Protein AF-A0A9E1AF11-F1 (afdb_monomer)

Radius of gyration: 28.48 Å; Cα contacts (8 Å, |Δi|>4): 789; chains: 1; bounding box: 51×67×96 Å

Structure (mmCIF, N/CA/C/O backbone):
data_AF-A0A9E1AF11-F1
#
_entry.id   AF-A0A9E1AF11-F1
#
loop_
_atom_site.group_PDB
_atom_site.id
_atom_site.type_symbol
_atom_site.label_atom_id
_atom_site.label_alt_id
_atom_site.label_comp_id
_atom_site.label_asym_id
_atom_site.label_entity_id
_atom_site.label_seq_id
_atom_site.pdbx_PDB_ins_code
_atom_site.Cartn_x
_atom_site.Cartn_y
_atom_site.Cartn_z
_atom_site.occupancy
_atom_site.B_iso_or_equiv
_atom_site.auth_seq_id
_atom_site.auth_comp_id
_atom_site.auth_asym_id
_atom_site.auth_atom_id
_atom_site.pdbx_PDB_model_num
ATOM 1 N N . MET A 1 1 ? -11.944 8.830 -27.285 1.00 38.66 1 MET A N 1
ATOM 2 C CA . MET A 1 1 ? -10.822 9.382 -28.091 1.00 38.66 1 MET A CA 1
ATOM 3 C C . MET A 1 1 ? -10.410 10.826 -27.758 1.00 38.66 1 MET A C 1
ATOM 5 O O . MET A 1 1 ? -9.219 11.066 -27.633 1.00 38.66 1 MET A O 1
ATOM 9 N N . ARG A 1 2 ? -11.317 11.808 -27.593 1.00 25.91 2 ARG A N 1
ATOM 10 C CA . ARG A 1 2 ? -10.935 13.217 -27.298 1.00 25.91 2 ARG A CA 1
ATOM 11 C C . ARG A 1 2 ? -10.629 13.508 -25.811 1.00 25.91 2 ARG A C 1
ATOM 13 O O . ARG A 1 2 ? -9.984 14.509 -25.519 1.00 25.91 2 ARG A O 1
ATOM 20 N N . ASN A 1 3 ? -11.050 12.625 -24.900 1.00 33.53 3 ASN A N 1
ATOM 21 C CA . ASN A 1 3 ? -10.835 12.758 -23.451 1.00 33.53 3 ASN A CA 1
ATOM 22 C C . ASN A 1 3 ? -9.500 12.158 -22.971 1.00 33.53 3 ASN A C 1
ATOM 24 O O . ASN A 1 3 ? -8.859 12.761 -22.122 1.00 33.53 3 ASN A O 1
ATOM 28 N N . ILE A 1 4 ? -9.008 11.077 -23.588 1.00 37.94 4 ILE A N 1
ATOM 29 C CA . ILE A 1 4 ? -7.718 10.445 -23.234 1.00 37.94 4 ILE A CA 1
ATOM 30 C C . ILE A 1 4 ? -6.539 11.392 -23.522 1.00 37.94 4 ILE A C 1
ATOM 32 O O . ILE A 1 4 ? -5.692 11.614 -22.665 1.00 37.94 4 ILE A O 1
ATOM 36 N N . LYS A 1 5 ? -6.562 12.098 -24.664 1.00 33.56 5 LYS A N 1
ATOM 37 C CA . LYS A 1 5 ? -5.565 13.140 -24.984 1.00 33.56 5 LYS A CA 1
ATOM 38 C C . LYS A 1 5 ? -5.596 14.344 -24.034 1.00 33.56 5 LYS A C 1
ATOM 40 O O . LYS A 1 5 ? -4.612 15.063 -23.951 1.00 33.56 5 LYS A O 1
ATOM 45 N N . ARG A 1 6 ? -6.718 14.599 -23.347 1.00 31.98 6 ARG A N 1
ATOM 46 C CA . ARG A 1 6 ? -6.820 15.670 -22.340 1.00 31.98 6 ARG A CA 1
ATOM 47 C C . ARG A 1 6 ? -6.299 15.216 -20.982 1.00 31.98 6 ARG A C 1
ATOM 49 O O . ARG A 1 6 ? -5.678 16.023 -20.311 1.00 31.98 6 ARG A O 1
ATOM 56 N N . ILE A 1 7 ? -6.509 13.951 -20.621 1.00 38.84 7 ILE A N 1
ATOM 57 C CA . ILE A 1 7 ? -6.009 13.351 -19.377 1.00 38.84 7 ILE A CA 1
ATOM 58 C C . ILE A 1 7 ? -4.479 13.247 -19.411 1.00 38.84 7 ILE A C 1
ATOM 60 O O . ILE A 1 7 ? -3.830 13.741 -18.497 1.00 38.84 7 ILE A O 1
ATOM 64 N N . ALA A 1 8 ? -3.896 12.757 -20.511 1.00 36.66 8 ALA A N 1
ATOM 65 C CA . ALA A 1 8 ? -2.439 12.694 -20.676 1.00 36.66 8 ALA A CA 1
ATOM 66 C C . ALA A 1 8 ? -1.772 14.087 -20.663 1.00 36.66 8 ALA A C 1
ATOM 68 O O . ALA A 1 8 ? -0.709 14.270 -20.074 1.00 36.66 8 ALA A O 1
ATOM 69 N N . LEU A 1 9 ? -2.423 15.095 -21.260 1.00 32.53 9 LEU A N 1
ATOM 70 C CA . LEU A 1 9 ? -1.940 16.482 -21.255 1.00 32.53 9 LEU A CA 1
ATOM 71 C C . LEU A 1 9 ? -2.101 17.161 -19.881 1.00 32.53 9 LEU A C 1
ATOM 73 O O . LEU A 1 9 ? -1.303 18.022 -19.528 1.00 32.53 9 LEU A O 1
ATOM 77 N N . LEU A 1 10 ? -3.133 16.797 -19.111 1.00 32.28 10 LEU A N 1
ATOM 78 C CA . LEU A 1 10 ? -3.349 17.286 -17.744 1.00 32.28 10 LEU A CA 1
ATOM 79 C C . LEU A 1 10 ? -2.347 16.662 -16.765 1.00 32.28 10 LEU A C 1
ATOM 81 O O . LEU A 1 10 ? -1.792 17.394 -15.954 1.00 32.28 10 LEU A O 1
ATOM 85 N N . LEU A 1 11 ? -2.050 15.365 -16.889 1.00 37.16 11 LEU A N 1
ATOM 86 C CA . LEU A 1 11 ? -1.025 14.673 -16.095 1.00 37.16 11 LEU A CA 1
ATOM 87 C C . LEU A 1 11 ? 0.367 15.282 -16.306 1.00 37.16 11 LEU A C 1
ATOM 89 O O . LEU A 1 11 ? 1.049 15.607 -15.338 1.00 37.16 11 LEU A O 1
ATOM 93 N N . SER A 1 12 ? 0.745 15.553 -17.556 1.00 34.84 12 SER A N 1
ATOM 94 C CA . SER A 1 12 ? 2.031 16.195 -17.869 1.00 34.84 12 SER A CA 1
ATOM 95 C C . SER A 1 12 ? 2.104 17.663 -17.412 1.00 34.84 12 SER A C 1
ATOM 97 O O . SER A 1 12 ? 3.171 18.126 -17.013 1.00 34.84 12 SER A O 1
ATOM 99 N N . LEU A 1 13 ? 0.983 18.397 -17.376 1.00 30.83 13 LEU A N 1
ATOM 100 C CA . LEU A 1 13 ? 0.933 19.756 -16.810 1.00 30.83 13 LEU A CA 1
ATOM 101 C C . LEU A 1 13 ? 0.993 19.775 -15.274 1.00 30.83 13 LEU A C 1
ATOM 103 O O . LEU A 1 13 ? 1.592 20.689 -14.706 1.00 30.83 13 LEU A O 1
ATOM 107 N N . VAL A 1 14 ? 0.404 18.778 -14.609 1.00 36.62 14 VAL A N 1
ATOM 108 C CA . VAL A 1 14 ? 0.473 18.614 -13.147 1.00 36.62 14 VAL A CA 1
ATOM 109 C C . VAL A 1 14 ? 1.896 18.234 -12.713 1.00 36.62 14 VAL A C 1
ATOM 111 O O . VAL A 1 14 ? 2.410 18.838 -11.774 1.00 36.62 14 VAL A O 1
ATOM 114 N N . LEU A 1 15 ? 2.579 17.360 -13.464 1.00 40.69 15 LEU A N 1
ATOM 115 C CA . LEU A 1 15 ? 3.998 17.010 -13.271 1.00 40.69 15 LEU A CA 1
ATOM 116 C C . LEU A 1 15 ? 4.958 18.206 -13.465 1.00 40.69 15 LEU A C 1
ATOM 118 O O . LEU A 1 15 ? 5.979 18.313 -12.793 1.00 40.69 15 LEU A O 1
ATOM 122 N N . LEU A 1 16 ? 4.633 19.159 -14.345 1.00 34.78 16 LEU A N 1
ATOM 123 C CA . LEU A 1 16 ? 5.423 20.389 -14.537 1.00 34.78 16 LEU A CA 1
ATOM 124 C C . LEU A 1 16 ? 5.219 21.429 -13.418 1.00 34.78 16 LEU A C 1
ATOM 126 O O . LEU A 1 16 ? 6.129 22.211 -13.119 1.00 34.78 16 LEU A O 1
ATOM 130 N N . ALA A 1 17 ? 4.038 21.455 -12.795 1.00 33.59 17 ALA A N 1
ATOM 131 C CA . ALA A 1 17 ? 3.733 22.365 -11.693 1.00 33.59 17 ALA A CA 1
ATOM 132 C C . ALA A 1 17 ? 4.363 21.909 -10.366 1.00 33.59 17 ALA A C 1
ATOM 134 O O . ALA A 1 17 ? 4.822 22.756 -9.599 1.00 33.59 17 ALA A O 1
ATOM 135 N N . SER A 1 18 ? 4.461 20.597 -10.123 1.00 34.69 18 SER A N 1
ATOM 136 C CA . SER A 1 18 ? 5.158 20.048 -8.951 1.00 34.69 18 SER A CA 1
ATOM 137 C C . SER A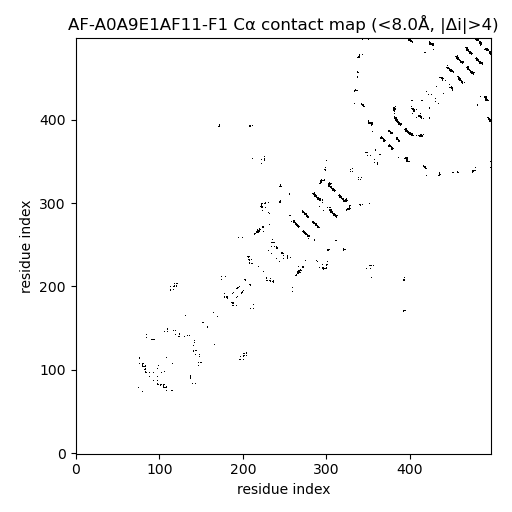 1 18 ? 6.678 20.250 -9.014 1.00 34.69 18 SER A C 1
ATOM 139 O O . SER A 1 18 ? 7.308 20.444 -7.980 1.00 34.69 18 SER A O 1
ATOM 141 N N . MET A 1 19 ? 7.273 20.323 -10.212 1.00 38.53 19 MET A N 1
ATOM 142 C CA . MET A 1 19 ? 8.728 20.489 -10.377 1.00 38.53 19 MET A CA 1
ATOM 143 C C . MET A 1 19 ? 9.237 21.943 -10.445 1.00 38.53 19 MET A C 1
ATOM 145 O O . MET A 1 19 ? 10.446 22.167 -10.467 1.00 38.53 19 MET A O 1
ATOM 149 N N . THR A 1 20 ? 8.368 22.964 -10.473 1.00 33.41 20 THR A N 1
ATOM 150 C CA . THR A 1 20 ? 8.793 24.384 -10.591 1.00 33.41 20 THR A CA 1
ATOM 151 C C . THR A 1 20 ? 8.654 25.211 -9.304 1.00 33.41 20 THR A C 1
ATOM 153 O O . THR A 1 20 ? 8.867 26.427 -9.306 1.00 33.41 20 THR A O 1
ATOM 156 N N . GLY A 1 21 ? 8.404 24.559 -8.166 1.00 29.22 21 GLY A N 1
ATOM 157 C CA . GLY A 1 21 ? 8.278 25.171 -6.838 1.00 29.22 21 GLY A CA 1
ATOM 158 C C . GLY A 1 21 ? 9.579 25.615 -6.151 1.00 29.22 21 GLY A C 1
ATOM 159 O O . GLY A 1 21 ? 9.574 25.797 -4.941 1.00 29.22 21 GLY A O 1
ATOM 160 N N . CYS A 1 22 ? 10.691 25.829 -6.861 1.00 30.61 22 CYS A N 1
ATOM 161 C CA . CYS A 1 22 ? 11.948 26.293 -6.254 1.00 30.61 22 CYS A CA 1
ATOM 162 C C . CYS A 1 22 ? 12.537 27.510 -6.980 1.00 30.61 22 CYS A C 1
ATOM 164 O O . CYS A 1 22 ? 13.597 27.422 -7.585 1.00 30.61 22 CYS A O 1
ATOM 166 N N . ALA A 1 23 ? 11.866 28.667 -6.909 1.00 31.42 23 ALA A N 1
ATOM 167 C CA . ALA A 1 23 ? 12.522 29.986 -6.922 1.00 31.42 23 ALA A CA 1
ATOM 168 C C . ALA A 1 23 ? 11.511 31.135 -6.741 1.00 31.42 23 ALA A C 1
ATOM 170 O O . ALA A 1 23 ? 11.061 31.751 -7.710 1.00 31.42 23 ALA A O 1
ATOM 171 N N . ARG A 1 24 ? 11.232 31.546 -5.496 1.00 23.95 24 ARG A N 1
ATOM 172 C CA . ARG A 1 24 ? 10.777 32.924 -5.234 1.00 23.95 24 ARG A CA 1
ATOM 173 C C . ARG A 1 24 ? 11.534 33.554 -4.072 1.00 23.95 24 ARG A C 1
ATOM 175 O O . ARG A 1 24 ? 11.492 33.102 -2.937 1.00 23.95 24 ARG A O 1
ATOM 182 N N . LYS A 1 25 ? 12.248 34.630 -4.410 1.00 24.48 25 LYS A N 1
ATOM 183 C CA . LYS A 1 25 ? 13.026 35.481 -3.508 1.00 24.48 25 LYS A CA 1
ATOM 184 C C . LYS A 1 25 ? 12.149 36.081 -2.406 1.00 24.48 25 LYS A C 1
ATOM 186 O O . LYS A 1 25 ? 11.136 36.714 -2.691 1.00 24.48 25 LYS A O 1
ATOM 191 N N . SER A 1 26 ? 12.657 35.953 -1.182 1.00 31.77 26 SER A N 1
ATOM 192 C CA . SER A 1 26 ? 12.392 36.769 0.007 1.00 31.77 26 SER A CA 1
ATOM 193 C C . SER A 1 26 ? 11.845 38.172 -0.290 1.00 31.77 26 SER A C 1
ATOM 195 O O . SER A 1 26 ? 12.545 39.012 -0.860 1.00 31.77 26 SER A O 1
ATOM 197 N N . ARG A 1 27 ? 10.621 38.430 0.189 1.00 23.06 27 ARG A N 1
ATOM 198 C CA . ARG A 1 27 ? 10.172 39.727 0.716 1.00 23.06 27 ARG A CA 1
ATOM 199 C C . ARG A 1 27 ? 9.148 39.483 1.827 1.00 23.06 27 ARG A C 1
ATOM 201 O O . ARG A 1 27 ? 7.965 39.322 1.556 1.00 23.06 27 ARG A O 1
ATOM 208 N N . ARG A 1 28 ? 9.615 39.474 3.079 1.00 25.67 28 ARG A N 1
ATOM 209 C CA . ARG A 1 28 ? 8.750 39.669 4.254 1.00 25.67 28 ARG A CA 1
ATOM 210 C C . ARG A 1 28 ? 8.115 41.067 4.179 1.00 25.67 28 ARG A C 1
ATOM 212 O O . ARG A 1 28 ? 8.861 42.030 3.984 1.00 25.67 28 ARG A O 1
ATOM 219 N N . PRO A 1 29 ? 6.804 41.230 4.406 1.00 23.28 29 PRO A N 1
ATOM 220 C CA . PRO A 1 29 ? 6.281 42.448 5.002 1.00 23.28 29 PRO A CA 1
ATOM 221 C C . PRO A 1 29 ? 6.626 42.424 6.497 1.00 23.28 29 PRO A C 1
ATOM 223 O O . PRO A 1 29 ? 6.337 41.459 7.199 1.00 23.28 29 PRO A O 1
ATOM 226 N N . ALA A 1 30 ? 7.309 43.461 6.970 1.00 27.08 30 ALA A N 1
ATOM 227 C CA . ALA A 1 30 ? 7.551 43.693 8.388 1.00 27.08 30 ALA A CA 1
ATOM 228 C C . ALA A 1 30 ? 6.288 44.249 9.060 1.00 27.08 30 ALA A C 1
ATOM 230 O O . ALA A 1 30 ? 5.645 45.089 8.434 1.00 27.08 30 ALA A O 1
ATOM 231 N N . LEU A 1 31 ? 5.999 43.828 10.306 1.00 22.97 31 LEU A N 1
ATOM 232 C CA . LEU A 1 31 ? 5.397 44.584 11.438 1.00 22.97 31 LEU A CA 1
ATOM 233 C C . LEU A 1 31 ? 4.803 43.615 12.495 1.00 22.97 31 LEU A C 1
ATOM 235 O O . LEU A 1 31 ? 4.391 42.523 12.123 1.00 22.97 31 LEU A O 1
ATOM 239 N N . PRO A 1 32 ? 4.627 44.029 13.768 1.00 25.86 32 PRO A N 1
ATOM 240 C CA . PRO A 1 32 ? 5.619 44.519 14.723 1.00 25.86 32 PRO A CA 1
ATOM 241 C C . PRO A 1 32 ? 5.769 43.576 15.940 1.00 25.86 32 PRO A C 1
ATOM 243 O O . PRO A 1 32 ? 4.893 42.784 16.267 1.00 25.86 32 PRO A O 1
ATOM 246 N N . ALA A 1 33 ? 6.888 43.714 16.648 1.00 28.16 33 ALA A N 1
ATOM 247 C CA . ALA A 1 33 ? 7.144 43.063 17.927 1.00 28.16 33 ALA A CA 1
ATOM 248 C C . ALA A 1 33 ? 6.404 43.761 19.084 1.00 28.16 33 ALA A C 1
ATOM 250 O O . ALA A 1 33 ? 6.539 44.975 19.234 1.00 28.16 33 ALA A O 1
ATOM 251 N N . ALA A 1 34 ? 5.714 42.991 19.932 1.00 25.20 34 ALA A N 1
ATOM 252 C CA . ALA A 1 34 ? 5.558 43.246 21.370 1.00 25.20 34 ALA A CA 1
ATOM 253 C C . ALA A 1 34 ? 5.003 41.988 22.081 1.00 25.20 34 ALA A C 1
ATOM 255 O O . ALA A 1 34 ? 4.059 41.389 21.568 1.00 25.20 34 ALA A O 1
ATOM 256 N N . PRO A 1 35 ? 5.547 41.591 23.248 1.00 27.42 35 PRO A N 1
ATOM 257 C CA . PRO A 1 35 ? 5.014 40.507 24.066 1.00 27.42 35 PRO A CA 1
ATOM 258 C C . PRO A 1 35 ? 3.976 41.051 25.060 1.00 27.42 35 PRO A C 1
ATOM 260 O O . PRO A 1 35 ? 4.183 42.107 25.660 1.00 27.42 35 PRO A O 1
ATOM 263 N N . LEU A 1 36 ? 2.888 40.317 25.290 1.00 23.98 36 LEU A N 1
ATOM 264 C CA . LEU A 1 36 ? 2.014 40.531 26.445 1.00 23.98 36 LEU A CA 1
ATOM 265 C C . LEU A 1 36 ? 2.068 39.290 27.335 1.00 23.98 36 LEU A C 1
ATOM 267 O O . LEU A 1 36 ? 1.341 38.323 27.142 1.00 23.98 36 LEU A O 1
ATOM 271 N N . GLN A 1 37 ? 2.971 39.344 28.313 1.00 29.08 37 GLN A N 1
ATOM 272 C CA . GLN A 1 37 ? 2.840 38.594 29.555 1.00 29.08 37 GLN A CA 1
ATOM 273 C C . GLN A 1 37 ? 1.748 39.254 30.409 1.00 29.08 37 GLN A C 1
ATOM 275 O O . GLN A 1 37 ? 1.810 40.455 30.668 1.00 29.08 37 GLN A O 1
ATOM 280 N N . ALA A 1 38 ? 0.801 38.458 30.897 1.00 23.94 38 ALA A N 1
ATOM 281 C CA . ALA A 1 38 ? -0.031 38.763 32.061 1.00 23.94 38 ALA A CA 1
ATOM 282 C C . ALA A 1 38 ? -0.222 37.435 32.815 1.00 23.94 38 ALA A C 1
ATOM 284 O O . ALA A 1 38 ? -0.929 36.547 32.361 1.00 23.94 38 ALA A O 1
ATOM 285 N N . SER A 1 39 ? 0.665 37.118 33.758 1.00 25.19 39 SER A N 1
ATOM 286 C CA . SER A 1 39 ? 0.462 37.308 35.202 1.00 25.19 39 SER A CA 1
ATOM 287 C C . SER A 1 39 ? -0.728 36.519 35.766 1.00 25.19 39 SER A C 1
ATOM 289 O O . SER A 1 39 ? -1.836 37.041 35.865 1.00 25.19 39 SER A O 1
ATOM 291 N N . LEU A 1 40 ? -0.464 35.300 36.241 1.00 25.52 40 LEU A N 1
ATOM 292 C CA . LEU A 1 40 ? -1.212 34.717 37.352 1.00 25.52 40 LEU A CA 1
ATOM 293 C C . LEU A 1 40 ? -0.249 34.536 38.525 1.00 25.52 40 LEU A C 1
ATOM 295 O O . LEU A 1 40 ? 0.709 33.769 38.483 1.00 25.52 40 LEU A O 1
ATOM 299 N N . THR A 1 41 ? -0.493 35.351 39.542 1.00 25.62 41 THR A N 1
ATOM 300 C CA . THR A 1 41 ? 0.132 35.352 40.859 1.00 25.62 41 THR A CA 1
ATOM 301 C C . THR A 1 41 ? -0.148 34.037 41.583 1.00 25.62 41 THR A C 1
ATOM 303 O O . THR A 1 41 ? -1.299 33.738 41.891 1.00 25.62 41 THR A O 1
ATOM 306 N N . ALA A 1 42 ? 0.908 33.286 41.893 1.00 26.69 42 ALA A N 1
ATOM 307 C CA . ALA A 1 42 ? 0.892 32.274 42.940 1.00 26.69 42 ALA A CA 1
ATOM 308 C C . ALA A 1 42 ? 1.167 32.976 44.277 1.00 26.69 42 ALA A C 1
ATOM 310 O O . ALA A 1 42 ? 2.253 33.522 44.477 1.00 26.69 42 ALA A O 1
ATOM 311 N N . GLU A 1 43 ? 0.175 32.999 45.167 1.00 26.12 43 GLU A N 1
ATOM 312 C CA . GLU A 1 43 ? 0.364 33.412 46.554 1.00 26.12 43 GLU A CA 1
ATOM 313 C C . GLU A 1 43 ? 0.589 32.170 47.426 1.00 26.12 43 GLU A C 1
ATOM 315 O O . GLU A 1 43 ? -0.074 31.141 47.306 1.00 26.12 43 GLU A O 1
ATOM 320 N N . SER A 1 44 ? 1.627 32.302 48.237 1.00 27.86 44 SER A N 1
ATOM 321 C CA . SER A 1 44 ? 2.363 31.335 49.038 1.00 27.86 44 SER A CA 1
ATOM 322 C C . SER A 1 44 ? 1.592 30.673 50.179 1.00 27.86 44 SER A C 1
ATOM 324 O O . SER A 1 44 ? 0.792 31.328 50.842 1.00 27.86 44 SER A O 1
ATOM 326 N N . ALA A 1 45 ? 2.049 29.482 50.571 1.00 27.61 45 ALA A N 1
ATOM 327 C CA . ALA A 1 45 ? 2.461 29.249 51.958 1.00 27.61 45 ALA A CA 1
ATOM 328 C C . ALA A 1 45 ? 3.535 28.149 52.016 1.00 27.61 45 ALA A C 1
ATOM 330 O O . ALA A 1 45 ? 3.246 26.957 51.968 1.00 27.61 45 ALA A O 1
ATOM 331 N N . ASP A 1 46 ? 4.782 28.604 52.093 1.00 26.22 46 ASP A N 1
ATOM 332 C CA . ASP A 1 46 ? 5.951 27.856 52.542 1.00 26.22 46 ASP A CA 1
ATOM 333 C C . ASP A 1 46 ? 5.918 27.754 54.073 1.00 26.22 46 ASP A C 1
ATOM 335 O O . ASP A 1 46 ? 5.694 28.763 54.740 1.00 26.22 46 ASP A O 1
ATOM 339 N N . THR A 1 47 ? 6.181 26.563 54.609 1.00 28.23 47 THR A N 1
ATOM 340 C CA . THR A 1 47 ? 7.062 26.407 55.774 1.00 28.23 47 THR A CA 1
ATOM 341 C C . THR A 1 47 ? 7.693 25.013 55.748 1.00 28.23 47 THR A C 1
ATOM 343 O O . THR A 1 47 ? 7.062 24.042 56.161 1.00 28.23 47 THR A O 1
ATOM 346 N N . GLY A 1 48 ? 8.958 24.952 55.329 1.00 25.02 48 GLY A N 1
ATOM 347 C CA . GLY A 1 48 ? 10.036 24.622 56.271 1.00 25.02 48 GLY A CA 1
ATOM 348 C C . GLY A 1 48 ? 10.544 23.172 56.364 1.00 25.02 48 GLY A C 1
ATOM 349 O O . GLY A 1 48 ? 9.943 22.332 57.019 1.00 25.02 48 GLY A O 1
ATOM 350 N N . GLU A 1 49 ? 11.769 23.007 55.845 1.00 25.84 49 GLU A N 1
ATOM 351 C CA . GLU A 1 49 ? 12.910 22.227 56.380 1.00 25.84 49 GLU A CA 1
ATOM 352 C C . GLU A 1 49 ? 13.007 20.689 56.213 1.00 25.84 49 GLU A C 1
ATOM 354 O O . GLU A 1 49 ? 12.506 19.889 56.993 1.00 25.84 49 GLU A O 1
ATOM 359 N N . THR A 1 50 ? 13.822 20.317 55.211 1.00 27.38 50 THR A N 1
ATOM 360 C CA . THR A 1 50 ? 14.998 19.412 55.250 1.00 27.38 50 THR A CA 1
ATOM 361 C C . THR A 1 50 ? 14.995 18.172 56.159 1.00 27.38 50 THR A C 1
ATOM 363 O O . THR A 1 50 ? 15.113 18.295 57.373 1.00 27.38 50 THR A O 1
ATOM 366 N N . ALA A 1 51 ? 15.135 16.983 55.557 1.00 26.27 51 ALA A N 1
ATOM 367 C CA . ALA A 1 51 ? 16.361 16.162 55.621 1.00 26.27 51 ALA A CA 1
ATOM 368 C C . ALA A 1 51 ? 16.151 14.788 54.955 1.00 26.27 51 ALA A C 1
ATOM 370 O O . ALA A 1 51 ? 15.131 14.133 55.141 1.00 26.27 51 ALA A O 1
ATOM 371 N N . SER A 1 52 ? 17.158 14.354 54.197 1.00 27.50 52 SER A N 1
ATOM 372 C CA . SER A 1 52 ? 17.312 12.985 53.694 1.00 27.50 52 SER A CA 1
ATOM 373 C C . SER A 1 52 ? 17.749 12.054 54.830 1.00 27.50 52 SER A C 1
ATOM 375 O O . SER A 1 52 ? 18.637 12.466 55.571 1.00 27.50 52 SER A O 1
ATOM 377 N N . THR A 1 53 ? 17.226 10.825 54.895 1.00 26.64 53 THR A N 1
ATOM 378 C CA . THR A 1 53 ? 17.992 9.552 54.943 1.00 26.64 53 THR A CA 1
ATOM 379 C C . THR A 1 53 ? 17.053 8.361 55.181 1.00 26.64 53 THR A C 1
ATOM 381 O O . THR A 1 53 ? 16.222 8.415 56.080 1.00 26.64 53 THR A O 1
ATOM 384 N N . ASP A 1 54 ? 17.268 7.316 54.381 1.00 24.58 54 ASP A N 1
ATOM 385 C CA . ASP A 1 54 ? 17.250 5.877 54.684 1.00 24.58 54 ASP A CA 1
ATOM 386 C C . ASP A 1 54 ? 16.079 5.172 55.401 1.00 24.58 54 ASP A C 1
ATOM 388 O O . ASP A 1 54 ? 15.693 5.463 56.527 1.00 24.58 54 ASP A O 1
ATOM 392 N N . GLU A 1 55 ? 15.696 4.082 54.726 1.00 26.84 55 GLU A N 1
ATOM 393 C CA . GLU A 1 55 ? 15.394 2.745 55.247 1.00 26.84 55 GLU A CA 1
ATOM 394 C C . GLU A 1 55 ? 14.121 2.460 56.070 1.00 26.84 55 GLU A C 1
ATOM 396 O O . GLU A 1 55 ? 13.851 2.997 57.137 1.00 26.84 55 GLU A O 1
ATOM 401 N N . MET A 1 56 ? 13.475 1.381 55.602 1.00 26.39 56 MET A N 1
ATOM 402 C CA . MET A 1 56 ? 12.737 0.362 56.357 1.00 26.39 56 MET A CA 1
ATOM 403 C C . MET A 1 56 ? 11.257 0.623 56.673 1.00 26.39 56 MET A C 1
ATOM 405 O O . MET A 1 56 ? 10.869 1.347 57.586 1.00 26.39 56 MET A O 1
ATOM 409 N N . ALA A 1 57 ? 10.419 -0.143 55.966 1.00 31.36 57 ALA A N 1
ATOM 410 C CA . ALA A 1 57 ? 9.081 -0.527 56.403 1.00 31.36 57 ALA A CA 1
ATOM 411 C C . ALA A 1 57 ? 9.111 -1.143 57.819 1.00 31.36 57 ALA A C 1
ATOM 413 O O . ALA A 1 57 ? 10.084 -1.802 58.198 1.00 31.36 57 ALA A O 1
ATOM 414 N N . PRO A 1 58 ? 7.998 -1.051 58.568 1.00 31.06 58 PRO A N 1
ATOM 415 C CA . PRO A 1 58 ? 7.205 -2.272 58.676 1.00 31.06 58 PRO A CA 1
ATOM 416 C C . PRO A 1 58 ? 5.681 -2.074 58.697 1.00 31.06 58 PRO A C 1
ATOM 418 O O . PRO A 1 58 ? 5.129 -1.037 59.054 1.00 31.06 58 PRO A O 1
ATOM 421 N N . MET A 1 59 ? 5.023 -3.175 58.338 1.00 27.14 59 MET A N 1
ATOM 422 C CA . MET A 1 59 ? 3.595 -3.470 58.422 1.00 27.14 59 MET A CA 1
ATOM 423 C C . MET A 1 59 ? 2.915 -2.970 59.709 1.00 27.14 59 MET A C 1
ATOM 425 O O . MET A 1 59 ? 3.344 -3.302 60.813 1.00 27.14 59 MET A O 1
ATOM 429 N N . MET A 1 60 ? 1.722 -2.384 59.566 1.00 28.95 60 MET A N 1
ATOM 430 C CA . MET A 1 60 ? 0.638 -2.578 60.532 1.00 28.95 60 MET A CA 1
ATOM 431 C C . MET A 1 60 ? -0.693 -2.828 59.823 1.00 28.95 60 MET A C 1
ATOM 433 O O . MET A 1 60 ? -1.162 -2.039 59.011 1.00 28.95 60 MET A O 1
ATOM 437 N N . LYS A 1 61 ? -1.295 -3.964 60.184 1.00 31.80 61 LYS A N 1
ATOM 438 C CA . LYS A 1 61 ? -2.692 -4.326 59.944 1.00 31.80 61 LYS A CA 1
ATOM 439 C C . LYS A 1 61 ? -3.618 -3.373 60.709 1.00 31.80 61 LYS A C 1
ATOM 441 O O . LYS A 1 61 ? -3.502 -3.268 61.926 1.00 31.80 61 LYS A O 1
ATOM 446 N N . SER A 1 62 ? -4.624 -2.832 60.034 1.00 28.73 62 SER A N 1
ATOM 447 C CA . SER A 1 62 ? -5.883 -2.377 60.639 1.00 28.73 62 SER A CA 1
ATOM 448 C C . SER A 1 62 ? -7.003 -2.672 59.634 1.00 28.73 62 SER A C 1
ATOM 450 O O . SER A 1 62 ? -6.983 -2.236 58.494 1.00 28.73 62 SER A O 1
ATOM 452 N N . ALA A 1 63 ? -7.778 -3.720 59.903 1.00 27.31 63 ALA A N 1
ATOM 453 C CA . ALA A 1 63 ? -9.102 -3.629 60.517 1.00 27.31 63 ALA A CA 1
ATOM 454 C C . ALA A 1 63 ? -10.155 -3.120 59.520 1.00 27.31 63 ALA A C 1
ATOM 456 O O . ALA A 1 63 ? -10.228 -1.940 59.197 1.00 27.31 63 ALA A O 1
ATOM 457 N N . ALA A 1 64 ? -10.967 -4.069 59.049 1.00 34.28 64 ALA A N 1
ATOM 458 C CA . ALA A 1 64 ? -12.116 -3.856 58.191 1.00 34.28 64 ALA A CA 1
ATOM 459 C C . ALA A 1 64 ? -13.047 -2.781 58.769 1.00 34.28 64 ALA A C 1
ATOM 461 O O . ALA A 1 64 ? -13.688 -2.983 59.800 1.00 34.28 64 ALA A O 1
ATOM 462 N N . VAL A 1 65 ? -13.147 -1.660 58.061 1.00 29.95 65 VAL A N 1
ATOM 463 C CA . VAL A 1 65 ? -14.290 -0.758 58.141 1.00 29.95 65 VAL A CA 1
ATOM 464 C C . VAL A 1 65 ? -15.060 -0.961 56.847 1.00 29.95 65 VAL A C 1
ATOM 466 O O . VAL A 1 65 ? -14.642 -0.513 55.782 1.00 29.95 65 VAL A O 1
ATOM 469 N N . SER A 1 66 ? -16.172 -1.691 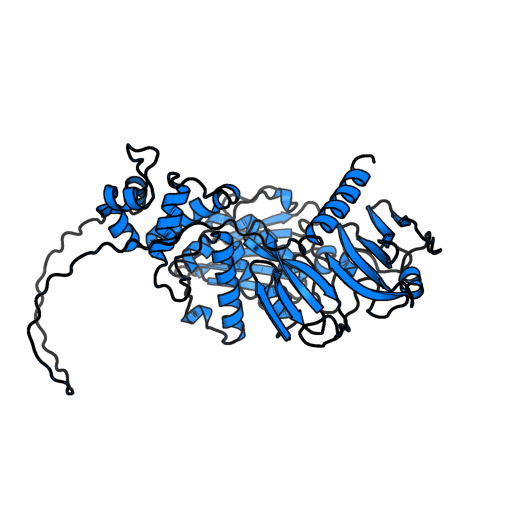56.938 1.00 33.03 66 SER A N 1
ATOM 470 C CA . SER A 1 66 ? -17.202 -1.724 55.904 1.00 33.03 66 SER A CA 1
ATOM 471 C C . SER A 1 66 ? -17.772 -0.318 55.738 1.00 33.03 66 SER A C 1
ATOM 473 O O . SER A 1 66 ? -18.735 0.060 56.399 1.00 33.03 66 SER A O 1
ATOM 475 N N . ALA A 1 67 ? -17.165 0.468 54.855 1.00 32.41 67 ALA A N 1
ATOM 476 C CA . ALA A 1 67 ? -17.853 1.566 54.208 1.00 32.41 67 ALA A CA 1
ATOM 477 C C . ALA A 1 67 ? -18.644 0.951 53.054 1.00 32.41 67 ALA A C 1
ATOM 479 O O . ALA A 1 67 ? -18.070 0.545 52.044 1.00 32.41 67 ALA A O 1
ATOM 480 N N . SER A 1 68 ? -19.961 0.846 53.219 1.00 34.62 68 SER A N 1
ATOM 481 C CA . SER A 1 68 ? -20.879 0.677 52.096 1.00 34.62 68 SER A CA 1
ATOM 482 C C . SER A 1 68 ? -20.707 1.893 51.187 1.00 34.62 68 SER A C 1
ATOM 484 O O . SER A 1 68 ? -21.353 2.922 51.379 1.00 34.62 68 SER A O 1
ATOM 486 N N . ARG A 1 69 ? -19.758 1.807 50.250 1.00 33.31 69 ARG A N 1
ATOM 487 C CA . ARG A 1 69 ? -19.561 2.787 49.189 1.00 33.31 69 ARG A CA 1
ATOM 488 C C . ARG A 1 69 ? -20.825 2.718 48.348 1.00 33.31 69 ARG A C 1
ATOM 490 O O . ARG A 1 69 ? -21.055 1.730 47.656 1.00 33.31 69 ARG A O 1
ATOM 497 N N . ALA A 1 70 ? -21.678 3.731 48.474 1.00 33.69 70 ALA A N 1
ATOM 498 C CA . ALA A 1 70 ? -22.661 4.005 47.445 1.00 33.69 70 ALA A CA 1
ATOM 499 C C . ALA A 1 70 ? -21.883 4.029 46.128 1.00 33.69 70 ALA A C 1
ATOM 501 O O . ALA A 1 70 ? -20.922 4.791 45.997 1.00 33.69 70 ALA A O 1
ATOM 502 N N . VAL A 1 71 ? -22.222 3.123 45.215 1.00 34.72 71 VAL A N 1
ATOM 503 C CA . VAL A 1 71 ? -21.726 3.175 43.847 1.00 34.72 71 VAL A CA 1
ATOM 504 C C . VAL A 1 71 ? -22.299 4.472 43.293 1.00 34.72 71 VAL A C 1
ATOM 506 O O . VAL A 1 71 ? -23.476 4.541 42.949 1.00 34.72 71 VAL A O 1
ATOM 509 N N . VAL A 1 72 ? -21.510 5.546 43.347 1.00 46.41 72 VAL A N 1
ATOM 510 C CA . VAL A 1 72 ? -21.789 6.745 42.566 1.00 46.41 72 VAL A CA 1
ATOM 511 C C . VAL A 1 72 ? -21.692 6.249 41.139 1.00 46.41 72 VAL A C 1
ATOM 513 O O . VAL A 1 72 ? -20.604 5.901 40.692 1.00 46.41 72 VAL A O 1
ATOM 516 N N . MET A 1 73 ? -22.838 6.079 40.485 1.00 53.59 73 MET A N 1
ATOM 517 C CA . MET A 1 73 ? -22.843 5.799 39.061 1.00 53.59 73 MET A CA 1
ATOM 518 C C . MET A 1 73 ? -22.219 7.016 38.397 1.00 53.59 73 MET A C 1
ATOM 520 O O . MET A 1 73 ? -22.785 8.109 38.452 1.00 53.59 73 MET A O 1
ATOM 524 N N . GLU A 1 74 ? -21.000 6.845 37.896 1.00 74.62 74 GLU A N 1
ATOM 525 C CA . GLU A 1 74 ? -20.344 7.875 37.111 1.00 74.62 74 GLU A CA 1
ATOM 526 C C . GLU A 1 74 ? -21.186 8.151 35.866 1.00 74.62 74 GLU A C 1
ATOM 528 O O . GLU A 1 74 ? -21.844 7.267 35.316 1.00 74.62 74 GLU A O 1
ATOM 533 N N . GLU A 1 75 ? -21.226 9.417 35.476 1.00 86.75 75 GLU A N 1
ATOM 534 C CA . GLU A 1 75 ? -21.977 9.871 34.312 1.00 86.75 75 GLU A CA 1
ATOM 535 C C . GLU A 1 75 ? -21.408 9.226 33.033 1.00 86.75 75 GLU A C 1
ATOM 537 O O . GLU A 1 75 ? -20.181 9.169 32.906 1.00 86.75 75 GLU A O 1
ATOM 542 N N . PRO A 1 76 ? -22.241 8.727 32.098 1.00 92.88 76 PRO A N 1
ATOM 543 C CA . PRO A 1 76 ? -21.760 8.113 30.857 1.00 92.88 76 PRO A CA 1
ATOM 544 C C . PRO A 1 76 ? -20.893 9.071 30.027 1.00 92.88 76 PRO A C 1
ATOM 546 O O . PRO A 1 76 ? -21.157 10.276 30.000 1.00 92.88 76 PRO A O 1
ATOM 549 N N . VAL A 1 77 ? -19.864 8.554 29.343 1.00 91.75 77 VAL A N 1
ATOM 550 C CA . VAL A 1 77 ? -18.943 9.383 28.538 1.00 91.75 77 VAL A CA 1
ATOM 551 C C . VAL A 1 77 ? -19.668 10.066 27.386 1.00 91.75 77 VAL A C 1
ATOM 553 O O . VAL A 1 77 ? -19.397 11.227 27.098 1.00 91.75 77 VAL A O 1
ATOM 556 N N . GLU A 1 78 ? -20.633 9.390 26.777 1.00 93.00 78 GLU A N 1
ATOM 557 C CA . GLU A 1 78 ? -21.460 9.905 25.689 1.00 93.00 78 GLU A CA 1
ATOM 558 C C . GLU A 1 78 ? -22.206 11.168 26.127 1.00 93.00 78 GLU A C 1
ATOM 560 O O . GLU A 1 78 ? -22.160 12.193 25.450 1.00 93.00 78 GLU A O 1
ATOM 565 N N . THR A 1 79 ? -22.811 11.135 27.318 1.00 93.94 79 THR A N 1
ATOM 566 C CA . THR A 1 79 ? -23.499 12.293 27.903 1.00 93.94 79 THR A CA 1
ATOM 567 C C . THR A 1 79 ? -22.527 13.435 28.197 1.00 93.94 79 THR A C 1
ATOM 569 O O . THR A 1 79 ? -22.848 14.598 27.964 1.00 93.94 79 THR A O 1
ATOM 572 N N . LEU A 1 80 ? -21.320 13.124 28.675 1.00 94.38 80 LEU A N 1
ATOM 573 C CA . LEU A 1 80 ? -20.283 14.132 28.907 1.00 94.38 80 LEU A CA 1
ATOM 574 C C . LEU A 1 80 ? -19.791 14.764 27.593 1.00 94.38 80 LEU A C 1
ATOM 576 O O . LEU A 1 80 ? -19.548 15.970 27.560 1.00 94.38 80 LEU A O 1
ATOM 580 N N . LEU A 1 81 ? -19.667 13.984 26.515 1.00 93.38 81 LEU A N 1
ATOM 581 C CA . LEU A 1 81 ? -19.305 14.477 25.181 1.00 93.38 81 LEU A CA 1
ATOM 582 C C . LEU A 1 81 ? -20.395 15.382 24.598 1.00 93.38 81 LEU A C 1
ATOM 584 O O . LEU A 1 81 ? -20.079 16.419 24.017 1.00 93.38 81 LEU A O 1
ATOM 588 N N . GLU A 1 82 ? -21.668 15.020 24.767 1.00 93.06 82 GLU A N 1
ATOM 589 C CA . GLU A 1 82 ? -22.805 15.861 24.372 1.00 93.06 82 GLU A CA 1
ATOM 590 C C . GLU A 1 82 ? -22.821 17.190 25.132 1.00 93.06 82 GLU A C 1
ATOM 592 O O . GLU A 1 82 ? -22.975 18.237 24.509 1.00 93.06 82 GLU A O 1
ATOM 597 N N . GLN A 1 83 ? -22.592 17.162 26.450 1.00 92.62 83 GLN A N 1
ATOM 598 C CA . GLN A 1 83 ? -22.478 18.377 27.265 1.00 92.62 83 GLN A CA 1
ATOM 599 C C . GLN A 1 83 ? -21.307 19.251 26.820 1.00 92.62 83 GLN A C 1
ATOM 601 O O . GLN A 1 83 ? -21.451 20.458 26.680 1.00 92.62 83 GLN A O 1
ATOM 606 N N . PHE A 1 84 ? -20.137 18.653 26.584 1.00 92.44 84 PHE A N 1
ATOM 607 C CA . PHE A 1 84 ? -18.955 19.403 26.170 1.00 92.44 84 PHE A CA 1
ATOM 608 C C . PHE A 1 84 ? -19.122 20.061 24.794 1.00 92.44 84 PHE A C 1
ATOM 610 O O . PHE A 1 84 ? -18.654 21.179 24.590 1.00 92.44 84 PHE A O 1
ATOM 617 N N . ALA A 1 85 ? -19.801 19.386 23.866 1.00 88.88 85 ALA A N 1
ATOM 618 C CA . ALA A 1 85 ? -20.068 19.890 22.523 1.00 88.88 85 ALA A CA 1
ATOM 619 C C . ALA A 1 85 ? -21.355 20.734 22.426 1.00 88.88 85 ALA A C 1
ATOM 621 O O . ALA A 1 85 ? -21.751 21.099 21.317 1.00 88.88 85 ALA A O 1
ATOM 622 N N . GLU A 1 86 ? -22.027 21.027 23.546 1.00 90.19 86 GLU A N 1
ATOM 623 C CA . GLU A 1 86 ? -23.251 21.826 23.545 1.00 90.19 86 GLU A CA 1
ATOM 624 C C . GLU A 1 86 ? -22.940 23.253 23.057 1.00 90.19 86 GLU A C 1
ATOM 626 O O . GLU A 1 86 ? -22.081 23.918 23.651 1.00 90.19 86 GLU A O 1
ATOM 631 N N . PRO A 1 87 ? -23.616 23.742 21.995 1.00 87.44 87 PRO A N 1
ATOM 632 C CA . PRO A 1 87 ? -23.326 25.045 21.411 1.00 87.44 87 PRO A CA 1
ATOM 633 C C . PRO A 1 87 ? -23.425 26.175 22.433 1.00 87.44 87 PRO A C 1
ATOM 635 O O . PRO A 1 87 ? -24.400 26.281 23.179 1.00 87.44 87 PRO A O 1
ATOM 638 N N . LEU A 1 88 ? -22.439 27.067 22.424 1.00 86.69 88 LEU A N 1
ATOM 639 C CA . LEU A 1 88 ? -22.490 28.287 23.222 1.00 86.69 88 LEU A CA 1
ATOM 640 C C . LEU A 1 88 ? -23.332 29.361 22.523 1.00 86.69 88 LEU A C 1
ATOM 642 O O . LEU A 1 88 ? -23.398 29.423 21.299 1.00 86.69 88 LEU A O 1
ATOM 646 N N . GLU A 1 89 ? -23.935 30.264 23.305 1.00 85.56 89 GLU A N 1
ATOM 647 C CA . GLU A 1 89 ? -24.720 31.393 22.768 1.00 85.56 89 GLU A CA 1
ATOM 648 C C . GLU A 1 89 ? -23.892 32.320 21.857 1.00 85.56 89 GLU A C 1
ATOM 650 O O . GLU A 1 89 ? -24.438 33.021 21.006 1.00 85.56 89 GLU A O 1
ATOM 655 N N . ASN A 1 90 ? -22.570 32.345 22.043 1.00 82.50 90 ASN A N 1
ATOM 656 C CA . ASN A 1 90 ? -21.650 33.092 21.200 1.00 82.50 90 ASN A CA 1
ATOM 657 C C . ASN A 1 90 ? -21.238 32.252 19.981 1.00 82.50 90 ASN A C 1
ATOM 659 O O . ASN A 1 90 ? -20.396 31.366 20.095 1.00 82.50 90 ASN A O 1
ATOM 663 N N . GLU A 1 91 ? -21.760 32.599 18.803 1.00 74.94 91 GLU A N 1
ATOM 664 C CA . GLU A 1 91 ? -21.428 31.951 17.521 1.00 74.94 91 GLU A CA 1
ATOM 665 C C . GLU A 1 91 ? -19.941 32.070 17.122 1.00 74.94 91 GLU A C 1
ATOM 667 O O . GLU A 1 91 ? -19.499 31.367 16.219 1.00 74.94 91 GLU A O 1
ATOM 672 N N . GLY A 1 92 ? -19.162 32.943 17.776 1.00 76.69 92 GLY A N 1
ATOM 673 C CA . GLY A 1 92 ? -17.709 33.072 17.603 1.00 76.69 92 GLY A CA 1
ATOM 674 C C . GLY A 1 92 ? -16.885 32.541 18.780 1.00 76.69 92 GLY A C 1
ATOM 675 O O . GLY A 1 92 ? -15.748 32.978 18.953 1.00 76.69 92 GLY A O 1
ATOM 676 N N . ALA A 1 93 ? -17.468 31.700 19.640 1.00 81.75 93 ALA A N 1
ATOM 677 C CA . ALA A 1 93 ? -16.765 31.101 20.770 1.00 81.75 93 ALA A CA 1
ATOM 678 C C . ALA A 1 93 ? -15.628 30.182 20.304 1.00 81.75 93 ALA A C 1
ATOM 680 O O . ALA A 1 93 ? -15.805 29.382 19.392 1.00 81.75 93 ALA A O 1
ATOM 681 N N . LEU A 1 94 ? -14.474 30.275 20.957 1.00 84.31 94 LEU A N 1
ATOM 682 C CA . LEU A 1 94 ? -13.316 29.429 20.668 1.00 84.31 94 LEU A CA 1
ATOM 683 C C . LEU A 1 94 ? -13.303 28.208 21.592 1.00 84.31 94 LEU A C 1
ATOM 685 O O . LEU A 1 94 ? -13.953 28.204 22.637 1.00 84.31 94 LEU A O 1
ATOM 689 N N . TYR A 1 95 ? -12.478 27.206 21.282 1.00 85.25 95 TYR A N 1
ATOM 690 C CA . TYR A 1 95 ? -12.299 26.005 22.113 1.00 85.25 95 TYR A CA 1
ATOM 691 C C . TYR A 1 95 ? -12.139 26.299 23.620 1.00 85.25 95 TYR A C 1
ATOM 693 O O . TYR A 1 95 ? -12.753 25.641 24.457 1.00 85.25 95 TYR A O 1
ATOM 701 N N . GLN A 1 96 ? -11.370 27.331 23.987 1.00 87.31 96 GLN A N 1
ATOM 702 C CA . GLN A 1 96 ? -11.158 27.706 25.393 1.00 87.31 96 GLN A CA 1
ATOM 703 C C . GLN A 1 96 ? -12.442 28.178 26.097 1.00 87.31 96 GLN A C 1
ATOM 705 O O . GLN A 1 96 ? -12.601 27.960 27.300 1.00 87.31 96 GLN A O 1
ATOM 710 N N . ASP A 1 97 ? -13.379 28.775 25.357 1.00 89.12 97 ASP A N 1
ATOM 711 C CA . ASP A 1 97 ? -14.679 29.175 25.892 1.00 89.12 97 ASP A CA 1
ATOM 712 C C . ASP A 1 97 ? -15.527 27.938 26.229 1.00 89.12 97 ASP A C 1
ATOM 714 O O . ASP A 1 97 ? -16.156 27.903 27.287 1.00 89.12 97 ASP A O 1
ATOM 718 N N . TYR A 1 98 ? -15.471 26.887 25.400 1.00 90.00 98 TYR A N 1
ATOM 719 C CA . TYR A 1 98 ? -16.114 25.593 25.670 1.00 90.00 98 TYR A CA 1
ATOM 720 C C . TYR A 1 98 ? -15.484 24.883 26.872 1.00 90.00 98 TYR A C 1
ATOM 722 O O . TYR A 1 98 ? -16.202 24.421 27.759 1.00 90.00 98 TYR A O 1
ATOM 730 N N . VAL A 1 99 ? -14.148 24.862 26.969 1.00 90.75 99 VAL A N 1
ATOM 731 C CA . VAL A 1 99 ? -13.429 24.311 28.135 1.00 90.75 99 VAL A CA 1
ATOM 732 C C . VAL A 1 99 ? -13.858 25.002 29.430 1.00 90.75 99 VAL A C 1
ATOM 734 O O . VAL A 1 99 ? -14.000 24.352 30.467 1.00 90.75 99 VAL A O 1
ATOM 737 N N . GLN A 1 100 ? -14.088 26.316 29.390 1.00 92.31 100 GLN A N 1
ATOM 738 C CA . GLN A 1 100 ? -14.500 27.080 30.561 1.00 92.31 100 GLN A CA 1
ATOM 739 C C . GLN A 1 100 ? -15.993 26.916 30.885 1.00 92.31 100 GLN A C 1
ATOM 741 O O . GLN A 1 100 ? -16.336 26.738 32.058 1.00 92.31 100 GLN A O 1
ATOM 746 N N . ALA A 1 101 ? -16.872 26.980 29.882 1.00 91.69 101 ALA A N 1
ATOM 747 C CA . ALA A 1 101 ? -18.320 26.856 30.050 1.00 91.69 101 ALA A CA 1
ATOM 748 C C . ALA A 1 101 ? -18.724 25.441 30.495 1.00 91.69 101 ALA A C 1
ATOM 750 O O . ALA A 1 101 ? -19.486 25.282 31.449 1.00 91.69 101 ALA A O 1
ATOM 751 N N . HIS A 1 102 ? -18.112 24.422 29.888 1.00 93.50 102 HIS A N 1
ATOM 752 C CA . HIS A 1 102 ? -18.403 23.003 30.112 1.00 93.50 102 HIS A CA 1
ATOM 753 C C . HIS A 1 102 ? -17.312 22.305 30.931 1.00 93.50 102 HIS A C 1
ATOM 755 O O . HIS A 1 102 ? -17.071 21.101 30.805 1.00 93.50 102 HIS A O 1
ATOM 761 N N . ARG A 1 103 ? -16.646 23.056 31.819 1.00 92.81 103 ARG A N 1
ATOM 762 C CA . ARG A 1 103 ? -15.459 22.612 32.572 1.00 92.81 103 ARG A CA 1
ATOM 763 C C . ARG A 1 103 ? -15.650 21.296 33.316 1.00 92.81 103 ARG A C 1
ATOM 765 O O . ARG A 1 103 ? -14.727 20.487 33.380 1.00 92.81 103 ARG A O 1
ATOM 772 N N . SER A 1 104 ? -16.826 21.081 33.907 1.00 93.94 104 SER A N 1
ATOM 773 C CA . SER A 1 104 ? -17.093 19.837 34.633 1.00 93.94 104 SER A CA 1
ATOM 774 C C . SER A 1 104 ? -17.098 18.620 33.709 1.00 93.94 104 SER A C 1
ATOM 776 O O . SER A 1 104 ? -16.635 17.564 34.136 1.00 93.94 104 SER A O 1
ATOM 778 N N . ALA A 1 105 ? -17.630 18.749 32.492 1.00 93.38 105 ALA A N 1
ATOM 779 C CA . ALA A 1 105 ? -17.627 17.673 31.511 1.00 93.38 105 ALA A CA 1
ATOM 780 C C . ALA A 1 105 ? -16.211 17.461 30.968 1.00 93.38 105 ALA A C 1
ATOM 782 O O . ALA A 1 105 ? -15.687 16.353 31.051 1.00 93.38 105 ALA A O 1
ATOM 783 N N . TYR A 1 106 ? -15.541 18.543 30.561 1.00 93.00 106 TYR A N 1
ATOM 784 C CA . TYR A 1 106 ? -14.159 18.521 30.072 1.00 93.00 106 TYR A CA 1
ATOM 785 C C . TYR A 1 106 ? -13.185 17.793 31.017 1.00 93.00 106 TYR A C 1
ATOM 787 O O . TYR A 1 106 ? -12.445 16.907 30.593 1.00 93.00 106 TYR A O 1
ATOM 795 N N . VAL A 1 107 ? -13.201 18.116 32.317 1.00 92.81 107 VAL A N 1
ATOM 796 C CA . VAL A 1 107 ? -12.299 17.479 33.295 1.00 92.81 107 VAL A CA 1
ATOM 797 C C . VAL A 1 107 ? -12.582 15.981 33.435 1.00 92.81 107 VAL A C 1
ATOM 799 O O . VAL A 1 107 ? -11.638 15.198 33.503 1.00 92.81 107 VAL A O 1
ATOM 802 N N . LYS A 1 108 ? -13.857 15.572 33.461 1.00 93.94 108 LYS A N 1
ATOM 803 C CA . LYS A 1 108 ? -14.237 14.153 33.558 1.00 93.94 108 LYS A CA 1
ATOM 804 C C . LYS A 1 108 ? -13.844 13.372 32.302 1.00 93.94 108 LYS A C 1
ATOM 806 O O . LYS A 1 108 ? -13.367 12.250 32.425 1.00 93.94 108 LYS A O 1
ATOM 811 N N . LEU A 1 109 ? -14.006 13.969 31.119 1.00 92.88 109 LEU A N 1
ATOM 812 C CA . LEU A 1 109 ? -13.587 13.373 29.846 1.00 92.88 109 LEU A CA 1
ATOM 813 C C . LEU A 1 109 ? -12.077 13.107 29.840 1.00 92.88 109 LEU A C 1
ATOM 815 O O . LEU A 1 109 ? -11.645 11.992 29.566 1.00 92.88 109 LEU A O 1
ATOM 819 N N . ARG A 1 110 ? -11.264 14.087 30.252 1.00 89.25 110 ARG A N 1
ATOM 820 C CA . ARG A 1 110 ? -9.800 13.924 30.321 1.00 89.25 110 ARG A CA 1
ATOM 821 C C . ARG A 1 110 ? -9.321 12.876 31.323 1.00 89.25 110 ARG A C 1
ATOM 823 O O . ARG A 1 110 ? -8.212 12.378 31.190 1.00 89.25 110 ARG A O 1
ATOM 830 N N . GLN A 1 111 ? -10.129 12.550 32.326 1.00 89.31 111 GLN A N 1
ATOM 831 C CA . GLN A 1 111 ? -9.810 11.502 33.299 1.00 89.31 111 GLN A CA 1
ATOM 832 C C . GLN A 1 111 ? -10.114 10.091 32.780 1.00 89.31 111 GLN A C 1
ATOM 834 O O . GLN A 1 111 ? -9.720 9.124 33.427 1.00 89.31 111 GLN A O 1
ATOM 839 N N . ARG A 1 112 ? -10.812 9.965 31.642 1.00 89.31 112 ARG A N 1
ATOM 840 C CA . ARG A 1 112 ? -11.302 8.693 31.085 1.00 89.31 112 ARG A CA 1
ATOM 841 C C . ARG A 1 112 ? -10.907 8.522 29.608 1.00 89.31 112 ARG A C 1
ATOM 843 O O . ARG A 1 112 ? -11.772 8.255 28.775 1.00 89.31 112 ARG A O 1
ATOM 850 N N . PRO A 1 113 ? -9.617 8.677 29.253 1.00 83.94 113 PRO A N 1
ATOM 851 C CA . PRO A 1 113 ? -9.175 8.656 27.857 1.00 83.94 113 PRO A CA 1
ATOM 852 C C . PRO A 1 113 ? -9.532 7.345 27.142 1.00 83.94 113 PRO A C 1
ATOM 854 O O . PRO A 1 113 ? -10.023 7.381 26.020 1.00 83.94 113 PRO A O 1
ATOM 857 N N . GLU A 1 114 ? -9.395 6.210 27.827 1.00 80.81 114 GLU A N 1
ATOM 858 C CA . GLU A 1 114 ? -9.734 4.868 27.327 1.00 80.81 114 GLU A CA 1
ATOM 859 C C . GLU A 1 114 ? -11.191 4.722 26.872 1.00 80.81 114 GLU A C 1
ATOM 861 O O . GLU A 1 114 ? -11.492 3.972 25.950 1.00 80.81 114 GLU A O 1
ATOM 866 N N . GLU A 1 115 ? -12.110 5.451 27.505 1.00 86.19 115 GLU A N 1
ATOM 867 C CA . GLU A 1 115 ? -13.535 5.420 27.170 1.00 86.19 115 GLU A CA 1
ATOM 86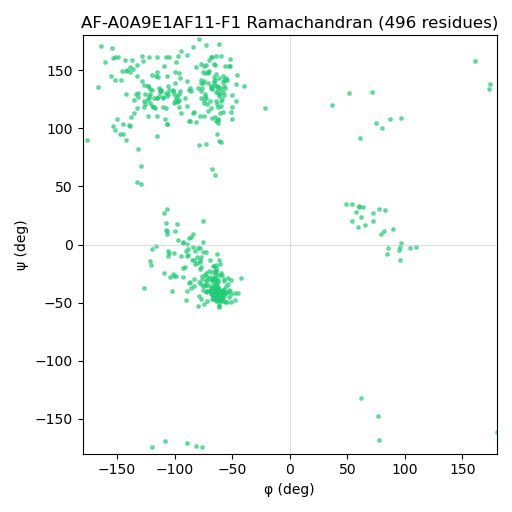8 C C . GLU A 1 115 ? -13.905 6.513 26.157 1.00 86.19 115 GLU A C 1
ATOM 870 O O . GLU A 1 115 ? -14.840 6.354 25.376 1.00 86.19 115 GLU A O 1
ATOM 875 N N . VAL A 1 116 ? -13.163 7.625 26.144 1.00 88.69 116 VAL A N 1
ATOM 876 C CA . VAL A 1 116 ? -13.394 8.755 25.233 1.00 88.69 116 VAL A CA 1
ATOM 877 C C . VAL A 1 116 ? -12.875 8.468 23.826 1.00 88.69 116 VAL A C 1
ATOM 879 O O . VAL A 1 116 ? -13.583 8.718 22.850 1.00 88.69 116 VAL A O 1
ATOM 882 N N . LEU A 1 117 ? -11.648 7.953 23.702 1.00 85.69 117 LEU A N 1
ATOM 883 C CA . LEU A 1 117 ? -10.974 7.761 22.415 1.00 85.69 117 LEU A CA 1
ATOM 884 C C . LEU A 1 117 ? -11.774 6.876 21.439 1.00 85.69 117 LEU A C 1
ATOM 886 O O . LEU A 1 117 ? -11.929 7.296 20.289 1.00 85.69 117 LEU A O 1
ATOM 890 N N . PRO A 1 118 ? -12.360 5.731 21.855 1.00 82.31 118 PRO A N 1
ATOM 891 C CA . PRO A 1 118 ? -13.171 4.893 20.968 1.00 82.31 118 PRO A CA 1
ATOM 892 C C . PRO A 1 118 ? -14.454 5.559 20.460 1.00 82.31 118 PRO A C 1
ATOM 894 O O . PRO A 1 118 ? -15.011 5.101 19.468 1.00 82.31 118 PRO A O 1
ATOM 897 N N . LEU A 1 119 ? -14.940 6.609 21.130 1.00 86.56 119 LEU A N 1
ATOM 898 C CA . LEU A 1 119 ? -16.141 7.342 20.724 1.00 86.56 119 LEU A CA 1
ATOM 899 C C . LEU A 1 119 ? -15.811 8.481 19.756 1.00 86.56 119 LEU A C 1
ATOM 901 O O . LEU A 1 119 ? -16.543 8.705 18.796 1.00 86.56 119 LEU A O 1
ATOM 905 N N . ILE A 1 120 ? -14.706 9.195 19.991 1.00 86.38 120 ILE A N 1
ATOM 906 C CA . ILE A 1 120 ? -14.363 10.385 19.200 1.00 86.38 120 ILE A CA 1
ATOM 907 C C . ILE A 1 120 ? -13.573 10.056 17.931 1.00 86.38 120 ILE A C 1
ATOM 909 O O . ILE A 1 120 ? -13.735 10.745 16.928 1.00 86.38 120 ILE A O 1
ATOM 913 N N . LEU A 1 121 ? -12.734 9.014 17.939 1.00 81.88 121 LEU A N 1
ATOM 914 C CA . LEU A 1 121 ? -11.912 8.662 16.777 1.00 81.88 121 LEU A CA 1
ATOM 915 C C . LEU A 1 121 ? -12.739 8.261 15.549 1.00 81.88 121 LEU A C 1
ATOM 917 O O . LEU A 1 121 ? -12.421 8.766 14.472 1.00 81.88 121 LEU A O 1
ATOM 921 N N . PRO A 1 122 ? -13.799 7.432 15.656 1.00 79.25 122 PRO A N 1
ATOM 922 C CA . PRO A 1 122 ? -14.653 7.132 14.509 1.00 79.25 122 PRO A CA 1
ATOM 923 C C . PRO A 1 122 ? -15.284 8.384 13.909 1.00 79.25 122 PRO A C 1
ATOM 925 O O . PRO A 1 122 ? -15.308 8.530 12.690 1.00 79.25 122 PRO A O 1
ATOM 928 N N . GLU A 1 123 ? -15.731 9.317 14.756 1.00 81.44 123 GLU A N 1
ATOM 929 C CA . GLU A 1 123 ? -16.296 10.590 14.310 1.00 81.44 123 GLU A CA 1
ATOM 930 C C . GLU A 1 123 ? -15.239 11.427 13.573 1.00 81.44 123 GLU A C 1
ATOM 932 O O . GLU A 1 123 ? -15.472 11.861 12.444 1.00 81.44 123 GLU A O 1
ATOM 937 N N . LEU A 1 124 ? -14.044 11.574 14.154 1.00 78.12 124 LEU A N 1
ATOM 938 C CA . LEU A 1 124 ? -12.937 12.320 13.552 1.00 78.12 124 LEU A CA 1
ATOM 939 C C . LEU A 1 124 ? -12.456 11.704 12.229 1.00 78.12 124 LEU A C 1
ATOM 941 O O . LEU A 1 124 ? -12.104 12.430 11.307 1.00 78.12 124 LEU A O 1
ATOM 945 N N . LEU A 1 125 ? -12.454 10.376 12.111 1.00 74.69 125 LEU A N 1
ATOM 946 C CA . LEU A 1 125 ? -11.944 9.651 10.942 1.00 74.69 125 LEU A CA 1
ATOM 947 C C . LEU A 1 125 ? -13.015 9.339 9.883 1.00 74.69 125 LEU A C 1
ATOM 949 O O . LEU A 1 125 ? -12.699 8.702 8.873 1.00 74.69 125 LEU A O 1
ATOM 953 N N . SER A 1 126 ? -14.259 9.778 10.101 1.00 70.69 126 SER A N 1
ATOM 954 C CA . SER A 1 126 ? -15.385 9.555 9.183 1.00 70.69 126 SER A CA 1
ATOM 955 C C . SER A 1 126 ? -15.355 10.453 7.939 1.00 70.69 126 SER A C 1
ATOM 957 O O . SER A 1 126 ? -15.839 10.042 6.885 1.00 70.69 126 SER A O 1
ATOM 959 N N . ASP A 1 127 ? -14.745 11.643 8.016 1.00 64.62 127 ASP A N 1
ATOM 960 C CA . ASP A 1 127 ? -14.637 12.580 6.891 1.00 64.62 127 ASP A CA 1
ATOM 961 C C . ASP A 1 127 ? -13.247 13.235 6.822 1.00 64.62 127 ASP A C 1
ATOM 963 O O . ASP A 1 127 ? -12.934 14.204 7.516 1.00 64.62 127 ASP A O 1
ATOM 967 N N . ARG A 1 128 ? -12.408 12.736 5.906 1.00 56.47 128 ARG A N 1
ATOM 968 C CA . ARG A 1 128 ? -11.068 13.286 5.652 1.00 56.47 128 ARG A CA 1
ATOM 969 C C . ARG A 1 128 ? -11.096 14.731 5.142 1.00 56.47 128 ARG A C 1
ATOM 971 O O . ARG A 1 128 ? -10.178 15.486 5.439 1.00 56.47 128 ARG A O 1
ATOM 978 N N . LYS A 1 129 ? -12.137 15.153 4.416 1.00 54.72 129 LYS A N 1
ATOM 979 C CA . LYS A 1 129 ? -12.254 16.555 3.974 1.00 54.72 129 LYS A CA 1
ATOM 980 C C . LYS A 1 129 ? -12.603 17.473 5.138 1.00 54.72 129 LYS A C 1
ATOM 982 O O . LYS A 1 129 ? -12.105 18.596 5.169 1.00 54.72 129 LYS A O 1
ATOM 987 N N . ALA A 1 130 ? -13.399 16.999 6.098 1.00 51.44 130 ALA A N 1
ATOM 988 C CA . ALA A 1 130 ? -13.633 17.717 7.349 1.00 51.44 130 ALA A CA 1
ATOM 989 C C . ALA A 1 130 ? -12.338 17.844 8.172 1.00 51.44 130 ALA A C 1
ATOM 991 O O . ALA A 1 130 ? -12.079 18.913 8.721 1.00 51.44 130 ALA A O 1
ATOM 992 N N . LEU A 1 131 ? -11.478 16.813 8.159 1.00 52.31 131 LEU A N 1
ATOM 993 C CA . LEU A 1 131 ? -10.136 16.862 8.759 1.00 52.31 131 LEU A CA 1
ATOM 994 C C . LEU A 1 131 ? -9.182 17.859 8.073 1.00 52.31 131 LEU A C 1
ATOM 996 O O . LEU A 1 131 ? -8.250 18.343 8.706 1.00 52.31 131 LEU A O 1
ATOM 1000 N N . GLU A 1 132 ? -9.378 18.171 6.791 1.00 50.09 132 GLU A N 1
ATOM 1001 C CA . GLU A 1 132 ? -8.554 19.137 6.042 1.00 50.09 132 GLU A CA 1
ATOM 1002 C C . GLU A 1 132 ? -9.083 20.586 6.146 1.00 50.09 132 GLU A C 1
ATOM 1004 O O . GLU A 1 132 ? -8.399 21.532 5.756 1.00 50.09 132 GLU A O 1
ATOM 1009 N N . CYS A 1 133 ? -10.290 20.780 6.695 1.00 47.25 133 CYS A N 1
ATOM 1010 C CA . CYS A 1 133 ? -11.017 22.056 6.730 1.00 47.25 133 CYS A CA 1
ATOM 1011 C C . CYS A 1 133 ? -11.112 22.693 8.132 1.00 47.25 133 CYS A C 1
ATOM 1013 O O . CYS A 1 133 ? -12.046 23.461 8.375 1.00 47.25 133 CYS A O 1
ATOM 1015 N N . TYR A 1 134 ? -10.158 22.431 9.037 1.00 53.09 134 TYR A N 1
ATOM 1016 C CA . TYR A 1 134 ? -10.081 23.030 10.386 1.00 53.09 134 TYR A CA 1
ATOM 1017 C C . TYR A 1 134 ? -9.780 24.542 10.356 1.00 53.09 134 TYR A C 1
ATOM 1019 O O . TYR A 1 134 ? -8.723 25.008 10.775 1.00 53.09 134 TYR A O 1
ATOM 1027 N N . SER A 1 135 ? -10.709 25.322 9.806 1.00 49.56 135 SER A N 1
ATOM 1028 C CA . SER A 1 135 ? -10.679 26.788 9.791 1.00 49.56 135 SER A CA 1
ATOM 1029 C C . SER A 1 135 ? -11.837 27.422 10.564 1.00 49.56 135 SER A C 1
ATOM 1031 O O . SER A 1 135 ? -11.888 28.649 10.649 1.00 49.56 135 SER A O 1
ATOM 1033 N N . ASP A 1 136 ? -12.750 26.618 11.128 1.00 56.81 136 ASP A N 1
ATOM 1034 C CA . ASP A 1 136 ? -13.724 27.089 12.112 1.00 56.81 136 ASP A CA 1
ATOM 1035 C C . ASP A 1 136 ? -13.401 26.524 13.507 1.00 56.81 136 ASP A C 1
ATOM 1037 O O . ASP A 1 136 ? -13.183 25.329 13.694 1.00 56.81 136 ASP A O 1
ATOM 1041 N N . ASP A 1 137 ? -13.302 27.410 14.497 1.00 58.66 137 ASP A N 1
ATOM 1042 C CA . ASP A 1 137 ? -13.009 27.054 15.895 1.00 58.66 137 ASP A CA 1
ATOM 1043 C C . ASP A 1 137 ? -14.281 26.646 16.669 1.00 58.66 137 ASP A C 1
ATOM 1045 O O . ASP A 1 137 ? -14.258 26.514 17.894 1.00 58.66 137 ASP A O 1
ATOM 1049 N N . THR A 1 138 ? -15.405 26.480 15.960 1.00 61.62 138 THR A N 1
ATOM 1050 C CA . THR A 1 138 ? -16.754 26.346 16.532 1.00 61.62 138 THR A CA 1
ATOM 1051 C C . THR A 1 138 ? -17.463 25.049 16.152 1.00 61.62 138 THR A C 1
ATOM 1053 O O . THR A 1 138 ? -18.467 24.719 16.787 1.00 61.62 138 THR A O 1
ATOM 1056 N N . SER A 1 139 ? -16.991 24.293 15.152 1.00 75.56 139 SER A N 1
ATOM 1057 C CA . SER A 1 139 ? -17.592 22.997 14.829 1.00 75.56 139 SER A CA 1
ATOM 1058 C C . SER A 1 139 ? -17.297 21.952 15.901 1.00 75.56 139 SER A C 1
ATOM 1060 O O . SER A 1 139 ? -16.235 21.919 16.529 1.00 75.56 139 SER A O 1
ATOM 1062 N N . ARG A 1 140 ? -18.250 21.030 16.074 1.00 83.88 140 ARG A N 1
ATOM 1063 C CA . ARG A 1 140 ? -18.105 19.858 16.943 1.00 83.88 140 ARG A CA 1
ATOM 1064 C C . ARG A 1 140 ? -16.819 19.086 16.635 1.00 83.88 140 ARG A C 1
ATOM 1066 O O . ARG A 1 140 ? -16.105 18.724 17.562 1.00 83.88 140 ARG A O 1
ATOM 1073 N N . THR A 1 141 ? -16.495 18.894 15.359 1.00 78.50 141 THR A N 1
ATOM 1074 C CA . THR A 1 141 ? -15.273 18.208 14.923 1.00 78.50 141 THR A CA 1
ATOM 1075 C C . THR A 1 141 ? -14.016 18.900 15.453 1.00 78.50 141 THR A C 1
ATOM 1077 O O . THR A 1 141 ? -13.152 18.228 16.014 1.00 78.50 141 THR A O 1
ATOM 1080 N N . THR A 1 142 ? -13.933 20.235 15.372 1.00 78.12 142 THR A N 1
ATOM 1081 C CA . THR A 1 142 ? -12.812 21.000 15.946 1.00 78.12 142 THR A CA 1
ATOM 1082 C C . THR A 1 142 ? -12.726 20.835 17.463 1.00 78.12 142 THR A C 1
ATOM 1084 O O . THR A 1 142 ? -11.643 20.592 17.994 1.00 78.12 142 THR A O 1
ATOM 1087 N N . LEU A 1 143 ? -13.859 20.887 18.174 1.00 83.31 143 LEU A N 1
ATOM 1088 C CA . LEU A 1 143 ? -13.888 20.689 19.629 1.00 83.31 143 LEU A CA 1
ATOM 1089 C C . LEU A 1 143 ? -13.405 19.291 20.038 1.00 83.31 143 LEU A C 1
ATOM 1091 O O . LEU A 1 143 ? -12.608 19.165 20.969 1.00 83.31 143 LEU A O 1
ATOM 1095 N N . LEU A 1 144 ? -13.859 18.247 19.337 1.00 86.56 144 LEU A N 1
ATOM 1096 C CA . LEU A 1 144 ? -13.440 16.866 19.588 1.00 86.56 144 LEU A CA 1
ATOM 1097 C C . LEU A 1 144 ? -11.959 16.655 19.267 1.00 86.56 144 LEU A C 1
ATOM 1099 O O . LEU A 1 144 ? -11.267 15.975 20.021 1.00 86.56 144 LEU A O 1
ATOM 1103 N N . TYR A 1 145 ? -11.451 17.275 18.202 1.00 80.56 145 TYR A N 1
ATOM 1104 C CA . TYR A 1 145 ? -10.035 17.219 17.848 1.00 80.56 145 TYR A CA 1
ATOM 1105 C C . TYR A 1 145 ? -9.146 17.921 18.888 1.00 80.56 145 TYR A C 1
ATOM 1107 O O . TYR A 1 145 ? -8.111 17.389 19.292 1.00 80.56 145 TYR A O 1
ATOM 1115 N N . CYS A 1 146 ? -9.552 19.089 19.388 1.00 81.56 146 CYS A N 1
ATOM 1116 C CA . CYS A 1 146 ? -8.822 19.769 20.457 1.00 81.56 146 CYS A CA 1
ATOM 1117 C C . CYS A 1 146 ? -8.869 18.986 21.782 1.00 81.56 146 CYS A C 1
ATOM 1119 O O . CYS A 1 146 ? -7.841 18.867 22.449 1.00 81.56 146 CYS A O 1
ATOM 1121 N N . LEU A 1 147 ? -10.015 18.385 22.129 1.00 85.94 147 LEU A N 1
ATOM 1122 C CA . LEU A 1 147 ? -10.127 17.485 23.283 1.00 85.94 147 LEU A CA 1
ATOM 1123 C C . LEU A 1 147 ? -9.211 16.262 23.132 1.00 85.94 147 LEU A C 1
ATOM 1125 O O . LEU A 1 147 ? -8.523 15.894 24.082 1.00 85.94 147 LEU A O 1
ATOM 1129 N N . PHE A 1 148 ? -9.172 15.662 21.941 1.00 83.69 148 PHE A N 1
ATOM 1130 C CA . PHE A 1 148 ? -8.260 14.574 21.599 1.00 83.69 148 PHE A CA 1
ATOM 1131 C C . PHE A 1 148 ? -6.797 14.981 21.822 1.00 83.69 148 PHE A C 1
ATOM 1133 O O . PHE A 1 148 ? -6.076 14.286 22.535 1.00 83.69 148 PHE A O 1
ATOM 1140 N N . LYS A 1 149 ? -6.369 16.147 21.312 1.00 79.00 149 LYS A N 1
ATOM 1141 C CA . LYS A 1 149 ? -5.013 16.671 21.561 1.00 79.00 149 LYS A CA 1
ATOM 1142 C C . LYS A 1 149 ? -4.723 16.847 23.055 1.00 79.00 149 LYS A C 1
ATOM 1144 O O . LYS A 1 149 ? -3.643 16.480 23.505 1.00 79.00 149 LYS A O 1
ATOM 1149 N N . ASP A 1 150 ? -5.668 17.387 23.824 1.00 82.62 150 ASP A N 1
ATOM 1150 C CA . ASP A 1 150 ? -5.516 17.587 25.273 1.00 82.62 150 ASP A CA 1
ATOM 1151 C C . ASP A 1 150 ? -5.462 16.275 26.072 1.00 82.62 150 ASP A C 1
ATOM 1153 O O . ASP A 1 150 ? -4.848 16.227 27.143 1.00 82.62 150 ASP A O 1
ATOM 1157 N N . ILE A 1 151 ? -6.123 15.223 25.582 1.00 81.88 151 ILE A N 1
ATOM 1158 C CA . ILE A 1 151 ? -6.056 13.872 26.150 1.00 81.88 151 ILE A CA 1
ATOM 1159 C C . ILE A 1 151 ? -4.664 13.274 25.940 1.00 81.88 151 ILE A C 1
ATOM 1161 O O . ILE A 1 151 ? -4.111 12.701 26.871 1.00 81.88 151 ILE A O 1
ATOM 1165 N N . LEU A 1 152 ? -4.081 13.461 24.755 1.00 75.44 152 LEU A N 1
ATOM 1166 C CA . LEU A 1 152 ? -2.769 12.909 24.411 1.00 75.44 152 LEU A CA 1
ATOM 1167 C C . LEU A 1 152 ? -1.583 13.708 24.974 1.00 75.44 152 LEU A C 1
ATOM 1169 O O . LEU A 1 152 ? -0.435 13.309 24.790 1.00 75.44 152 LEU A O 1
ATOM 1173 N N . GLN A 1 153 ? -1.822 14.834 25.654 1.00 71.25 153 GLN A N 1
ATOM 1174 C CA . GLN A 1 153 ? -0.763 15.601 26.318 1.00 71.25 153 GLN A CA 1
ATOM 1175 C C . GLN A 1 153 ? -0.092 14.755 27.411 1.00 71.25 153 GLN A C 1
ATOM 1177 O O . GLN A 1 153 ? -0.659 14.572 28.488 1.00 71.25 153 GLN A O 1
ATOM 1182 N N . GLY A 1 154 ? 1.139 14.301 27.156 1.00 61.03 154 GLY A N 1
ATOM 1183 C CA . GLY A 1 154 ? 1.937 1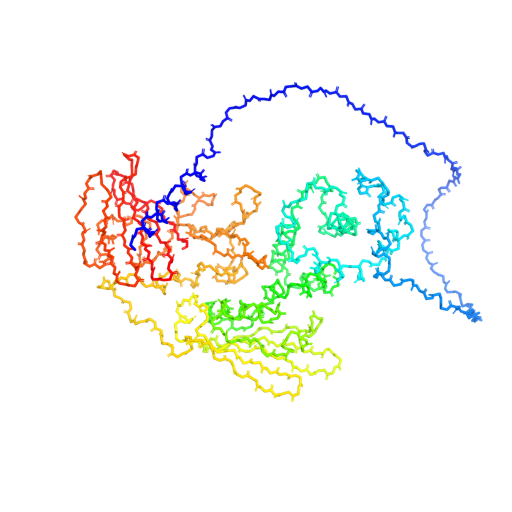3.513 28.100 1.00 61.03 154 GLY A CA 1
ATOM 1184 C C . GLY A 1 154 ? 2.140 12.046 27.717 1.00 61.03 154 GLY A C 1
ATOM 1185 O O . GLY A 1 154 ? 2.871 11.356 28.423 1.00 61.03 154 GLY A O 1
ATOM 1186 N N . GLU A 1 155 ? 1.557 11.581 26.610 1.00 66.62 155 GLU A N 1
ATOM 1187 C CA . GLU A 1 155 ? 1.888 10.269 26.044 1.00 66.62 155 GLU A CA 1
ATOM 1188 C C . GLU A 1 155 ? 3.351 10.225 25.544 1.00 66.62 155 GLU A C 1
ATOM 1190 O O . GLU A 1 155 ? 3.899 11.273 25.177 1.00 66.62 155 GLU A O 1
ATOM 1195 N N . PRO A 1 156 ? 4.008 9.048 25.484 1.00 55.94 156 PRO A N 1
ATOM 1196 C CA . PRO A 1 156 ? 5.393 8.916 25.004 1.00 55.94 156 PRO A CA 1
ATOM 1197 C C . PRO A 1 156 ? 5.595 9.457 23.582 1.00 55.94 156 PRO A C 1
ATOM 1199 O O . PRO A 1 156 ? 6.662 9.960 23.243 1.00 55.94 156 PRO A O 1
ATOM 1202 N N . PHE A 1 157 ? 4.537 9.389 22.777 1.00 58.44 157 PHE A N 1
ATOM 1203 C CA . PHE A 1 157 ? 4.433 9.906 21.413 1.00 58.44 157 PHE A CA 1
ATOM 1204 C C . PHE A 1 157 ? 3.750 11.287 21.359 1.00 58.44 157 PHE A C 1
ATOM 1206 O O . PHE A 1 157 ? 3.241 11.686 20.316 1.00 58.44 157 PHE A O 1
ATOM 1213 N N . SER A 1 158 ? 3.662 12.021 22.476 1.00 52.84 158 SER A N 1
ATOM 1214 C CA . SER A 1 158 ? 3.069 13.363 22.494 1.00 52.84 158 SER A CA 1
ATOM 1215 C C . SER A 1 158 ? 4.015 14.390 21.866 1.00 52.84 158 SER A C 1
ATOM 1217 O O . SER A 1 158 ? 5.159 14.564 22.281 1.00 52.84 158 SER A O 1
ATOM 1219 N N . TRP A 1 159 ? 3.527 15.065 20.826 1.00 58.66 159 TRP A N 1
ATOM 1220 C CA . TRP A 1 159 ? 4.292 16.023 20.026 1.00 58.66 159 TRP A CA 1
ATOM 1221 C C . TRP A 1 159 ? 4.043 17.460 20.504 1.00 58.66 159 TRP A C 1
ATOM 1223 O O . TRP A 1 159 ? 2.937 17.779 20.950 1.00 58.66 159 TRP A O 1
ATOM 1233 N N . ASP A 1 160 ? 5.055 18.334 20.400 1.00 52.44 160 ASP A N 1
ATOM 1234 C CA . ASP A 1 160 ? 4.991 19.732 20.858 1.00 52.44 160 ASP A CA 1
ATOM 1235 C C . ASP A 1 160 ? 3.695 20.431 20.393 1.00 52.44 160 ASP A C 1
ATOM 1237 O O . ASP A 1 160 ? 3.372 20.497 19.201 1.00 52.44 160 ASP A O 1
ATOM 1241 N N . GLY A 1 161 ? 2.946 20.959 21.368 1.00 49.03 161 GLY A N 1
ATOM 1242 C CA . GLY A 1 161 ? 1.539 21.364 21.238 1.00 49.03 161 GLY A CA 1
ATOM 1243 C C . GLY A 1 161 ? 1.232 22.493 20.246 1.00 49.03 161 GLY A C 1
ATOM 1244 O O . GLY A 1 161 ? 0.058 22.730 19.952 1.00 49.03 161 GLY A O 1
ATOM 1245 N N . ASP A 1 162 ? 2.256 23.141 19.687 1.00 46.75 162 ASP A N 1
ATOM 1246 C CA . ASP A 1 162 ? 2.142 24.365 18.884 1.00 46.75 162 ASP A CA 1
ATOM 1247 C C . ASP A 1 162 ? 1.904 24.131 17.381 1.00 46.75 162 ASP A C 1
ATOM 1249 O O . ASP A 1 162 ? 1.696 25.091 16.634 1.00 46.75 162 ASP A O 1
ATOM 1253 N N . SER A 1 163 ? 1.904 22.881 16.904 1.00 46.28 163 SER A N 1
ATOM 1254 C CA . SER A 1 163 ? 1.614 22.586 15.496 1.00 46.28 163 SER A CA 1
ATOM 1255 C C . SER A 1 163 ? 0.155 22.152 15.284 1.00 46.28 163 SER A C 1
ATOM 1257 O O . SER A 1 163 ? -0.351 21.203 15.891 1.00 46.28 163 SER A O 1
ATOM 1259 N N . TYR A 1 164 ? -0.556 22.878 14.417 1.00 48.69 164 TYR A N 1
ATOM 1260 C CA . TYR A 1 164 ? -1.769 22.379 13.768 1.00 48.69 164 TYR A CA 1
ATOM 1261 C C . TYR A 1 164 ? -1.320 21.345 12.728 1.00 48.69 164 TYR A C 1
ATOM 1263 O O . TYR A 1 164 ? -1.031 21.703 11.589 1.00 48.69 164 TYR A O 1
ATOM 1271 N N . ARG A 1 165 ? -1.161 20.088 13.152 1.00 58.31 165 ARG A N 1
ATOM 1272 C CA . ARG A 1 165 ? -0.881 18.950 12.265 1.00 58.31 165 ARG A CA 1
ATOM 1273 C C . ARG A 1 165 ? -2.181 18.248 11.920 1.00 58.31 165 ARG A C 1
ATOM 1275 O O . ARG A 1 165 ? -3.060 18.137 12.772 1.00 58.31 165 ARG A O 1
ATOM 1282 N N . TYR A 1 166 ? -2.317 17.759 10.695 1.00 62.06 166 TYR A N 1
ATOM 1283 C CA . TYR A 1 166 ? -3.506 16.992 10.336 1.00 62.06 166 TYR A CA 1
ATOM 1284 C C . TYR A 1 166 ? -3.531 15.684 11.147 1.00 62.06 166 TYR A C 1
ATOM 1286 O O . TYR A 1 166 ? -2.499 15.035 11.318 1.00 62.06 166 TYR A O 1
ATOM 1294 N N . LEU A 1 167 ? -4.703 15.268 11.648 1.00 64.25 167 LEU A N 1
ATOM 1295 C CA . LEU A 1 167 ? -4.858 14.004 12.393 1.00 64.25 167 LEU A CA 1
ATOM 1296 C C . LEU A 1 167 ? -4.308 12.800 11.605 1.00 64.25 167 LEU A C 1
ATOM 1298 O O . LEU A 1 167 ? -3.744 11.878 12.186 1.00 64.25 167 LEU A O 1
ATOM 1302 N N . SER A 1 168 ? -4.434 12.840 10.277 1.00 59.72 168 SER A N 1
ATOM 1303 C CA . SER A 1 168 ? -3.874 11.847 9.359 1.00 59.72 168 SER A CA 1
ATOM 1304 C C . SER A 1 168 ? -2.349 11.771 9.397 1.00 59.72 168 SER A C 1
ATOM 1306 O O . SER A 1 168 ? -1.807 10.674 9.367 1.00 59.72 168 SER A O 1
ATOM 1308 N N . GLU A 1 169 ? -1.659 12.912 9.477 1.00 62.91 169 GLU A N 1
ATOM 1309 C CA . GLU A 1 169 ? -0.195 12.952 9.588 1.00 62.91 169 GLU A CA 1
ATOM 1310 C C . GLU A 1 169 ? 0.239 12.391 10.944 1.00 62.91 169 GLU A C 1
ATOM 1312 O O . GLU A 1 169 ? 1.133 11.554 11.008 1.00 62.91 169 GLU A O 1
ATOM 1317 N N . MET A 1 170 ? -0.468 12.766 12.017 1.00 69.81 170 MET A N 1
ATOM 1318 C CA . MET A 1 170 ? -0.189 12.257 13.362 1.00 69.81 170 MET A CA 1
ATOM 1319 C C . MET A 1 170 ? -0.314 10.732 13.464 1.00 69.81 170 MET A C 1
ATOM 1321 O O . MET A 1 170 ? 0.574 10.078 14.007 1.00 69.81 170 MET A O 1
ATOM 1325 N N . LEU A 1 171 ? -1.411 10.153 12.961 1.00 67.75 171 LEU A N 1
ATOM 1326 C CA . LEU A 1 171 ? -1.642 8.704 13.042 1.00 67.75 171 LEU A CA 1
ATOM 1327 C C . LEU A 1 171 ? -0.593 7.898 12.284 1.00 67.75 171 LEU A C 1
ATOM 1329 O O . LEU A 1 171 ? -0.322 6.747 12.613 1.00 67.75 171 LEU A O 1
ATOM 1333 N N . ALA A 1 172 ? 0.009 8.496 11.275 1.00 63.00 172 ALA A N 1
ATOM 1334 C CA . ALA A 1 172 ? 0.951 7.800 10.442 1.00 63.00 172 ALA A CA 1
ATOM 1335 C C . ALA A 1 172 ? 2.419 8.042 10.787 1.00 63.00 172 ALA A C 1
ATOM 1337 O O . ALA A 1 172 ? 3.226 7.144 10.553 1.00 63.00 172 ALA A O 1
ATOM 1338 N N . GLU A 1 173 ? 2.765 9.188 11.379 1.00 67.25 173 GLU A N 1
ATOM 1339 C CA . GLU A 1 173 ? 4.011 9.314 12.146 1.00 67.25 173 GLU A CA 1
ATOM 1340 C C . GLU A 1 173 ? 4.030 8.276 13.275 1.00 67.25 173 GLU A C 1
ATOM 1342 O O . GLU A 1 173 ? 5.053 7.642 13.505 1.00 67.25 173 GLU A O 1
ATOM 1347 N N . PHE A 1 174 ? 2.884 8.031 13.922 1.00 70.50 174 PHE A N 1
ATOM 1348 C CA . PHE A 1 174 ? 2.755 6.957 14.906 1.00 70.50 174 PHE A CA 1
ATOM 1349 C C . PHE A 1 174 ? 3.047 5.571 14.301 1.00 70.50 174 PHE A C 1
ATOM 1351 O O . PHE A 1 174 ? 3.846 4.826 14.861 1.00 70.50 174 PHE A O 1
ATOM 1358 N N . ILE A 1 175 ? 2.478 5.233 13.137 1.00 65.50 175 ILE A N 1
ATOM 1359 C CA . ILE A 1 175 ? 2.771 3.953 12.460 1.00 65.50 175 ILE A CA 1
ATOM 1360 C C . ILE A 1 175 ? 4.258 3.830 12.121 1.00 65.50 175 ILE A C 1
ATOM 1362 O O . ILE A 1 175 ? 4.835 2.763 12.326 1.00 65.50 175 ILE A O 1
ATOM 1366 N N . GLN A 1 176 ? 4.877 4.902 11.619 1.00 64.56 176 GLN A N 1
ATOM 1367 C CA . GLN A 1 176 ? 6.309 4.914 11.322 1.00 64.56 176 GLN A CA 1
ATOM 1368 C C . GLN A 1 176 ? 7.126 4.671 12.592 1.00 64.56 176 GLN A C 1
ATOM 1370 O O . GLN A 1 176 ? 7.958 3.771 12.607 1.00 64.56 176 GLN A O 1
ATOM 1375 N N . PHE A 1 177 ? 6.841 5.423 13.655 1.00 69.81 177 PHE A N 1
ATOM 1376 C CA . PHE A 1 177 ? 7.523 5.308 14.938 1.00 69.81 177 PHE A CA 1
ATOM 1377 C C . PHE A 1 177 ? 7.467 3.877 15.473 1.00 69.81 177 PHE A C 1
ATOM 1379 O O . PHE A 1 177 ? 8.506 3.306 15.791 1.00 69.81 177 PHE A O 1
ATOM 1386 N N . VAL A 1 178 ? 6.278 3.269 15.503 1.00 65.62 178 VAL A N 1
ATOM 1387 C CA . VAL A 1 178 ? 6.127 1.879 15.947 1.00 65.62 178 VAL A CA 1
ATOM 1388 C C . VAL A 1 178 ? 6.901 0.918 15.047 1.00 65.62 178 VAL A C 1
ATOM 1390 O O . VAL A 1 178 ? 7.602 0.045 15.547 1.00 65.62 178 VAL A O 1
ATOM 1393 N N . SER A 1 179 ? 6.779 1.072 13.727 1.00 62.84 179 SER A N 1
ATOM 1394 C CA . SER A 1 179 ? 7.402 0.147 12.775 1.00 62.84 179 SER A CA 1
ATOM 1395 C C . SER A 1 179 ? 8.930 0.217 12.838 1.00 62.84 179 SER A C 1
ATOM 1397 O O . SER A 1 179 ? 9.582 -0.817 12.782 1.00 62.84 179 SER A O 1
ATOM 1399 N N . GLU A 1 180 ? 9.511 1.410 12.998 1.00 65.06 180 GLU A N 1
ATOM 1400 C CA . GLU A 1 180 ? 10.956 1.589 13.200 1.00 65.06 180 GLU A CA 1
ATOM 1401 C C . GLU A 1 180 ? 11.434 0.904 14.485 1.00 65.06 180 GLU A C 1
ATOM 1403 O O . GLU A 1 180 ? 12.417 0.168 14.457 1.00 65.06 180 GLU A O 1
ATOM 1408 N N . HIS A 1 181 ? 10.718 1.081 15.598 1.00 66.56 181 HIS A N 1
ATOM 1409 C CA . HIS A 1 181 ? 11.130 0.495 16.874 1.00 66.56 181 HIS A CA 1
ATOM 1410 C C . HIS A 1 181 ? 10.964 -1.027 16.905 1.00 66.56 181 HIS A C 1
ATOM 1412 O O . HIS A 1 181 ? 11.810 -1.704 17.475 1.00 66.56 181 HIS A O 1
ATOM 1418 N N . GLU A 1 182 ? 9.935 -1.578 16.259 1.00 62.22 182 GLU A N 1
ATOM 1419 C CA . GLU A 1 182 ? 9.741 -3.031 16.170 1.00 62.22 182 GLU A CA 1
ATOM 1420 C C . GLU A 1 182 ? 10.833 -3.719 15.327 1.00 62.22 182 GLU A C 1
ATOM 1422 O O . GLU A 1 182 ? 11.174 -4.877 15.567 1.00 62.22 182 GLU A O 1
ATOM 1427 N N . LEU A 1 183 ? 11.420 -3.012 14.354 1.00 59.34 183 LEU A N 1
ATOM 1428 C CA . LEU A 1 183 ? 12.585 -3.506 13.607 1.00 59.34 183 LEU A CA 1
ATOM 1429 C C . LEU A 1 183 ? 13.861 -3.508 14.446 1.00 59.34 183 LEU A C 1
ATOM 1431 O O . LEU A 1 183 ? 14.685 -4.412 14.306 1.00 59.34 183 LEU A O 1
ATOM 1435 N N . GLU A 1 184 ? 14.054 -2.469 15.259 1.00 61.75 184 GLU A N 1
ATOM 1436 C CA . GLU A 1 184 ? 15.237 -2.328 16.109 1.00 61.75 184 GLU A CA 1
ATOM 1437 C C . GLU A 1 184 ? 15.178 -3.258 17.330 1.00 61.75 184 GLU A C 1
ATOM 1439 O O . GLU A 1 184 ? 16.207 -3.804 17.741 1.00 61.75 184 GLU A O 1
ATOM 1444 N N . ASP A 1 185 ? 13.981 -3.460 17.884 1.00 66.62 185 ASP A N 1
ATOM 1445 C CA . ASP A 1 185 ? 13.713 -4.252 19.080 1.00 66.62 185 ASP A CA 1
ATOM 1446 C C . ASP A 1 185 ? 12.364 -4.980 18.954 1.00 66.62 185 ASP A C 1
ATOM 1448 O O . ASP A 1 185 ? 11.296 -4.433 19.236 1.00 66.62 185 ASP A O 1
ATOM 1452 N N . SER A 1 186 ? 12.411 -6.238 18.507 1.00 61.47 186 SER A N 1
ATOM 1453 C CA . SER A 1 186 ? 11.217 -7.076 18.368 1.00 61.47 186 SER A CA 1
ATOM 1454 C C . SER A 1 186 ? 10.526 -7.250 19.726 1.00 61.47 186 SER A C 1
ATOM 1456 O O . SER A 1 186 ? 11.127 -7.821 20.643 1.00 61.47 186 SER A O 1
ATOM 1458 N N . GLY A 1 187 ? 9.274 -6.811 19.846 1.00 63.56 187 GLY A N 1
ATOM 1459 C CA . GLY A 1 187 ? 8.529 -6.751 21.106 1.00 63.56 187 GLY A CA 1
ATOM 1460 C C . GLY A 1 187 ? 8.400 -5.343 21.690 1.00 63.56 187 GLY A C 1
ATOM 1461 O O . GLY A 1 187 ? 7.699 -5.174 22.691 1.00 63.56 187 GLY A O 1
ATOM 1462 N N . TRP A 1 188 ? 8.997 -4.318 21.065 1.00 66.12 188 TRP A N 1
ATOM 1463 C CA . TRP A 1 188 ? 8.803 -2.929 21.482 1.00 66.12 188 TRP A CA 1
ATOM 1464 C C . TRP A 1 188 ? 7.318 -2.569 21.521 1.00 66.12 188 TRP A C 1
ATOM 1466 O O . TRP A 1 188 ? 6.879 -1.915 22.472 1.00 66.12 188 TRP A O 1
ATOM 1476 N N . PHE A 1 189 ? 6.538 -3.019 20.530 1.00 65.19 189 PHE A N 1
ATOM 1477 C CA . PHE A 1 189 ? 5.099 -2.768 20.488 1.00 65.19 189 PHE A CA 1
ATOM 1478 C C . PHE A 1 189 ? 4.368 -3.390 21.683 1.00 65.19 189 PHE A C 1
ATOM 1480 O O . PHE A 1 189 ? 3.594 -2.703 22.349 1.00 65.19 189 PHE A O 1
ATOM 1487 N N . ASP A 1 190 ? 4.671 -4.646 22.012 1.00 65.06 190 ASP A N 1
ATOM 1488 C CA . ASP A 1 190 ? 4.066 -5.356 23.145 1.00 65.06 190 ASP A CA 1
ATOM 1489 C C . ASP A 1 190 ? 4.416 -4.701 24.495 1.00 65.06 190 ASP A C 1
ATOM 1491 O O . ASP A 1 190 ? 3.604 -4.704 25.425 1.00 65.06 190 ASP A O 1
ATOM 1495 N N . GLU A 1 191 ? 5.612 -4.114 24.604 1.00 64.56 191 GLU A N 1
ATOM 1496 C CA . GLU A 1 191 ? 6.110 -3.478 25.827 1.00 64.56 191 GLU A CA 1
ATOM 1497 C C . GLU A 1 191 ? 5.675 -2.011 25.994 1.00 64.56 191 GLU A C 1
ATOM 1499 O O . GLU A 1 191 ? 5.401 -1.575 27.116 1.00 64.56 191 GLU A O 1
ATOM 1504 N N . ASN A 1 192 ? 5.619 -1.237 24.904 1.00 58.00 192 ASN A N 1
ATOM 1505 C CA . ASN A 1 192 ? 5.523 0.231 24.945 1.00 58.00 192 ASN A CA 1
ATOM 1506 C C . ASN A 1 192 ? 4.281 0.800 24.253 1.00 58.00 192 ASN A C 1
ATOM 1508 O O . ASN A 1 192 ? 3.904 1.944 24.513 1.00 58.00 192 ASN A O 1
ATOM 1512 N N . ALA A 1 193 ? 3.630 0.018 23.397 1.00 59.97 193 ALA A N 1
ATOM 1513 C CA . ALA A 1 193 ? 2.380 0.377 22.744 1.00 59.97 193 ALA A CA 1
ATOM 1514 C C . ALA A 1 193 ? 1.370 -0.779 22.836 1.00 59.97 193 ALA A C 1
ATOM 1516 O O . ALA A 1 193 ? 0.829 -1.188 21.803 1.00 59.97 193 ALA A O 1
ATOM 1517 N N . PRO A 1 194 ? 1.074 -1.294 24.054 1.00 57.31 194 PRO A N 1
ATOM 1518 C CA . PRO A 1 194 ? 0.034 -2.302 24.208 1.00 57.31 194 PRO A CA 1
ATOM 1519 C C . PRO A 1 194 ? -1.260 -1.796 23.559 1.00 57.31 194 PRO A C 1
ATOM 1521 O O . PRO A 1 194 ? -1.473 -0.585 23.453 1.00 57.31 194 PRO A O 1
ATOM 1524 N N . LEU A 1 195 ? -2.134 -2.711 23.122 1.00 59.59 195 LEU A N 1
ATOM 1525 C CA . LEU A 1 195 ? -3.472 -2.407 22.592 1.00 59.59 195 LEU A CA 1
ATOM 1526 C C . LEU A 1 195 ? -4.385 -1.803 23.685 1.00 59.59 195 LEU A C 1
ATOM 1528 O O . LEU A 1 195 ? -5.453 -2.322 23.994 1.00 59.59 195 LEU A O 1
ATOM 1532 N N . THR A 1 196 ? -3.986 -0.668 24.252 1.00 60.25 196 THR A N 1
ATOM 1533 C CA . THR A 1 196 ? -4.723 0.202 25.166 1.00 60.25 196 THR A CA 1
ATOM 1534 C C . THR A 1 196 ? -4.665 1.640 24.639 1.00 60.25 196 THR A C 1
ATOM 1536 O O . THR A 1 196 ? -3.851 1.977 23.774 1.00 60.25 196 THR A O 1
ATOM 1539 N N . GLY A 1 197 ? -5.550 2.500 25.122 1.00 69.25 197 GLY A N 1
ATOM 1540 C CA . GLY A 1 197 ? -5.551 3.931 24.856 1.00 69.25 197 GLY A CA 1
ATOM 1541 C C . GLY A 1 197 ? -5.731 4.272 23.388 1.00 69.25 197 GLY A C 1
ATOM 1542 O O . GLY A 1 197 ? -6.620 3.763 22.697 1.00 69.25 197 GLY A O 1
ATOM 1543 N N . LEU A 1 198 ? -4.866 5.163 22.904 1.00 72.75 198 LEU A N 1
ATOM 1544 C CA . LEU A 1 198 ? -4.897 5.632 21.524 1.00 72.75 198 LEU A CA 1
ATOM 1545 C C . LEU A 1 198 ? -4.673 4.500 20.523 1.00 72.75 198 LEU A C 1
ATOM 1547 O O . LEU A 1 198 ? -5.364 4.461 19.505 1.00 72.75 198 LEU A O 1
ATOM 1551 N N . CYS A 1 199 ? -3.739 3.590 20.806 1.00 70.69 199 CYS A N 1
ATOM 1552 C CA . CYS A 1 199 ? -3.401 2.485 19.914 1.00 70.69 199 CYS A CA 1
ATOM 1553 C C . CYS A 1 199 ? -4.622 1.588 19.704 1.00 70.69 199 CYS A C 1
ATOM 1555 O O . CYS A 1 199 ? -5.060 1.403 18.570 1.00 70.69 199 CYS A O 1
ATOM 1557 N N . ALA A 1 200 ? -5.240 1.123 20.795 1.00 72.06 200 ALA A N 1
ATOM 1558 C CA . ALA A 1 200 ? -6.447 0.298 20.737 1.00 72.06 200 ALA A CA 1
ATOM 1559 C C . ALA A 1 200 ? -7.584 0.987 19.983 1.00 72.06 200 ALA A C 1
ATOM 1561 O O . ALA A 1 200 ? -8.200 0.405 19.090 1.00 72.06 200 ALA A O 1
ATOM 1562 N N . ALA A 1 201 ? -7.853 2.246 20.334 1.00 75.44 201 ALA A N 1
ATOM 1563 C CA . ALA A 1 201 ? -8.957 2.991 19.758 1.00 75.44 201 ALA A CA 1
ATOM 1564 C C . ALA A 1 201 ? -8.729 3.279 18.263 1.00 75.44 201 ALA A C 1
ATOM 1566 O O . ALA A 1 201 ? -9.668 3.175 17.472 1.00 75.44 201 ALA A O 1
ATOM 1567 N N . SER A 1 202 ? -7.486 3.558 17.856 1.00 74.44 202 SER A N 1
ATOM 1568 C CA . SER A 1 202 ? -7.106 3.746 16.450 1.00 74.44 202 SER A CA 1
ATOM 1569 C C . SER A 1 202 ? -7.245 2.449 15.660 1.00 74.44 202 SER A C 1
ATOM 1571 O O . SER A 1 202 ? -7.890 2.456 14.617 1.00 74.44 202 SER A O 1
ATOM 1573 N N . MET A 1 203 ? -6.737 1.326 16.181 1.00 75.88 203 MET A N 1
ATOM 1574 C CA . MET A 1 203 ? -6.835 0.018 15.520 1.00 75.88 203 MET A CA 1
ATOM 1575 C C . MET A 1 203 ? -8.273 -0.486 15.404 1.00 75.88 203 MET A C 1
ATOM 157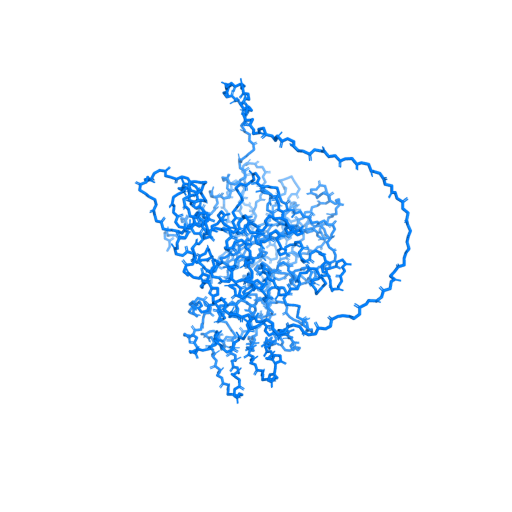7 O O . MET A 1 203 ? -8.639 -1.070 14.387 1.00 75.88 203 MET A O 1
ATOM 1581 N N . LYS A 1 204 ? -9.107 -0.222 16.416 1.00 75.88 204 LYS A N 1
ATOM 1582 C CA . LYS A 1 204 ? -10.541 -0.530 16.382 1.00 75.88 204 LYS A CA 1
ATOM 1583 C C . LYS A 1 204 ? -11.292 0.333 15.372 1.00 75.88 204 LYS A C 1
ATOM 1585 O O . LYS A 1 204 ? -12.216 -0.140 14.725 1.00 75.88 204 LYS A O 1
ATOM 1590 N N . THR A 1 205 ? -10.909 1.601 15.248 1.00 77.50 205 THR A N 1
ATOM 1591 C CA . THR A 1 205 ? -11.561 2.540 14.325 1.00 77.50 205 THR A CA 1
ATOM 1592 C C . THR A 1 205 ? -11.102 2.349 12.878 1.00 77.50 205 THR A C 1
ATOM 1594 O O . THR A 1 205 ? -11.870 2.588 11.946 1.00 77.50 205 THR A O 1
ATOM 1597 N N . LYS A 1 206 ? -9.841 1.950 12.681 1.00 80.81 206 LYS A N 1
ATOM 1598 C CA . LYS A 1 206 ? -9.211 1.727 11.376 1.00 80.81 206 LYS A CA 1
ATOM 1599 C C . LYS A 1 206 ? -8.490 0.376 11.344 1.00 80.81 206 LYS A C 1
ATOM 1601 O O . LYS A 1 206 ? -7.267 0.322 11.505 1.00 80.81 206 LYS A O 1
ATOM 1606 N N . PRO A 1 207 ? -9.238 -0.713 11.089 1.00 83.25 207 PRO A N 1
ATOM 1607 C CA . PRO A 1 207 ? -8.695 -2.052 10.874 1.00 83.25 207 PRO A CA 1
ATOM 1608 C C . PRO A 1 207 ? -7.569 -2.112 9.834 1.00 83.25 207 PRO A C 1
ATOM 1610 O O . PRO A 1 207 ? -6.663 -2.931 9.974 1.00 83.25 207 PRO A O 1
ATOM 1613 N N . SER A 1 208 ? -7.577 -1.233 8.822 1.00 85.44 208 SER A N 1
ATOM 1614 C CA . SER A 1 208 ? -6.503 -1.119 7.826 1.00 85.44 208 SER A CA 1
ATOM 1615 C C . SER A 1 208 ? -5.118 -0.892 8.449 1.00 85.44 208 SER A C 1
ATOM 1617 O O . SER A 1 208 ? -4.140 -1.522 8.041 1.00 85.44 208 SER A O 1
ATOM 1619 N N . LEU A 1 209 ? -5.034 -0.032 9.470 1.00 79.75 209 LEU A N 1
ATOM 1620 C CA . LEU A 1 209 ? -3.788 0.286 10.165 1.00 79.75 209 LEU A CA 1
ATOM 1621 C C . LEU A 1 209 ? -3.312 -0.918 10.979 1.00 79.75 209 LEU A C 1
ATOM 1623 O O . LEU A 1 209 ? -2.127 -1.253 10.956 1.00 79.75 209 LEU A O 1
ATOM 1627 N N . ARG A 1 210 ? -4.253 -1.624 11.616 1.00 81.88 210 ARG A N 1
ATOM 1628 C CA . ARG A 1 210 ? -3.966 -2.848 12.367 1.00 81.88 210 ARG A CA 1
ATOM 1629 C C . ARG A 1 210 ? -3.424 -3.945 11.460 1.00 81.88 210 ARG A C 1
ATOM 1631 O O . ARG A 1 210 ? -2.407 -4.554 11.781 1.00 81.88 210 ARG A O 1
ATOM 1638 N N . LEU A 1 211 ? -4.073 -4.178 10.317 1.00 87.12 211 LEU A N 1
ATOM 1639 C CA . LEU A 1 211 ? -3.626 -5.158 9.323 1.00 87.12 211 LEU A CA 1
ATOM 1640 C C . LEU A 1 211 ? -2.227 -4.850 8.803 1.00 87.12 211 LEU A C 1
ATOM 1642 O O . LEU A 1 211 ? -1.423 -5.762 8.635 1.00 87.12 211 LEU A O 1
ATOM 1646 N N . ASN A 1 212 ? -1.927 -3.574 8.562 1.00 82.31 212 ASN A N 1
ATOM 1647 C CA . ASN A 1 212 ? -0.607 -3.157 8.101 1.00 82.31 212 ASN A CA 1
ATOM 1648 C C . ASN A 1 212 ? 0.495 -3.450 9.138 1.00 82.31 212 ASN A C 1
ATOM 1650 O O . ASN A 1 212 ? 1.613 -3.816 8.778 1.00 82.31 212 ASN A O 1
ATOM 1654 N N . MET A 1 213 ? 0.174 -3.328 10.426 1.00 76.12 213 MET A N 1
ATOM 1655 C CA . MET A 1 213 ? 1.099 -3.623 11.525 1.00 76.12 213 MET A CA 1
ATOM 1656 C C . MET A 1 213 ? 1.135 -5.102 11.922 1.00 76.12 213 MET A C 1
ATOM 1658 O O . MET A 1 213 ? 2.035 -5.524 12.640 1.00 76.12 213 MET A O 1
ATOM 1662 N N . THR A 1 214 ? 0.181 -5.909 11.457 1.00 82.19 214 THR A N 1
ATOM 1663 C CA . THR A 1 214 ? 0.156 -7.342 11.758 1.00 82.19 214 THR A CA 1
ATOM 1664 C C . THR A 1 214 ? 1.176 -8.055 10.872 1.00 82.19 214 THR A C 1
ATOM 1666 O O . THR A 1 214 ? 0.995 -8.160 9.655 1.00 82.19 214 THR A O 1
ATOM 1669 N N . ALA A 1 215 ? 2.257 -8.548 11.480 1.00 83.31 215 ALA A N 1
ATOM 1670 C CA . ALA A 1 215 ? 3.275 -9.321 10.778 1.00 83.31 215 ALA A CA 1
ATOM 1671 C C . ALA A 1 215 ? 2.663 -10.567 10.118 1.00 83.31 215 ALA A C 1
ATOM 1673 O O . ALA A 1 215 ? 1.811 -11.243 10.696 1.00 83.31 215 ALA A O 1
ATOM 1674 N N . CYS A 1 216 ? 3.109 -10.872 8.897 1.00 90.50 216 CYS A N 1
ATOM 1675 C CA . CYS A 1 216 ? 2.656 -12.046 8.162 1.00 90.50 216 CYS A CA 1
ATOM 1676 C C . CYS A 1 216 ? 3.637 -13.208 8.343 1.00 90.50 216 CYS A C 1
ATOM 1678 O O . CYS A 1 216 ? 4.795 -13.123 7.931 1.00 90.50 216 CYS A O 1
ATOM 1680 N N . GLU A 1 217 ? 3.166 -14.311 8.920 1.00 91.75 217 GLU A N 1
ATOM 1681 C CA . GLU A 1 217 ? 3.930 -15.552 8.996 1.00 91.75 217 GLU A CA 1
ATOM 1682 C C . GLU A 1 217 ? 3.998 -16.225 7.617 1.00 91.75 217 GLU A C 1
ATOM 1684 O O . GLU A 1 217 ? 2.970 -16.493 6.991 1.00 91.75 217 GLU A O 1
ATOM 1689 N N . GLY A 1 218 ? 5.214 -16.533 7.156 1.00 87.31 218 GLY A N 1
ATOM 1690 C CA . GLY A 1 218 ? 5.425 -17.325 5.943 1.00 87.31 218 GLY A CA 1
ATOM 1691 C C . GLY A 1 218 ? 5.225 -16.572 4.626 1.00 87.31 218 GLY A C 1
ATOM 1692 O O . GLY A 1 218 ? 4.836 -17.205 3.648 1.00 87.31 218 GLY A O 1
ATOM 1693 N N . MET A 1 219 ? 5.494 -15.257 4.579 1.00 91.31 219 MET A N 1
ATOM 1694 C CA . MET A 1 219 ? 5.360 -14.454 3.354 1.00 91.31 219 MET A CA 1
ATOM 1695 C C . MET A 1 219 ? 6.079 -15.114 2.158 1.00 91.31 219 MET A C 1
ATOM 1697 O O . MET A 1 219 ? 7.307 -15.141 2.082 1.00 91.31 219 MET A O 1
ATOM 1701 N N . SER A 1 220 ? 5.288 -15.637 1.223 1.00 92.12 220 SER A N 1
ATOM 1702 C CA . SER A 1 220 ? 5.704 -16.341 0.006 1.00 92.12 220 SER A CA 1
ATOM 1703 C C . SER A 1 220 ? 5.444 -15.520 -1.261 1.00 92.12 220 SER A C 1
ATOM 1705 O O . SER A 1 220 ? 6.112 -15.725 -2.275 1.00 92.12 220 SER A O 1
ATOM 1707 N N . ASN A 1 221 ? 4.483 -14.588 -1.216 1.00 94.56 221 ASN A N 1
ATOM 1708 C CA . ASN A 1 221 ? 4.096 -13.737 -2.337 1.00 94.56 221 ASN A CA 1
ATOM 1709 C C . ASN A 1 221 ? 3.568 -12.377 -1.839 1.00 94.56 221 ASN A C 1
ATOM 1711 O O . ASN A 1 2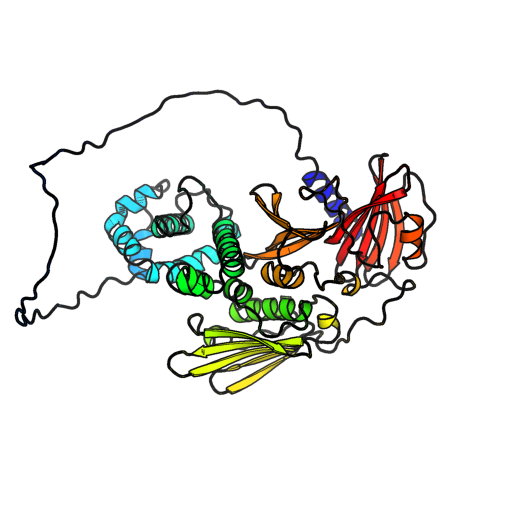21 ? 2.469 -12.283 -1.283 1.00 94.56 221 ASN A O 1
ATOM 1715 N N . ALA A 1 222 ? 4.351 -11.316 -2.037 1.00 94.94 222 ALA A N 1
ATOM 1716 C CA . ALA A 1 222 ? 4.047 -9.985 -1.511 1.00 94.94 222 ALA A CA 1
ATOM 1717 C C . ALA A 1 222 ? 2.874 -9.291 -2.230 1.00 94.94 222 ALA A C 1
ATOM 1719 O O . ALA A 1 222 ? 2.133 -8.533 -1.598 1.00 94.94 222 ALA A O 1
ATOM 1720 N N . GLN A 1 223 ? 2.667 -9.579 -3.519 1.00 94.25 223 GLN A N 1
ATOM 1721 C CA . GLN A 1 223 ? 1.534 -9.083 -4.308 1.00 94.25 223 GLN A CA 1
ATOM 1722 C C . GLN A 1 223 ? 0.210 -9.579 -3.710 1.00 94.25 223 GLN A C 1
ATOM 1724 O O . GLN A 1 223 ? -0.644 -8.783 -3.316 1.00 94.25 223 GLN A O 1
ATOM 1729 N N . ALA A 1 224 ? 0.087 -10.896 -3.528 1.00 94.50 224 ALA A N 1
ATOM 1730 C CA . ALA A 1 224 ? -1.077 -11.526 -2.920 1.00 94.50 224 ALA A CA 1
ATOM 1731 C C . ALA A 1 224 ? -1.306 -11.061 -1.475 1.00 94.50 224 ALA A C 1
ATOM 1733 O O . ALA A 1 224 ? -2.449 -10.821 -1.087 1.00 94.50 224 ALA A O 1
ATOM 1734 N N . LEU A 1 225 ? -0.235 -10.882 -0.689 1.00 95.88 225 LEU A N 1
ATOM 1735 C CA . LEU A 1 225 ? -0.327 -10.314 0.659 1.00 95.88 225 LEU A CA 1
ATOM 1736 C C . LEU A 1 225 ? -0.899 -8.894 0.643 1.00 95.88 225 LEU A C 1
ATOM 1738 O O . LEU A 1 225 ? -1.780 -8.570 1.441 1.00 95.88 225 LEU A O 1
ATOM 1742 N N . THR A 1 226 ? -0.425 -8.061 -0.280 1.00 94.94 226 THR A N 1
ATOM 1743 C CA . THR A 1 226 ? -0.882 -6.678 -0.423 1.00 94.94 226 THR A CA 1
ATOM 1744 C C . THR A 1 226 ? -2.360 -6.620 -0.809 1.00 94.94 226 THR A C 1
ATOM 1746 O O . THR A 1 226 ? -3.120 -5.893 -0.164 1.00 94.94 226 THR A O 1
ATOM 1749 N N . ASN A 1 227 ? -2.793 -7.417 -1.793 1.00 93.75 227 ASN A N 1
ATOM 1750 C CA . ASN A 1 227 ? -4.203 -7.478 -2.198 1.00 93.75 227 ASN A CA 1
ATOM 1751 C C . ASN A 1 227 ? -5.082 -8.002 -1.058 1.00 93.75 227 ASN A C 1
ATOM 1753 O O . ASN A 1 227 ? -6.113 -7.406 -0.754 1.00 93.75 227 ASN A O 1
ATOM 1757 N N . ALA A 1 228 ? -4.647 -9.063 -0.370 1.00 95.56 228 ALA A N 1
ATOM 1758 C CA . ALA A 1 228 ? -5.376 -9.624 0.762 1.00 95.56 228 ALA A CA 1
ATOM 1759 C C . ALA A 1 228 ? -5.576 -8.591 1.876 1.00 95.56 228 ALA A C 1
ATOM 1761 O O . ALA A 1 228 ? -6.697 -8.408 2.338 1.00 95.56 228 ALA A O 1
ATOM 1762 N N . LYS A 1 229 ? -4.523 -7.856 2.264 1.00 94.69 229 LYS A N 1
ATOM 1763 C CA . LYS A 1 229 ? -4.624 -6.777 3.261 1.00 94.69 229 LYS A CA 1
ATOM 1764 C C . LYS A 1 229 ? -5.625 -5.699 2.838 1.00 94.69 229 LYS A C 1
ATOM 1766 O O . LYS A 1 229 ? -6.393 -5.239 3.678 1.00 94.69 229 LYS A O 1
ATOM 1771 N N . GLN A 1 230 ? -5.637 -5.304 1.563 1.00 92.38 230 GLN A N 1
ATOM 1772 C CA . GLN A 1 230 ? -6.595 -4.317 1.049 1.00 92.38 230 GLN A CA 1
ATOM 1773 C C . GLN A 1 230 ? -8.040 -4.832 1.110 1.00 92.38 230 GLN A C 1
ATOM 1775 O O . GLN A 1 230 ? -8.919 -4.127 1.603 1.00 92.38 230 GLN A O 1
ATOM 1780 N N . VAL A 1 231 ? -8.275 -6.072 0.675 1.00 93.81 231 VAL A N 1
ATOM 1781 C CA . VAL A 1 231 ? -9.606 -6.698 0.685 1.00 93.81 231 VAL A CA 1
ATOM 1782 C C . VAL A 1 231 ? -10.098 -6.936 2.114 1.00 93.81 231 VAL A C 1
ATOM 1784 O O . VAL A 1 231 ? -11.241 -6.615 2.428 1.00 93.81 231 VAL A O 1
ATOM 1787 N N . PHE A 1 232 ? -9.238 -7.424 3.012 1.00 94.69 232 PHE A N 1
ATOM 1788 C CA . PHE A 1 232 ? -9.575 -7.590 4.428 1.00 94.69 232 PHE A CA 1
ATOM 1789 C C . PHE A 1 232 ? -9.895 -6.249 5.084 1.00 94.69 232 PHE A C 1
ATOM 1791 O O . PHE A 1 232 ? -10.900 -6.143 5.779 1.00 94.69 232 PHE A O 1
ATOM 1798 N N . ALA A 1 233 ? -9.091 -5.211 4.833 1.00 91.69 233 ALA A N 1
ATOM 1799 C CA . ALA A 1 233 ? -9.357 -3.875 5.355 1.00 91.69 233 ALA A CA 1
ATOM 1800 C C . ALA A 1 233 ? -10.711 -3.346 4.869 1.00 91.69 233 ALA A C 1
ATOM 1802 O O . ALA A 1 233 ? -11.476 -2.806 5.661 1.00 91.69 233 ALA A O 1
ATOM 1803 N N . ALA A 1 234 ? -11.024 -3.525 3.583 1.00 90.81 234 ALA A N 1
ATOM 1804 C CA . ALA A 1 234 ? -12.294 -3.095 3.010 1.00 90.81 234 ALA A CA 1
ATOM 1805 C C . ALA A 1 234 ? -13.496 -3.822 3.629 1.00 90.81 234 ALA A C 1
ATOM 1807 O O . ALA A 1 234 ? -14.476 -3.164 3.982 1.00 90.81 234 ALA A O 1
ATOM 1808 N N . ALA A 1 235 ? -13.397 -5.143 3.806 1.00 92.00 235 ALA A N 1
ATOM 1809 C CA . ALA A 1 235 ? -14.442 -5.954 4.423 1.00 92.00 235 ALA A CA 1
ATOM 1810 C C . ALA A 1 235 ? -14.666 -5.575 5.897 1.00 92.00 235 ALA A C 1
ATOM 1812 O O . ALA A 1 235 ? -15.799 -5.363 6.315 1.00 92.00 235 ALA A O 1
ATOM 1813 N N . LEU A 1 236 ? -13.589 -5.412 6.673 1.00 90.81 236 LEU A N 1
ATOM 1814 C CA . LEU A 1 236 ? -13.662 -5.065 8.098 1.00 90.81 236 LEU A CA 1
ATOM 1815 C C . LEU A 1 236 ? -14.085 -3.611 8.352 1.00 90.81 236 LEU A C 1
ATOM 1817 O O . LEU A 1 236 ? -14.610 -3.303 9.417 1.00 90.81 236 LEU A O 1
ATOM 1821 N N . GLU A 1 237 ? -13.862 -2.711 7.391 1.00 86.56 237 GLU A N 1
ATOM 1822 C CA . GLU A 1 237 ? -14.337 -1.322 7.444 1.00 86.56 237 GLU A CA 1
ATOM 1823 C C . GLU A 1 237 ? -15.736 -1.134 6.834 1.00 86.56 237 GLU A C 1
ATOM 1825 O O . GLU A 1 237 ? -16.226 -0.004 6.791 1.00 86.56 237 GLU A O 1
ATOM 1830 N N . GLY A 1 238 ? -16.373 -2.201 6.334 1.00 86.62 238 GLY A N 1
ATOM 1831 C CA . GLY A 1 238 ? -17.686 -2.126 5.688 1.00 86.62 238 GLY A CA 1
ATOM 1832 C C . GLY A 1 238 ? -17.709 -1.213 4.455 1.00 86.62 238 GLY A C 1
ATOM 1833 O O . GLY A 1 238 ? -18.708 -0.540 4.194 1.00 86.62 238 GLY A O 1
ATOM 1834 N N . ARG A 1 239 ? -16.592 -1.126 3.721 1.00 85.12 239 ARG A N 1
ATOM 1835 C CA . ARG A 1 239 ? -16.472 -0.285 2.516 1.00 85.12 239 ARG A CA 1
ATOM 1836 C C . ARG A 1 239 ? -17.239 -0.876 1.337 1.00 85.12 239 ARG A C 1
ATOM 1838 O O . ARG A 1 239 ? -17.711 -2.000 1.399 1.00 85.12 239 ARG A O 1
ATOM 1845 N N . ASP A 1 240 ? -17.350 -0.129 0.245 1.00 84.44 240 ASP A N 1
ATOM 1846 C CA . ASP A 1 240 ? -17.964 -0.652 -0.974 1.00 84.44 240 ASP A CA 1
ATOM 1847 C C . ASP A 1 240 ? -17.152 -1.833 -1.535 1.00 84.44 240 ASP A C 1
ATOM 184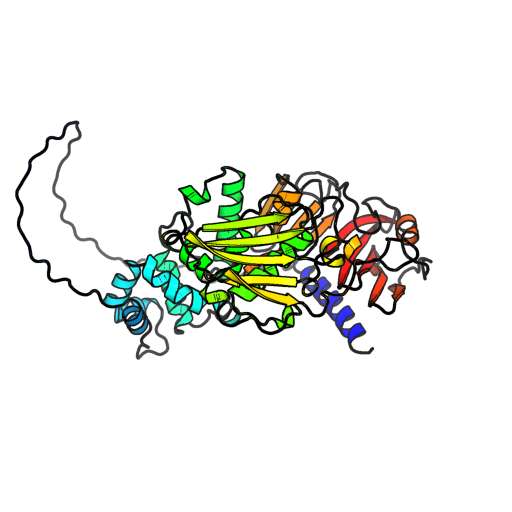9 O O . ASP A 1 240 ? -15.962 -1.706 -1.822 1.00 84.44 240 ASP A O 1
ATOM 1853 N N . ALA A 1 241 ? -17.792 -2.993 -1.656 1.00 87.00 241 ALA A N 1
ATOM 1854 C CA . ALA A 1 241 ? -17.163 -4.208 -2.161 1.00 87.00 241 ALA A CA 1
ATOM 1855 C C . ALA A 1 241 ? -16.906 -4.132 -3.676 1.00 87.00 241 ALA A C 1
ATOM 1857 O O . ALA A 1 241 ? -15.928 -4.702 -4.172 1.00 87.00 241 ALA A O 1
ATOM 1858 N N . GLU A 1 242 ? -17.726 -3.354 -4.397 1.00 87.62 242 GLU A N 1
ATOM 1859 C CA . GLU A 1 242 ? -17.657 -3.216 -5.855 1.00 87.62 242 GLU A CA 1
ATOM 1860 C C . GLU A 1 242 ? -16.321 -2.599 -6.293 1.00 87.62 242 GLU A C 1
ATOM 1862 O O . GLU A 1 242 ? -15.735 -3.036 -7.284 1.00 87.62 242 GLU A O 1
ATOM 1867 N N . SER A 1 243 ? -15.757 -1.661 -5.517 1.00 85.12 243 SER A N 1
ATOM 1868 C CA . SER A 1 243 ? -14.442 -1.076 -5.825 1.00 85.12 243 SER A CA 1
ATOM 1869 C C . SER A 1 243 ? -13.290 -2.081 -5.770 1.00 85.12 243 SER A C 1
ATOM 1871 O O . SER A 1 243 ? -12.221 -1.813 -6.315 1.00 85.12 243 SER A O 1
ATOM 1873 N N . TYR A 1 244 ? -13.508 -3.229 -5.125 1.00 86.94 244 TYR A N 1
ATOM 1874 C CA . TYR A 1 244 ? -12.570 -4.345 -5.050 1.00 86.94 244 TYR A CA 1
ATOM 1875 C C . TYR A 1 244 ? -13.022 -5.536 -5.900 1.00 86.94 244 TYR A C 1
ATOM 1877 O O . TYR A 1 244 ? -12.463 -6.616 -5.754 1.00 86.94 244 TYR A O 1
ATOM 1885 N N . GLY A 1 245 ? -14.016 -5.363 -6.776 1.00 88.06 245 GLY A N 1
ATOM 1886 C CA . GLY A 1 245 ? -14.509 -6.405 -7.676 1.00 88.06 245 GLY A CA 1
ATOM 1887 C C . GLY A 1 245 ? -15.322 -7.504 -6.992 1.00 88.06 245 GLY A C 1
ATOM 1888 O O . GLY A 1 245 ? -15.424 -8.591 -7.553 1.00 88.06 245 GLY A O 1
ATOM 1889 N N . PHE A 1 246 ? -15.870 -7.258 -5.800 1.00 90.94 246 PHE A N 1
ATOM 1890 C CA . PHE A 1 246 ? -16.724 -8.200 -5.072 1.00 90.94 246 PHE A CA 1
ATOM 1891 C C . PHE A 1 246 ? -18.184 -7.733 -5.053 1.00 90.94 246 PHE A C 1
ATOM 1893 O O . PHE A 1 246 ? -18.472 -6.537 -5.104 1.00 90.94 246 PHE A O 1
ATOM 1900 N N . ASP A 1 247 ? -19.107 -8.688 -4.922 1.00 88.06 247 ASP A N 1
ATOM 1901 C CA . ASP A 1 247 ? -20.470 -8.394 -4.473 1.00 88.06 247 ASP A CA 1
ATOM 1902 C C . ASP A 1 247 ? -20.451 -7.868 -3.025 1.00 88.06 247 ASP A C 1
ATOM 1904 O O . ASP A 1 247 ? -19.474 -8.058 -2.299 1.00 88.06 247 ASP A O 1
ATOM 1908 N N . ALA A 1 248 ? -21.543 -7.224 -2.594 1.00 89.19 248 ALA A N 1
ATOM 1909 C CA . ALA A 1 248 ? -21.675 -6.671 -1.245 1.00 89.19 248 ALA A CA 1
ATOM 1910 C C . ALA A 1 248 ? -21.228 -7.661 -0.152 1.00 89.19 248 ALA A C 1
ATOM 1912 O O . ALA A 1 248 ? -21.566 -8.848 -0.203 1.00 89.19 248 ALA A O 1
ATOM 1913 N N . TRP A 1 249 ? -20.499 -7.154 0.848 1.00 90.19 249 TRP A N 1
ATOM 1914 C CA . TRP A 1 249 ? -20.035 -7.977 1.962 1.00 90.19 249 TRP A CA 1
ATOM 1915 C C . TRP A 1 249 ? -21.219 -8.650 2.671 1.00 90.19 249 TRP A C 1
ATOM 1917 O O . TRP A 1 249 ? -22.268 -8.021 2.836 1.00 90.19 249 TRP A O 1
ATOM 1927 N N . PRO A 1 250 ? -21.076 -9.913 3.104 1.00 86.31 250 PRO A N 1
ATOM 1928 C CA . PRO A 1 250 ? -22.059 -10.554 3.960 1.00 86.31 250 PRO A CA 1
ATOM 1929 C C . PRO A 1 250 ? -22.297 -9.741 5.235 1.00 86.31 250 PRO A C 1
ATOM 1931 O O . PRO A 1 250 ? -21.352 -9.218 5.825 1.00 86.31 250 PRO A O 1
ATOM 1934 N N . ASP A 1 251 ? -23.551 -9.680 5.681 1.00 85.12 251 ASP A N 1
ATOM 1935 C CA . ASP A 1 251 ? -23.890 -9.041 6.951 1.00 85.12 251 ASP A CA 1
ATOM 1936 C C . ASP A 1 251 ? -23.108 -9.703 8.100 1.00 85.12 251 ASP A C 1
ATOM 1938 O O . ASP A 1 251 ? -23.153 -10.926 8.264 1.00 85.12 251 ASP A O 1
ATOM 1942 N N . GLY A 1 252 ? -22.433 -8.893 8.918 1.00 81.44 252 GLY A N 1
ATOM 1943 C CA . GLY A 1 252 ? -21.780 -9.346 10.147 1.00 81.44 252 GLY A CA 1
ATOM 1944 C C . GLY A 1 252 ? -20.291 -9.671 10.029 1.00 81.44 252 GLY A C 1
ATOM 1945 O O . GLY A 1 252 ? -19.678 -9.942 11.060 1.00 81.44 252 GLY A O 1
ATOM 1946 N N . VAL A 1 253 ? -19.674 -9.577 8.842 1.00 85.62 253 VAL A N 1
ATOM 1947 C CA . VAL A 1 253 ? -18.214 -9.761 8.686 1.00 85.62 253 VAL A CA 1
ATOM 1948 C C . VAL A 1 253 ? -17.440 -8.854 9.643 1.00 85.62 253 VAL A C 1
ATOM 1950 O O . VAL A 1 253 ? -16.516 -9.304 10.312 1.00 85.62 253 VAL A O 1
ATOM 1953 N N . GLU A 1 254 ? -17.833 -7.588 9.750 1.00 83.00 254 GLU A N 1
ATOM 1954 C CA . GLU A 1 254 ? -17.215 -6.607 10.639 1.00 83.00 254 GLU A CA 1
ATOM 1955 C C . GLU A 1 254 ? -17.564 -6.813 12.123 1.00 83.00 254 GLU A C 1
ATOM 1957 O O . GLU A 1 254 ? -16.794 -6.418 12.994 1.00 83.00 254 GLU A O 1
ATOM 1962 N N . GLN A 1 255 ? -18.715 -7.425 12.421 1.00 81.00 255 GLN A N 1
ATOM 1963 C CA . GLN A 1 255 ? -19.219 -7.617 13.790 1.00 81.00 255 GLN A CA 1
ATOM 1964 C C . GLN A 1 255 ? -18.613 -8.849 14.465 1.00 81.00 255 GLN A C 1
ATOM 1966 O O . GLN A 1 255 ? -18.447 -8.859 15.684 1.00 81.00 255 GLN A O 1
ATOM 1971 N N . ASP A 1 256 ? -18.266 -9.860 13.672 1.00 82.31 256 ASP A N 1
ATOM 1972 C CA . ASP A 1 256 ? -17.670 -11.106 14.149 1.00 82.31 256 ASP A CA 1
ATOM 1973 C C . ASP A 1 256 ? -16.183 -10.954 14.502 1.00 82.31 256 ASP A C 1
ATOM 1975 O O . ASP A 1 256 ? -15.629 -11.761 15.249 1.00 82.31 256 ASP A O 1
ATOM 1979 N N . PHE A 1 257 ? -15.519 -9.915 13.991 1.00 83.00 257 PHE A N 1
ATOM 1980 C CA . PHE A 1 257 ? -14.137 -9.613 14.344 1.00 83.00 257 PHE A CA 1
ATOM 1981 C C . PHE A 1 257 ? -14.070 -8.723 15.587 1.00 83.00 257 PHE A C 1
ATOM 1983 O O . PHE A 1 257 ? -14.284 -7.513 15.529 1.00 83.00 257 PHE A O 1
ATOM 1990 N N . ASP A 1 258 ? -13.673 -9.306 16.719 1.00 76.81 258 ASP A N 1
ATOM 1991 C CA . ASP A 1 258 ? -13.264 -8.515 17.875 1.00 76.81 258 ASP A CA 1
ATOM 1992 C C . ASP A 1 258 ? -11.906 -7.843 17.599 1.00 76.81 258 ASP A C 1
ATOM 1994 O O . ASP A 1 258 ? -10.859 -8.480 17.451 1.00 76.81 258 ASP A O 1
ATOM 1998 N N . PHE A 1 259 ? -11.912 -6.514 17.541 1.00 71.69 259 PHE A N 1
ATOM 1999 C CA . PHE A 1 259 ? -10.710 -5.711 17.323 1.00 71.69 259 PHE A CA 1
ATOM 2000 C C . PHE A 1 259 ? -9.804 -5.601 18.562 1.00 71.69 259 PHE A C 1
ATOM 2002 O O . PHE A 1 259 ? -8.772 -4.934 18.490 1.00 71.69 259 PHE A O 1
ATOM 2009 N N . THR A 1 260 ? -10.151 -6.265 19.666 1.00 67.19 260 THR A N 1
ATOM 2010 C CA . THR A 1 260 ? -9.297 -6.467 20.849 1.00 67.19 260 THR A CA 1
ATOM 2011 C C . THR A 1 260 ? -8.747 -7.893 20.968 1.00 67.19 260 THR A C 1
ATOM 2013 O O . THR A 1 260 ? -7.832 -8.120 21.754 1.00 67.19 260 THR A O 1
ATOM 2016 N N . ALA A 1 261 ? -9.239 -8.834 20.153 1.00 74.25 261 ALA A N 1
ATOM 2017 C CA . ALA A 1 261 ? -8.737 -10.206 20.078 1.00 74.25 261 ALA A CA 1
ATOM 2018 C C . ALA A 1 261 ? -7.321 -10.281 19.500 1.00 74.25 261 ALA A C 1
ATOM 2020 O O . ALA A 1 261 ? -6.905 -9.383 18.769 1.00 74.25 261 ALA A O 1
ATOM 2021 N N . ASP A 1 262 ? -6.615 -11.387 19.731 1.00 80.62 262 ASP A N 1
ATOM 2022 C CA . ASP A 1 262 ? -5.315 -11.642 19.104 1.00 80.62 262 ASP A CA 1
ATOM 2023 C C . ASP A 1 262 ? -5.505 -11.888 17.600 1.00 80.62 262 ASP A C 1
ATOM 2025 O O . ASP A 1 262 ? -6.267 -12.774 17.199 1.00 80.62 262 ASP A O 1
ATOM 2029 N N . TRP A 1 263 ? -4.829 -11.092 16.765 1.00 87.75 263 TRP A N 1
ATOM 2030 C CA . TRP A 1 263 ? -4.848 -11.251 15.310 1.00 87.75 263 TRP A CA 1
ATOM 2031 C C . TRP A 1 263 ? -3.583 -11.940 14.836 1.00 87.75 263 TRP A C 1
ATOM 2033 O O . TRP A 1 263 ? -2.477 -11.540 15.196 1.00 87.75 263 TRP A O 1
ATOM 2043 N N . THR A 1 264 ? -3.749 -12.932 13.973 1.00 90.75 264 THR A N 1
ATOM 2044 C CA . THR A 1 264 ? -2.643 -13.574 13.271 1.00 90.75 264 THR A CA 1
ATOM 2045 C C . THR A 1 264 ? -2.865 -13.480 11.773 1.00 90.75 264 THR A C 1
ATOM 2047 O O . THR A 1 264 ? -3.974 -13.682 11.273 1.00 90.75 264 THR A O 1
ATOM 2050 N N . LEU A 1 265 ? -1.797 -13.159 11.047 1.00 94.81 265 LEU A N 1
ATOM 2051 C CA . LEU A 1 265 ? -1.787 -13.114 9.595 1.00 94.81 265 LEU A CA 1
ATOM 2052 C C . LEU A 1 265 ? -0.777 -14.144 9.100 1.00 94.81 265 LEU A C 1
ATOM 2054 O O . LEU A 1 265 ? 0.379 -14.135 9.513 1.00 94.81 265 LEU A O 1
ATOM 2058 N N . SER A 1 266 ? -1.203 -15.038 8.218 1.00 96.31 266 SER A N 1
ATOM 2059 C CA . SER A 1 266 ? -0.351 -16.103 7.682 1.00 96.31 266 SER A CA 1
ATOM 2060 C C . SER A 1 266 ? -0.542 -16.242 6.182 1.00 96.31 266 SER A C 1
ATOM 2062 O O . SER A 1 266 ? -1.625 -15.959 5.663 1.00 96.31 266 SER A O 1
ATOM 2064 N N . GLN A 1 267 ? 0.502 -16.683 5.487 1.00 97.44 267 GLN A N 1
ATOM 2065 C CA . GLN A 1 267 ? 0.456 -16.961 4.060 1.00 97.44 267 GLN A CA 1
ATOM 2066 C C . GLN A 1 267 ? 0.944 -18.382 3.768 1.00 97.44 267 GLN A C 1
ATOM 2068 O O . GLN A 1 267 ? 1.931 -18.858 4.325 1.00 97.44 267 GLN A O 1
ATOM 2073 N N . THR A 1 268 ? 0.233 -19.075 2.885 1.00 96.31 268 THR A N 1
ATOM 2074 C CA . THR A 1 268 ? 0.617 -20.399 2.388 1.00 96.31 268 THR A CA 1
ATOM 2075 C C . THR A 1 268 ? 1.504 -20.289 1.142 1.00 96.31 268 THR A C 1
ATOM 2077 O O . THR A 1 268 ? 1.567 -19.253 0.483 1.00 96.31 268 THR A O 1
ATOM 2080 N N . GLU A 1 269 ? 2.214 -21.362 0.781 1.00 92.06 269 GLU A N 1
ATOM 2081 C CA . GLU A 1 269 ? 3.133 -21.365 -0.377 1.00 92.06 269 GLU A CA 1
ATOM 2082 C C . GLU A 1 269 ? 2.444 -21.065 -1.720 1.00 92.06 269 GLU A C 1
ATOM 2084 O O . GLU A 1 269 ? 3.076 -20.565 -2.646 1.00 92.06 269 GLU A O 1
ATOM 2089 N N . ASP A 1 270 ? 1.147 -21.357 -1.843 1.00 90.31 270 ASP A N 1
ATOM 2090 C CA . ASP A 1 270 ? 0.344 -21.042 -3.029 1.00 90.31 270 ASP A CA 1
ATOM 2091 C C . ASP A 1 270 ? -0.081 -19.563 -3.105 1.00 90.31 270 ASP A C 1
ATOM 2093 O O . ASP A 1 270 ? -0.668 -19.157 -4.110 1.00 90.31 270 ASP A O 1
ATOM 2097 N N . GLY A 1 271 ? 0.257 -18.767 -2.086 1.00 92.94 271 GLY A N 1
ATOM 2098 C CA . GLY A 1 271 ? -0.005 -17.335 -1.985 1.00 92.94 271 GLY A CA 1
ATOM 2099 C C . GLY A 1 271 ? -1.284 -16.982 -1.227 1.00 92.94 271 GLY A C 1
ATOM 2100 O O . GLY A 1 271 ? -1.524 -15.796 -1.011 1.00 92.94 271 GLY A O 1
ATOM 2101 N N . ALA A 1 272 ? -2.095 -17.961 -0.803 1.00 96.75 272 ALA A N 1
ATOM 2102 C CA . ALA A 1 272 ? -3.315 -17.672 -0.054 1.00 96.75 272 ALA A CA 1
ATOM 2103 C C . ALA A 1 272 ? -2.992 -17.106 1.334 1.00 96.75 272 ALA A C 1
ATOM 2105 O O . ALA A 1 272 ? -2.129 -17.610 2.049 1.00 96.75 272 ALA A O 1
ATOM 2106 N N . VAL A 1 273 ? -3.708 -16.056 1.719 1.00 98.00 273 VAL A N 1
ATOM 2107 C CA . VAL A 1 273 ? -3.458 -15.295 2.947 1.00 98.00 273 VAL A CA 1
ATOM 2108 C C . VAL A 1 273 ? -4.634 -15.496 3.878 1.00 98.00 273 VAL A C 1
ATOM 2110 O O . VAL A 1 273 ? -5.775 -15.418 3.435 1.00 98.00 273 VAL A O 1
ATOM 2113 N N . THR A 1 274 ? -4.383 -15.752 5.156 1.00 97.88 274 THR A N 1
ATOM 2114 C CA . THR A 1 274 ? -5.432 -15.922 6.166 1.00 97.88 274 THR A CA 1
ATOM 2115 C C . THR A 1 274 ? -5.188 -14.981 7.331 1.00 97.88 274 THR A C 1
ATOM 2117 O O . THR A 1 274 ? -4.150 -15.064 7.989 1.00 97.88 274 THR A O 1
ATOM 2120 N N . LEU A 1 275 ? -6.161 -14.112 7.587 1.00 97.19 275 LEU A N 1
ATOM 2121 C CA . LEU A 1 275 ? -6.309 -13.370 8.827 1.00 97.19 275 LEU A CA 1
ATOM 2122 C C . LEU A 1 275 ? -7.193 -14.182 9.773 1.00 97.19 275 LEU A C 1
ATOM 2124 O O . LEU A 1 275 ? -8.311 -14.540 9.406 1.00 97.19 275 LEU A O 1
ATOM 2128 N N . THR A 1 276 ? -6.719 -14.437 10.987 1.00 94.81 276 THR A N 1
ATOM 2129 C CA . THR A 1 276 ? -7.504 -15.078 12.049 1.00 94.81 276 THR A CA 1
ATOM 2130 C C . THR A 1 276 ? -7.572 -14.158 13.256 1.00 94.81 276 THR A C 1
ATOM 2132 O O . THR A 1 276 ? -6.546 -13.636 13.685 1.00 94.81 276 THR A O 1
ATOM 2135 N N . ALA A 1 277 ? -8.766 -13.990 13.815 1.00 91.44 277 ALA A N 1
ATOM 2136 C CA . ALA A 1 277 ? -8.983 -13.364 15.111 1.00 91.44 277 ALA A CA 1
ATOM 2137 C C . ALA A 1 277 ? -9.482 -14.425 16.097 1.00 91.44 277 ALA A C 1
ATOM 2139 O O . ALA A 1 277 ? -10.388 -15.195 15.766 1.00 91.44 277 ALA A O 1
ATOM 2140 N N . ALA A 1 278 ? -8.883 -14.485 17.286 1.00 88.50 278 ALA A N 1
ATOM 2141 C CA . ALA A 1 278 ? -9.257 -15.442 18.325 1.00 88.50 278 ALA A CA 1
ATOM 2142 C C . ALA A 1 278 ? -9.734 -14.723 19.588 1.00 88.50 278 ALA A C 1
ATOM 2144 O O . ALA A 1 278 ? -8.958 -14.011 20.226 1.00 88.50 278 ALA A O 1
ATOM 2145 N N . ASP A 1 279 ? -10.989 -14.955 19.975 1.00 82.56 279 ASP A N 1
ATOM 2146 C CA . ASP A 1 279 ? -11.542 -14.420 21.217 1.00 82.56 279 ASP A CA 1
ATOM 2147 C C . ASP A 1 279 ? -10.701 -14.922 22.413 1.00 82.56 279 ASP A C 1
ATOM 2149 O O . ASP A 1 279 ? -10.483 -16.136 22.558 1.00 82.56 279 ASP A O 1
ATOM 2153 N N . PRO A 1 280 ? -10.188 -14.017 23.264 1.00 74.06 280 PRO A N 1
ATOM 2154 C CA . PRO A 1 280 ? -9.261 -14.385 24.330 1.00 74.06 280 PRO A CA 1
ATOM 2155 C C . PRO A 1 280 ? -9.911 -15.255 25.419 1.00 74.06 280 PRO A C 1
ATOM 2157 O O . PRO A 1 280 ? -9.229 -16.103 26.015 1.00 74.06 280 PRO A O 1
ATOM 2160 N N . ASP A 1 281 ? -11.216 -15.091 25.647 1.00 79.62 281 ASP A N 1
ATOM 2161 C CA . ASP A 1 281 ? -11.976 -15.743 26.712 1.00 79.62 281 ASP A CA 1
ATOM 2162 C C . ASP A 1 281 ? -12.571 -17.080 26.254 1.00 79.62 281 ASP A C 1
ATOM 2164 O O . ASP A 1 281 ? -12.456 -18.101 26.943 1.00 79.62 281 ASP A O 1
ATOM 2168 N N . THR A 1 282 ? -13.206 -17.095 25.083 1.00 82.31 282 THR A N 1
ATOM 2169 C CA . THR A 1 282 ? -13.931 -18.259 24.555 1.00 82.31 282 THR A CA 1
ATOM 2170 C C . THR A 1 282 ? -13.071 -19.137 23.653 1.00 82.31 282 THR A C 1
ATOM 2172 O O . THR A 1 282 ? -13.394 -20.314 23.468 1.00 82.31 282 THR A O 1
ATOM 2175 N N . ARG A 1 283 ? -11.966 -18.593 23.116 1.00 83.12 283 ARG A N 1
ATOM 2176 C CA . ARG A 1 283 ? -11.108 -19.222 22.095 1.00 83.12 283 ARG A CA 1
ATOM 2177 C C . ARG A 1 283 ? -11.836 -19.558 20.793 1.00 83.12 283 ARG A C 1
ATOM 2179 O O . ARG A 1 283 ? -11.304 -20.326 19.991 1.00 83.12 283 ARG A O 1
ATOM 2186 N N . GLN A 1 284 ? -13.030 -19.007 20.576 1.00 85.81 284 GLN A N 1
ATOM 2187 C CA . GLN A 1 284 ? -13.673 -19.052 19.269 1.00 85.81 284 GLN A CA 1
ATOM 2188 C C . GLN A 1 284 ? -12.852 -18.232 18.275 1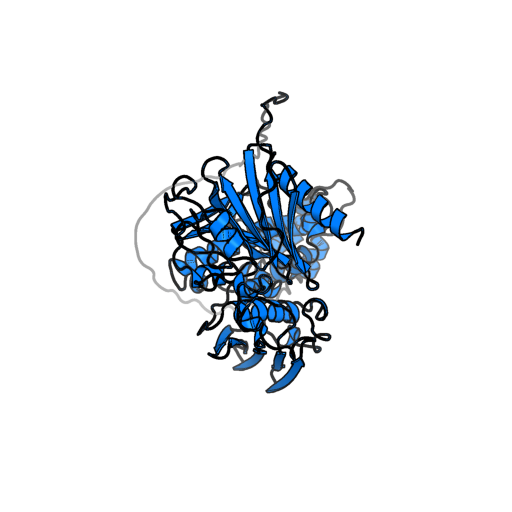.00 85.81 284 GLN A C 1
ATOM 2190 O O . GLN A 1 284 ? -12.245 -17.223 18.634 1.00 85.81 284 GLN A O 1
ATOM 2195 N N . THR A 1 285 ? -12.803 -18.700 17.033 1.00 91.00 285 THR A N 1
ATOM 2196 C CA . THR A 1 285 ? -11.983 -18.094 15.986 1.00 91.00 285 THR A CA 1
ATOM 2197 C C . THR A 1 285 ? -12.845 -17.697 14.809 1.00 91.00 285 THR A C 1
ATOM 2199 O O . THR A 1 285 ? -13.647 -18.504 14.342 1.00 91.00 285 THR A O 1
ATOM 2202 N N . VAL A 1 286 ? -12.599 -16.504 14.290 1.00 93.69 286 VAL A N 1
ATOM 2203 C CA . VAL A 1 286 ? -13.167 -15.997 13.040 1.00 93.69 286 VAL A CA 1
ATOM 2204 C C . VAL A 1 286 ? -12.010 -15.780 12.075 1.00 93.69 286 VAL A C 1
ATOM 2206 O O . VAL A 1 286 ? -10.899 -15.447 12.498 1.00 93.69 286 VAL A O 1
ATOM 2209 N N . SER A 1 287 ? -12.224 -16.012 10.780 1.00 95.69 287 SER A N 1
ATOM 2210 C CA . SER A 1 287 ? -11.162 -15.810 9.792 1.00 95.69 287 SER A CA 1
ATOM 2211 C C . SER A 1 287 ? -11.644 -15.236 8.469 1.00 95.69 287 SER A C 1
ATOM 2213 O O . SER A 1 287 ? -12.762 -15.491 8.022 1.00 95.69 287 SER A O 1
ATOM 2215 N N . LEU A 1 288 ? -10.753 -14.474 7.837 1.00 97.00 288 LEU A N 1
ATOM 2216 C CA . LEU A 1 288 ? -10.836 -14.068 6.442 1.00 97.00 288 LEU A CA 1
ATOM 2217 C C . LEU A 1 288 ? -9.660 -14.699 5.711 1.00 97.00 288 LEU A C 1
ATOM 2219 O O . LEU A 1 288 ? -8.507 -14.535 6.107 1.00 97.00 288 LEU A O 1
ATOM 2223 N N . ARG A 1 289 ? -9.945 -15.417 4.633 1.00 97.38 289 ARG A N 1
ATOM 2224 C CA . ARG A 1 289 ? -8.941 -16.042 3.785 1.00 97.38 289 ARG A CA 1
ATOM 2225 C C . ARG A 1 289 ? -9.076 -15.533 2.363 1.00 97.38 289 ARG A C 1
ATOM 2227 O O . ARG A 1 289 ? -10.119 -15.696 1.746 1.00 97.38 289 ARG A O 1
ATOM 2234 N N . TYR A 1 290 ? -8.010 -14.948 1.841 1.00 97.00 290 TYR A N 1
ATOM 2235 C CA . TYR A 1 290 ? -7.916 -14.504 0.461 1.00 97.00 290 TYR A CA 1
ATOM 2236 C C . TYR A 1 290 ? -7.142 -15.531 -0.356 1.00 97.00 290 TYR A C 1
ATOM 2238 O O . TYR A 1 290 ? -6.004 -15.866 -0.026 1.00 97.00 290 TYR A O 1
ATOM 2246 N N . VAL A 1 291 ? -7.758 -16.040 -1.415 1.00 95.69 291 VAL A N 1
ATOM 2247 C CA . VAL A 1 291 ? -7.139 -16.968 -2.361 1.00 95.69 291 VAL A CA 1
ATOM 2248 C C . VAL A 1 291 ? -6.862 -16.197 -3.652 1.00 95.69 291 VAL A C 1
ATOM 2250 O O . VAL A 1 291 ? -7.813 -15.929 -4.392 1.00 95.69 291 VAL A O 1
ATOM 2253 N N . PRO A 1 292 ? -5.601 -15.814 -3.923 1.00 93.38 292 PRO A N 1
ATOM 2254 C CA . PRO A 1 292 ? -5.263 -15.077 -5.132 1.00 93.38 292 PRO A CA 1
ATOM 2255 C C . PRO A 1 292 ? -5.382 -15.978 -6.363 1.00 93.38 292 PRO A C 1
ATOM 2257 O O . PRO A 1 292 ? -5.120 -17.186 -6.292 1.00 93.38 292 PRO A O 1
ATOM 2260 N N . ASN A 1 293 ? -5.724 -15.402 -7.514 1.00 90.88 293 ASN A N 1
ATOM 2261 C CA . ASN A 1 293 ? -5.618 -16.130 -8.779 1.00 90.88 293 ASN A CA 1
ATOM 2262 C C . ASN A 1 293 ? -4.176 -16.111 -9.333 1.00 90.88 293 ASN A C 1
ATOM 2264 O O . ASN A 1 293 ? -3.224 -15.675 -8.687 1.00 90.88 293 ASN A O 1
ATOM 2268 N N . GLY A 1 294 ? -3.990 -16.620 -10.555 1.00 87.19 294 GLY A N 1
ATOM 2269 C CA . GLY A 1 294 ? -2.678 -16.622 -11.205 1.00 87.19 294 GLY A CA 1
ATOM 2270 C C . GLY A 1 294 ? -2.098 -15.222 -11.434 1.00 87.19 294 GLY A C 1
ATOM 2271 O O . GLY A 1 294 ? -0.904 -15.049 -11.231 1.00 87.19 294 GLY A O 1
ATOM 2272 N N . ALA A 1 295 ? -2.933 -14.253 -11.813 1.00 85.56 295 ALA A N 1
ATOM 2273 C CA . ALA A 1 295 ? -2.509 -12.894 -12.146 1.00 85.56 295 ALA A CA 1
ATOM 2274 C C . ALA A 1 295 ? -2.086 -12.102 -10.904 1.00 85.56 295 ALA A C 1
ATOM 2276 O O . ALA A 1 295 ? -1.057 -11.439 -10.920 1.00 85.56 295 ALA A O 1
ATOM 2277 N N . GLU A 1 296 ? -2.809 -12.248 -9.794 1.00 88.44 296 GLU A N 1
ATOM 2278 C CA . GLU A 1 296 ? -2.470 -11.572 -8.532 1.00 88.44 296 GLU A CA 1
ATOM 2279 C C . GLU A 1 296 ? -1.174 -12.049 -7.888 1.00 88.44 296 GLU A C 1
ATOM 2281 O O . GLU A 1 296 ? -0.624 -11.382 -7.018 1.00 88.44 296 GLU A O 1
ATOM 2286 N N . ARG A 1 297 ? -0.690 -13.228 -8.282 1.00 89.19 297 ARG A N 1
ATOM 2287 C CA . ARG A 1 297 ? 0.622 -13.712 -7.844 1.00 89.19 297 ARG A CA 1
ATOM 2288 C C . ARG A 1 297 ? 1.760 -13.101 -8.653 1.00 89.19 297 ARG A C 1
ATOM 2290 O O . ARG A 1 297 ? 2.906 -13.210 -8.226 1.00 89.19 297 ARG A O 1
ATOM 2297 N N . GLU A 1 298 ? 1.453 -12.506 -9.800 1.00 88.44 298 GLU A N 1
ATOM 2298 C CA . GLU A 1 298 ? 2.417 -11.887 -10.709 1.00 88.44 298 GLU A CA 1
ATOM 2299 C C . GLU A 1 298 ? 2.436 -10.358 -10.581 1.00 88.44 298 GLU A C 1
ATOM 2301 O O . GLU A 1 298 ? 3.458 -9.764 -10.895 1.00 88.44 298 GLU A O 1
ATOM 2306 N N . SER A 1 299 ? 1.345 -9.726 -10.130 1.00 89.62 299 SER A N 1
ATOM 2307 C CA . SER A 1 299 ? 1.227 -8.272 -9.929 1.00 89.62 299 SER A CA 1
ATOM 2308 C C . SER A 1 299 ? 0.067 -7.933 -8.982 1.00 89.62 299 SER A C 1
ATOM 2310 O O . SER A 1 299 ? -0.876 -8.712 -8.820 1.00 89.62 299 SER A O 1
ATOM 2312 N N . ILE A 1 300 ? 0.122 -6.765 -8.344 1.00 89.94 300 ILE A N 1
ATOM 2313 C CA . ILE A 1 300 ? -0.969 -6.209 -7.531 1.00 89.94 300 ILE A CA 1
ATOM 2314 C C . ILE A 1 300 ? -2.182 -5.896 -8.420 1.00 89.94 300 ILE A C 1
ATOM 2316 O O . ILE A 1 300 ? -2.191 -4.939 -9.189 1.00 89.94 300 ILE A O 1
ATOM 2320 N N . LEU A 1 301 ? -3.251 -6.682 -8.275 1.00 83.56 301 LEU A N 1
ATOM 2321 C CA . LEU A 1 301 ? -4.490 -6.566 -9.041 1.00 83.56 301 LEU A CA 1
ATOM 2322 C C . LEU A 1 301 ? -5.696 -6.802 -8.120 1.00 83.56 301 LEU A C 1
ATOM 2324 O O . LEU A 1 301 ? -6.027 -7.935 -7.795 1.00 83.56 301 LEU A O 1
ATOM 2328 N N . CYS A 1 302 ? -6.393 -5.744 -7.702 1.00 75.06 302 CYS A N 1
ATOM 2329 C CA . CYS A 1 302 ? -7.590 -5.897 -6.866 1.00 75.06 302 CYS A CA 1
ATOM 2330 C C . CYS A 1 302 ? -8.772 -6.487 -7.653 1.00 75.06 302 CYS A C 1
ATOM 2332 O O . CYS A 1 302 ? -9.027 -6.090 -8.790 1.00 75.06 302 CYS A O 1
ATOM 2334 N N . GLY A 1 303 ? -9.521 -7.400 -7.025 1.00 81.12 303 GLY A N 1
ATOM 2335 C CA . GLY A 1 303 ? -10.742 -7.985 -7.598 1.00 81.12 303 GLY A CA 1
ATOM 2336 C C . GLY A 1 303 ? -10.519 -9.144 -8.553 1.00 81.12 303 GLY A C 1
ATOM 2337 O O . GLY A 1 303 ? -11.310 -9.342 -9.474 1.00 81.12 303 GLY A O 1
ATOM 2338 N N . TYR A 1 304 ? -9.439 -9.888 -8.324 1.00 87.44 304 TYR A N 1
ATOM 2339 C CA . TYR A 1 304 ? -9.042 -11.059 -9.100 1.00 87.44 304 TYR A CA 1
ATOM 2340 C C . TYR A 1 304 ? -8.969 -12.339 -8.252 1.00 87.44 304 TYR A C 1
ATOM 2342 O O . TYR A 1 304 ? -8.742 -13.411 -8.802 1.00 87.44 304 TYR A O 1
ATOM 2350 N N . GLY A 1 305 ? -9.188 -12.268 -6.939 1.00 91.88 305 GLY A N 1
ATOM 2351 C CA . GLY A 1 305 ? -9.112 -13.418 -6.039 1.00 91.88 305 GLY A CA 1
ATOM 2352 C C . GLY A 1 305 ? -10.469 -13.890 -5.531 1.00 91.88 305 GLY A C 1
ATOM 2353 O O . GLY A 1 305 ? -11.532 -13.482 -6.001 1.00 91.88 305 GLY A O 1
ATOM 2354 N N . THR A 1 306 ? -10.435 -14.780 -4.547 1.00 94.88 306 THR A N 1
ATOM 2355 C CA . THR A 1 306 ? -11.621 -15.265 -3.830 1.00 94.88 306 THR A CA 1
ATOM 2356 C C . THR A 1 306 ? -11.462 -14.982 -2.346 1.00 94.88 306 THR A C 1
ATOM 2358 O O . THR A 1 306 ? -10.450 -15.355 -1.752 1.00 94.88 306 THR A O 1
ATOM 2361 N N . LEU A 1 307 ? -12.458 -14.339 -1.742 1.00 95.75 307 LEU A N 1
ATOM 2362 C CA . LEU A 1 307 ? -12.518 -14.110 -0.304 1.00 95.75 307 LEU A CA 1
ATOM 2363 C C . LEU A 1 307 ? -13.371 -15.202 0.344 1.00 95.75 307 LEU A C 1
ATOM 2365 O O . LEU A 1 307 ? -14.495 -15.458 -0.073 1.00 95.75 307 LEU A O 1
ATOM 2369 N N . VAL A 1 308 ? -12.846 -15.838 1.382 1.00 96.25 308 VAL A N 1
ATOM 2370 C CA . VAL A 1 308 ? -13.557 -16.818 2.201 1.00 96.25 308 VAL A CA 1
ATOM 2371 C C . VAL A 1 308 ? -13.638 -16.277 3.616 1.00 96.25 308 VAL A C 1
ATOM 2373 O O . VAL A 1 308 ? -12.614 -16.075 4.264 1.00 96.25 308 VAL A O 1
ATOM 2376 N N . TRP A 1 309 ? -14.849 -16.059 4.104 1.00 95.88 309 TRP A N 1
ATOM 2377 C CA . TRP A 1 309 ? -15.108 -15.691 5.489 1.00 95.88 309 TRP A CA 1
ATOM 2378 C C . TRP A 1 309 ? -15.579 -16.916 6.266 1.00 95.88 309 TRP A C 1
ATOM 2380 O O . TRP A 1 309 ? -16.456 -17.637 5.798 1.00 95.88 309 TRP A O 1
ATOM 2390 N N . THR A 1 310 ? -14.994 -17.157 7.438 1.00 95.06 310 THR A N 1
ATOM 2391 C CA . THR A 1 310 ? -15.448 -18.177 8.392 1.00 95.06 310 THR A CA 1
ATOM 2392 C C . THR A 1 310 ? -15.885 -17.487 9.675 1.00 95.06 310 THR A C 1
ATOM 2394 O O . THR A 1 310 ? -15.049 -16.849 10.319 1.00 95.06 310 THR A O 1
ATOM 2397 N N . ASN A 1 311 ? -17.161 -17.618 10.035 1.00 91.56 311 ASN A N 1
ATOM 2398 C CA . ASN A 1 311 ? -17.734 -17.010 11.238 1.00 91.56 311 ASN A CA 1
ATOM 2399 C C . ASN A 1 311 ? -17.395 -17.802 12.518 1.00 91.56 311 ASN A C 1
ATOM 2401 O O . ASN A 1 311 ? -16.775 -18.868 12.467 1.00 91.56 311 ASN A O 1
ATOM 2405 N N . ALA A 1 312 ? -17.827 -17.292 13.675 1.00 86.62 312 ALA A N 1
ATOM 2406 C CA . ALA A 1 312 ? -17.533 -17.893 14.982 1.00 86.62 312 ALA A CA 1
ATOM 2407 C C . ALA A 1 312 ? -18.166 -19.286 15.191 1.00 86.62 312 ALA A C 1
ATOM 2409 O O . ALA A 1 312 ? -17.666 -20.083 15.992 1.00 86.62 312 ALA A O 1
ATOM 2410 N N . ASP A 1 313 ? -19.236 -19.597 14.454 1.00 88.38 313 ASP A N 1
ATOM 2411 C CA . ASP A 1 313 ? -19.892 -20.909 14.447 1.00 88.38 313 ASP A CA 1
ATOM 2412 C C . ASP A 1 313 ? -19.189 -21.919 13.516 1.00 88.38 313 ASP A C 1
ATOM 2414 O O . ASP A 1 313 ? -19.526 -23.108 13.499 1.00 88.38 313 ASP A O 1
ATOM 2418 N N . GLY A 1 314 ? -18.176 -21.470 12.765 1.00 89.00 314 GLY A N 1
ATOM 2419 C CA . GLY A 1 314 ? -17.433 -22.270 11.794 1.00 89.00 314 GLY A CA 1
ATOM 2420 C C . GLY A 1 314 ? -18.126 -22.404 10.435 1.00 89.00 314 GLY A C 1
ATOM 2421 O O . GLY A 1 314 ? -17.717 -23.238 9.624 1.00 89.00 314 GLY A O 1
ATOM 2422 N N . GLU A 1 315 ? -19.173 -21.620 10.174 1.00 92.31 315 GLU A N 1
ATOM 2423 C CA . GLU A 1 315 ? -19.809 -21.545 8.862 1.00 92.31 315 GLU A CA 1
ATOM 2424 C C . GLU A 1 315 ? -18.962 -20.696 7.916 1.00 92.31 315 GLU A C 1
ATOM 2426 O O . GLU A 1 315 ? -18.422 -19.656 8.294 1.00 92.31 315 GLU A O 1
ATOM 2431 N N . THR A 1 316 ? -18.851 -21.145 6.667 1.00 94.81 316 THR A N 1
ATOM 2432 C CA . THR A 1 316 ? -18.012 -20.505 5.653 1.00 94.81 316 THR A CA 1
ATOM 2433 C C . THR A 1 316 ? -18.849 -19.888 4.544 1.00 94.81 316 THR A C 1
ATOM 2435 O O . THR A 1 316 ? -19.696 -20.572 3.960 1.00 94.81 316 THR A O 1
ATOM 2438 N N . VAL A 1 317 ? -18.541 -18.646 4.185 1.00 94.69 317 VAL A N 1
ATOM 2439 C CA . VAL A 1 317 ? -19.086 -17.950 3.018 1.00 94.69 317 VAL A CA 1
ATOM 2440 C C . VAL A 1 317 ? -17.949 -17.669 2.042 1.00 94.69 317 VAL A C 1
ATOM 2442 O O . VAL A 1 317 ? -16.932 -17.090 2.413 1.00 94.69 317 VAL A O 1
ATOM 2445 N N . GLU A 1 318 ? -18.120 -18.091 0.793 1.00 94.94 318 GLU A N 1
ATOM 2446 C CA . GLU A 1 318 ? -17.165 -17.866 -0.292 1.00 94.94 318 GLU A CA 1
ATOM 2447 C C . GLU A 1 318 ? -17.695 -16.781 -1.232 1.00 94.94 318 GLU A C 1
ATOM 2449 O O . GLU A 1 318 ? -18.838 -16.843 -1.691 1.00 94.94 318 GLU A O 1
ATOM 2454 N N . LEU A 1 319 ? -16.853 -15.790 -1.508 1.00 93.38 319 LEU A N 1
ATOM 2455 C CA . LEU A 1 319 ? -17.137 -14.631 -2.341 1.00 93.38 319 LEU A CA 1
ATOM 2456 C C . LEU A 1 319 ? -16.099 -14.596 -3.454 1.00 93.38 319 LEU A C 1
ATOM 2458 O O . LEU A 1 319 ? -14.914 -14.347 -3.220 1.00 93.38 319 LEU A O 1
ATOM 2462 N N . LEU A 1 320 ? -16.543 -14.868 -4.675 1.00 92.69 320 LEU A N 1
ATOM 2463 C CA . LEU A 1 320 ? -15.688 -14.770 -5.846 1.00 92.69 320 LEU A CA 1
ATOM 2464 C C . LEU A 1 320 ? -15.704 -13.331 -6.342 1.00 92.69 320 LEU A C 1
ATOM 2466 O O . LEU A 1 320 ? -16.775 -12.750 -6.514 1.00 92.69 320 LEU A O 1
ATOM 2470 N N . SER A 1 321 ? -14.523 -12.781 -6.610 1.00 92.00 321 SER A N 1
ATOM 2471 C CA . SER A 1 321 ? -14.449 -11.526 -7.349 1.00 92.00 321 SER A CA 1
ATOM 2472 C C . SER A 1 321 ? -14.838 -11.721 -8.817 1.00 92.00 321 SER A C 1
ATOM 2474 O O . SER A 1 321 ? -14.744 -12.826 -9.366 1.00 92.00 321 SER A O 1
ATOM 2476 N N . GLU A 1 322 ? -15.224 -10.634 -9.483 1.00 89.31 322 GLU A N 1
ATOM 2477 C CA . GLU A 1 322 ? -15.589 -10.615 -10.903 1.00 89.31 322 GLU A CA 1
ATOM 2478 C C . GLU A 1 322 ? -14.504 -11.263 -11.782 1.00 89.31 322 GLU A C 1
ATOM 2480 O O . GLU A 1 322 ? -14.808 -12.051 -12.685 1.00 89.31 322 GLU A O 1
ATOM 2485 N N . ASN A 1 323 ? -13.228 -11.012 -11.467 1.00 87.69 323 ASN A N 1
ATOM 2486 C CA . ASN A 1 323 ? -12.092 -11.506 -12.242 1.00 87.69 323 ASN A CA 1
ATOM 2487 C C . ASN A 1 323 ? -11.421 -12.755 -11.647 1.00 87.69 323 ASN A C 1
ATOM 2489 O O . ASN A 1 323 ? -10.375 -13.177 -12.146 1.00 87.69 323 ASN A O 1
ATOM 2493 N N . ALA A 1 324 ? -12.036 -13.410 -10.653 1.00 86.88 324 ALA A N 1
ATOM 2494 C CA . ALA A 1 324 ? -11.521 -14.641 -10.034 1.00 86.88 324 ALA A CA 1
ATOM 2495 C C . ALA A 1 324 ? -11.214 -15.759 -11.044 1.00 86.88 324 ALA A C 1
ATOM 2497 O O . ALA A 1 324 ? -10.340 -16.599 -10.835 1.00 86.88 324 ALA A O 1
ATOM 2498 N N . HIS A 1 325 ? -11.940 -15.762 -12.161 1.00 84.19 325 HIS A N 1
ATOM 2499 C CA . HIS A 1 325 ? -11.815 -16.743 -13.232 1.00 84.19 325 HIS A CA 1
ATOM 2500 C C . HIS A 1 325 ? -10.679 -16.446 -14.226 1.00 84.19 325 HIS A C 1
ATOM 2502 O O . HIS A 1 325 ? -10.356 -17.309 -15.048 1.00 84.19 325 HIS A O 1
ATOM 2508 N N . LEU A 1 326 ? -10.106 -15.238 -14.199 1.00 79.19 326 LEU A N 1
ATOM 2509 C CA . LEU A 1 326 ? -9.005 -14.867 -15.080 1.00 79.19 326 LEU A CA 1
ATOM 2510 C C . LEU A 1 326 ? -7.710 -15.555 -14.633 1.00 79.19 326 LEU A C 1
ATOM 2512 O O . LEU A 1 326 ? -7.483 -15.841 -13.459 1.00 79.19 326 LEU A O 1
ATOM 2516 N N . THR A 1 327 ? -6.858 -15.870 -15.601 1.00 71.06 327 THR A N 1
ATOM 2517 C CA . THR A 1 327 ? -5.551 -16.494 -15.363 1.00 71.06 327 THR A CA 1
ATOM 2518 C C . THR A 1 327 ? -4.431 -15.475 -15.543 1.00 71.06 327 THR A C 1
ATOM 2520 O O . THR A 1 327 ? -4.646 -14.452 -16.189 1.00 71.06 327 THR A O 1
ATOM 2523 N N . GLY A 1 328 ? -3.247 -15.783 -14.998 1.00 63.88 328 GLY A N 1
ATOM 2524 C CA . GLY A 1 328 ? -2.047 -14.939 -15.075 1.00 63.88 328 GLY A CA 1
ATOM 2525 C C . GLY A 1 328 ? -1.673 -14.488 -16.484 1.00 63.88 328 GLY A C 1
ATOM 2526 O O . GLY A 1 328 ? -2.114 -15.077 -17.483 1.00 63.88 328 GLY A O 1
ATOM 2527 N N . GLN A 1 329 ? -0.883 -13.416 -16.549 1.00 62.72 329 GLN A N 1
ATOM 2528 C CA . GLN A 1 329 ? -0.432 -12.850 -17.813 1.00 62.72 329 GLN A CA 1
ATOM 2529 C C . GLN A 1 329 ? 0.539 -13.853 -18.466 1.00 62.72 329 GLN A C 1
ATOM 2531 O O . GLN A 1 329 ? 1.338 -14.522 -17.817 1.00 62.72 329 GLN A O 1
ATOM 2536 N N . GLY A 1 330 ? 0.387 -14.069 -19.776 1.00 57.41 330 GLY A N 1
ATOM 2537 C CA . GLY A 1 330 ? 1.192 -15.050 -20.510 1.00 57.41 330 GLY A CA 1
ATOM 2538 C C . GLY A 1 330 ? 2.693 -14.732 -20.473 1.00 57.41 330 GLY A C 1
ATOM 2539 O O . GLY A 1 330 ? 3.109 -13.666 -20.036 1.00 57.41 330 GLY A O 1
ATOM 2540 N N . ALA A 1 331 ? 3.520 -15.653 -20.976 1.00 60.19 331 ALA A N 1
ATOM 2541 C CA . ALA A 1 331 ? 4.975 -15.499 -20.961 1.00 60.19 331 ALA A CA 1
ATOM 2542 C C . ALA A 1 331 ? 5.442 -14.137 -21.518 1.00 60.19 331 ALA A C 1
ATOM 2544 O O . ALA A 1 331 ? 5.087 -13.757 -22.637 1.00 60.19 331 ALA A O 1
ATOM 2545 N N . VAL A 1 332 ? 6.284 -13.448 -20.742 1.00 69.12 332 VAL A N 1
ATOM 2546 C CA . VAL A 1 332 ? 6.891 -12.165 -21.107 1.00 69.12 332 VAL A CA 1
ATOM 2547 C C . VAL A 1 332 ? 7.765 -12.332 -22.356 1.00 69.12 332 VAL A C 1
ATOM 2549 O O . VAL A 1 332 ? 8.631 -13.205 -22.419 1.00 69.12 332 VAL A O 1
ATOM 2552 N N . SER A 1 333 ? 7.538 -11.485 -23.362 1.00 81.88 333 SER A N 1
ATOM 2553 C CA . SER A 1 333 ? 8.348 -11.393 -24.585 1.00 81.88 333 SER A CA 1
ATOM 2554 C C . SER A 1 333 ? 8.497 -9.934 -25.010 1.00 81.88 333 SER A C 1
ATOM 2556 O O . SER A 1 333 ? 7.586 -9.132 -24.797 1.00 81.88 333 SER A O 1
ATOM 2558 N N . PHE A 1 334 ? 9.613 -9.593 -25.659 1.00 87.19 334 PHE A N 1
ATOM 2559 C CA . PHE A 1 334 ? 9.829 -8.268 -26.253 1.00 87.19 334 PHE A CA 1
ATOM 2560 C C . PHE A 1 334 ? 8.940 -8.003 -27.474 1.00 87.19 334 PHE A C 1
ATOM 2562 O O . PHE A 1 334 ? 8.799 -6.854 -27.874 1.00 87.19 334 PHE A O 1
ATOM 2569 N N . ASP A 1 335 ? 8.301 -9.034 -28.035 1.00 87.56 335 ASP A N 1
ATOM 2570 C CA . ASP A 1 335 ? 7.391 -8.889 -29.180 1.00 87.56 335 ASP A CA 1
ATOM 2571 C C . ASP A 1 335 ? 6.005 -8.349 -28.793 1.00 87.56 335 ASP A C 1
ATOM 2573 O O . ASP A 1 335 ? 5.236 -7.935 -29.662 1.00 87.56 335 ASP A O 1
ATOM 2577 N N . VAL A 1 336 ? 5.663 -8.366 -27.501 1.00 89.62 336 VAL A N 1
ATOM 2578 C CA . VAL A 1 336 ? 4.382 -7.862 -26.985 1.00 89.62 336 VAL A CA 1
ATOM 2579 C C . VAL A 1 336 ? 4.579 -6.542 -26.231 1.00 89.62 336 VAL A C 1
ATOM 2581 O O . VAL A 1 336 ? 5.701 -6.209 -25.859 1.00 89.62 336 VAL A O 1
ATOM 2584 N N . PRO A 1 337 ? 3.528 -5.740 -26.012 1.00 91.00 337 PRO A N 1
ATOM 2585 C CA . PRO A 1 337 ? 3.579 -4.589 -25.108 1.00 91.00 337 PRO A CA 1
ATOM 2586 C C . PRO A 1 337 ? 4.007 -4.971 -23.688 1.00 91.00 337 PRO A C 1
ATOM 2588 O O . PRO A 1 337 ? 3.805 -6.113 -23.278 1.00 91.00 337 PRO A O 1
ATOM 2591 N N . VAL A 1 338 ? 4.593 -4.023 -22.949 1.00 91.31 338 VAL A N 1
ATOM 2592 C CA . VAL A 1 338 ? 4.976 -4.250 -21.544 1.00 91.31 338 VAL A CA 1
ATOM 2593 C C . VAL A 1 338 ? 3.734 -4.552 -20.705 1.00 91.31 338 VAL A C 1
ATOM 2595 O O . VAL A 1 338 ? 2.739 -3.834 -20.806 1.00 91.31 338 VAL A O 1
ATOM 2598 N N . GLN A 1 339 ? 3.801 -5.624 -19.922 1.00 88.75 339 GLN A N 1
ATOM 2599 C CA . GLN A 1 339 ? 2.721 -6.133 -19.074 1.00 88.75 339 GLN A CA 1
ATOM 2600 C C . GLN A 1 339 ? 2.866 -5.660 -17.616 1.00 88.75 339 GLN A C 1
ATOM 2602 O O . GLN A 1 339 ? 3.947 -5.234 -17.214 1.00 88.75 339 GLN A O 1
ATOM 2607 N N . ASP A 1 340 ? 1.795 -5.732 -16.820 1.00 88.69 340 ASP A N 1
ATOM 2608 C CA . ASP A 1 340 ? 1.776 -5.227 -15.431 1.00 88.69 340 ASP A CA 1
ATOM 2609 C C . ASP A 1 340 ? 2.770 -5.978 -14.539 1.00 88.69 340 ASP A C 1
ATOM 2611 O O . ASP A 1 340 ? 3.569 -5.359 -13.841 1.00 88.69 340 ASP A O 1
ATOM 2615 N N . GLY A 1 341 ? 2.834 -7.307 -14.675 1.00 89.38 341 GLY A N 1
ATOM 2616 C CA . GLY A 1 341 ? 3.799 -8.139 -13.946 1.00 89.38 341 GLY A CA 1
ATOM 2617 C C . GLY A 1 341 ? 5.271 -7.816 -14.225 1.00 89.38 341 GLY A C 1
ATOM 2618 O O . GLY A 1 341 ? 6.134 -8.189 -13.438 1.00 89.38 341 GLY A O 1
ATOM 2619 N N . GLU A 1 342 ? 5.592 -7.088 -15.302 1.00 92.00 342 GLU A N 1
ATOM 2620 C CA . GLU A 1 342 ? 6.968 -6.640 -15.570 1.00 92.00 342 GLU A CA 1
ATOM 2621 C C . GLU A 1 342 ? 7.393 -5.444 -14.702 1.00 92.00 342 GLU A C 1
ATOM 2623 O O . GLU A 1 342 ? 8.571 -5.087 -14.695 1.00 92.00 342 GLU A O 1
ATOM 2628 N N . PHE A 1 343 ? 6.455 -4.811 -13.990 1.00 93.00 343 PHE A N 1
ATOM 2629 C CA . PHE A 1 343 ? 6.723 -3.711 -13.060 1.00 93.00 343 PHE A CA 1
ATOM 2630 C C . PHE A 1 343 ? 7.037 -4.190 -11.640 1.00 93.00 343 PHE A C 1
ATOM 2632 O O . PHE A 1 343 ? 7.496 -3.390 -10.820 1.00 93.00 343 PHE A O 1
ATOM 2639 N N . VAL A 1 344 ? 6.861 -5.486 -11.365 1.00 94.12 344 VAL A N 1
ATOM 2640 C CA . VAL A 1 344 ? 7.387 -6.121 -10.158 1.00 94.12 344 VAL A CA 1
ATOM 2641 C C . VAL A 1 344 ? 8.901 -6.236 -10.285 1.00 94.12 344 VAL A C 1
ATOM 2643 O O . VAL A 1 344 ? 9.424 -6.857 -11.211 1.00 94.12 344 VAL A O 1
ATOM 2646 N N . LEU A 1 345 ? 9.618 -5.623 -9.348 1.00 94.88 345 LEU A N 1
ATOM 2647 C CA . LEU A 1 345 ? 11.074 -5.673 -9.321 1.00 94.88 345 LEU A CA 1
ATOM 2648 C C . LEU A 1 345 ? 11.579 -7.078 -8.981 1.00 94.88 345 LEU A C 1
ATOM 2650 O O . LEU A 1 345 ? 10.878 -7.884 -8.378 1.00 94.88 345 LEU A O 1
ATOM 2654 N N . GLU A 1 346 ? 12.843 -7.360 -9.298 1.00 92.25 346 GLU A N 1
ATOM 2655 C CA . GLU A 1 346 ? 13.465 -8.665 -9.014 1.00 92.25 346 GLU A CA 1
ATOM 2656 C C . GLU A 1 346 ? 13.452 -9.041 -7.521 1.00 92.25 346 GLU A C 1
ATOM 2658 O O . GLU A 1 346 ? 13.460 -10.221 -7.176 1.00 92.25 346 GLU A O 1
ATOM 2663 N N . ASN A 1 347 ? 13.417 -8.048 -6.629 1.00 92.50 347 ASN A N 1
ATOM 2664 C CA . ASN A 1 347 ? 13.276 -8.240 -5.183 1.00 92.50 347 ASN A CA 1
ATOM 2665 C C . ASN A 1 347 ? 11.810 -8.367 -4.722 1.00 92.50 347 ASN A C 1
ATOM 2667 O O . ASN A 1 347 ? 11.552 -8.401 -3.524 1.00 92.50 347 ASN A O 1
ATOM 2671 N N . GLY A 1 348 ? 10.855 -8.417 -5.652 1.00 94.19 348 GLY A N 1
ATOM 2672 C CA . GLY A 1 348 ? 9.425 -8.558 -5.397 1.00 94.19 348 GLY A CA 1
ATOM 2673 C C . GLY A 1 348 ? 8.683 -7.251 -5.123 1.00 94.19 348 GLY A C 1
ATOM 2674 O O . GLY A 1 348 ? 7.469 -7.299 -4.954 1.00 94.19 348 GLY A O 1
ATOM 2675 N N . VAL A 1 349 ? 9.363 -6.098 -5.071 1.00 96.75 349 VAL A N 1
ATOM 2676 C CA . VAL A 1 349 ? 8.726 -4.808 -4.754 1.00 96.75 349 VAL A CA 1
ATOM 2677 C C . VAL A 1 349 ? 7.916 -4.285 -5.943 1.00 96.75 349 VAL A C 1
ATOM 2679 O O . VAL A 1 349 ? 8.373 -4.329 -7.082 1.00 96.75 349 VAL A O 1
ATOM 2682 N N . GLU A 1 350 ? 6.737 -3.728 -5.671 1.00 95.56 350 GLU A N 1
ATOM 2683 C CA . GLU A 1 350 ? 5.853 -3.110 -6.665 1.00 95.56 350 GLU A CA 1
ATOM 2684 C C . GLU A 1 350 ? 5.112 -1.909 -6.053 1.00 95.56 350 GLU A C 1
ATOM 2686 O O . GLU A 1 350 ? 4.813 -1.885 -4.855 1.00 95.56 350 GLU A O 1
ATOM 2691 N N . THR A 1 351 ? 4.794 -0.896 -6.862 1.00 94.44 351 THR A N 1
ATOM 2692 C CA . THR A 1 351 ? 3.927 0.218 -6.439 1.00 94.44 351 THR A CA 1
ATOM 2693 C C . THR A 1 351 ? 2.588 -0.286 -5.902 1.00 94.44 351 THR A C 1
ATOM 2695 O O . THR A 1 351 ? 2.003 -1.212 -6.448 1.00 94.44 351 THR A O 1
ATOM 2698 N N . GLY A 1 352 ? 2.076 0.351 -4.849 1.00 92.94 352 GLY A N 1
ATOM 2699 C CA . GLY A 1 352 ? 0.857 -0.055 -4.144 1.00 92.94 352 GLY A CA 1
ATOM 2700 C C . GLY A 1 352 ? 1.104 -0.919 -2.903 1.00 92.94 352 GLY A C 1
ATOM 2701 O O . GLY A 1 352 ? 0.203 -1.045 -2.072 1.00 92.94 352 GLY A O 1
ATOM 2702 N N . MET A 1 353 ? 2.313 -1.457 -2.709 1.00 95.25 353 MET A N 1
ATOM 2703 C CA . MET A 1 353 ? 2.674 -2.161 -1.471 1.00 95.25 353 MET A CA 1
ATOM 2704 C C . MET A 1 353 ? 2.662 -1.236 -0.255 1.00 95.25 353 MET A C 1
ATOM 2706 O O . MET A 1 353 ? 2.985 -0.051 -0.359 1.00 95.25 353 MET A O 1
ATOM 2710 N N . ASP A 1 354 ? 2.289 -1.773 0.908 1.00 91.62 354 ASP A N 1
ATOM 2711 C CA . ASP A 1 354 ? 2.455 -1.045 2.165 1.00 91.62 354 ASP A CA 1
ATOM 2712 C C . ASP A 1 354 ? 3.926 -0.979 2.604 1.00 91.62 354 ASP A C 1
ATOM 2714 O O . ASP A 1 354 ? 4.736 -1.838 2.251 1.00 91.62 354 ASP A O 1
ATOM 2718 N N . TYR A 1 355 ? 4.256 0.053 3.384 1.00 88.44 355 TYR A N 1
ATOM 2719 C CA . TYR A 1 355 ? 5.603 0.306 3.909 1.00 88.44 355 TYR A CA 1
ATOM 2720 C C . TYR A 1 355 ? 6.253 -0.936 4.539 1.00 88.44 355 TYR A C 1
ATOM 2722 O O . TYR A 1 355 ? 7.385 -1.270 4.200 1.00 88.44 355 TYR A O 1
ATOM 2730 N N . ASN A 1 356 ? 5.528 -1.653 5.404 1.00 85.69 356 ASN A N 1
ATOM 2731 C CA . ASN A 1 356 ? 6.063 -2.809 6.128 1.00 85.69 356 ASN A CA 1
ATOM 2732 C C . ASN A 1 356 ? 6.353 -3.991 5.196 1.00 85.69 356 ASN A C 1
ATOM 2734 O O . ASN A 1 356 ? 7.345 -4.694 5.369 1.00 85.69 356 ASN A O 1
ATOM 2738 N N . THR A 1 357 ? 5.522 -4.195 4.174 1.00 92.25 357 THR A N 1
ATOM 2739 C CA . THR A 1 357 ? 5.743 -5.238 3.165 1.00 92.25 357 THR A CA 1
ATOM 2740 C C . THR A 1 357 ? 6.988 -4.941 2.332 1.00 92.25 357 THR A C 1
ATOM 2742 O O . THR A 1 357 ? 7.804 -5.836 2.129 1.00 92.25 357 THR A O 1
ATOM 2745 N N . VAL A 1 358 ? 7.192 -3.689 1.905 1.00 93.94 358 VAL A N 1
ATOM 2746 C CA . VAL A 1 358 ? 8.414 -3.303 1.173 1.00 93.94 358 VAL A CA 1
ATOM 2747 C C . VAL A 1 358 ? 9.651 -3.460 2.051 1.00 93.94 358 VAL A C 1
ATOM 2749 O O . VAL A 1 358 ? 10.653 -4.014 1.607 1.00 93.94 358 VAL A O 1
ATOM 2752 N N . LEU A 1 359 ? 9.571 -3.024 3.305 1.00 89.00 359 LEU A N 1
ATOM 2753 C CA . LEU A 1 359 ? 10.651 -3.126 4.280 1.00 89.00 359 LEU A CA 1
ATOM 2754 C C . LEU A 1 359 ? 11.096 -4.578 4.509 1.00 89.00 359 LEU A C 1
ATOM 2756 O O . LEU A 1 359 ? 12.290 -4.861 4.540 1.00 89.00 359 LEU A O 1
ATOM 2760 N N . LEU A 1 360 ? 10.150 -5.519 4.566 1.00 88.56 360 LEU A N 1
ATOM 2761 C CA . LEU A 1 360 ? 10.448 -6.953 4.646 1.00 88.56 360 LEU A CA 1
ATOM 2762 C C . LEU A 1 360 ? 11.157 -7.491 3.391 1.00 88.56 360 LEU A C 1
ATOM 2764 O O . LEU A 1 360 ? 12.007 -8.372 3.508 1.00 88.56 360 LEU A O 1
ATOM 2768 N N . LEU A 1 361 ? 10.834 -6.967 2.204 1.00 93.50 361 LEU A N 1
ATOM 2769 C CA . LEU A 1 361 ? 11.455 -7.382 0.940 1.00 93.50 361 LEU A CA 1
ATOM 2770 C C . LEU A 1 361 ? 12.873 -6.830 0.764 1.00 93.50 361 LEU A C 1
ATOM 2772 O O . LEU A 1 361 ? 13.745 -7.524 0.239 1.00 93.50 361 LEU A O 1
ATOM 2776 N N . ILE A 1 362 ? 13.108 -5.582 1.173 1.00 92.00 362 ILE A N 1
ATOM 2777 C CA . ILE A 1 362 ? 14.406 -4.921 0.977 1.00 92.00 362 ILE A CA 1
ATOM 2778 C C . ILE A 1 362 ? 15.366 -5.118 2.158 1.00 92.00 362 ILE A C 1
ATOM 2780 O O . ILE A 1 362 ? 16.574 -4.961 1.981 1.00 92.00 362 ILE A O 1
ATOM 2784 N N . GLY A 1 363 ? 14.851 -5.479 3.337 1.00 87.56 363 GLY A N 1
ATOM 2785 C CA . GLY A 1 363 ? 15.619 -5.570 4.576 1.00 87.56 363 GLY A CA 1
ATOM 2786 C C . GLY A 1 363 ? 15.909 -4.199 5.191 1.00 87.56 363 GLY A C 1
ATOM 2787 O O . GLY A 1 363 ? 15.111 -3.272 5.084 1.00 87.56 363 GLY A O 1
ATOM 2788 N N . GLU A 1 364 ? 17.057 -4.070 5.859 1.00 85.31 364 GLU A N 1
ATOM 2789 C CA . GLU A 1 364 ? 17.471 -2.815 6.494 1.00 85.31 364 GLU A CA 1
ATOM 2790 C C . GLU A 1 364 ? 17.798 -1.749 5.427 1.00 85.31 364 GLU A C 1
ATOM 2792 O O . GLU A 1 364 ? 18.718 -1.950 4.625 1.00 85.31 364 GLU A O 1
ATOM 2797 N N . PRO A 1 365 ? 17.069 -0.618 5.386 1.00 88.62 365 PRO A N 1
ATOM 2798 C CA . PRO A 1 365 ? 17.341 0.442 4.427 1.00 88.62 365 PRO A CA 1
ATOM 2799 C C . PRO A 1 365 ? 18.646 1.173 4.764 1.00 88.62 365 PRO A C 1
ATOM 2801 O O . PRO A 1 365 ? 18.993 1.388 5.923 1.00 88.62 365 PRO A O 1
ATOM 2804 N N . ASN A 1 366 ? 19.346 1.645 3.733 1.00 88.12 366 ASN A N 1
ATOM 2805 C CA . ASN A 1 366 ? 20.525 2.499 3.878 1.00 88.12 366 ASN A CA 1
ATOM 2806 C C . ASN A 1 366 ? 20.177 3.861 4.507 1.00 88.12 366 ASN A C 1
ATOM 2808 O O . ASN A 1 366 ? 21.020 4.478 5.163 1.00 88.12 366 ASN A O 1
ATOM 2812 N N . GLN A 1 367 ? 18.961 4.354 4.259 1.00 84.75 367 GLN A N 1
ATOM 2813 C CA . GLN A 1 367 ? 18.441 5.596 4.820 1.00 84.75 367 GLN A CA 1
ATOM 2814 C C . GLN A 1 367 ? 16.908 5.585 4.852 1.00 84.75 367 GLN A C 1
ATOM 2816 O O . GLN A 1 367 ? 16.275 5.110 3.914 1.00 84.75 367 GLN A O 1
ATOM 2821 N N . VAL A 1 368 ? 16.321 6.203 5.879 1.00 83.56 368 VAL A N 1
ATOM 2822 C CA . VAL A 1 368 ? 14.892 6.551 5.957 1.00 83.56 368 VAL A CA 1
ATOM 2823 C C . VAL A 1 368 ? 14.761 8.069 6.090 1.00 83.56 368 VAL A C 1
ATOM 2825 O O . VAL A 1 368 ? 15.623 8.727 6.682 1.00 83.56 368 VAL A O 1
ATOM 2828 N N . TRP A 1 369 ? 13.711 8.650 5.514 1.00 79.38 369 TRP A N 1
ATOM 2829 C CA . TRP A 1 369 ? 13.360 10.051 5.726 1.00 79.38 369 TRP A CA 1
ATOM 2830 C C . TRP A 1 369 ? 11.856 10.237 5.887 1.00 79.38 369 TRP A C 1
ATOM 2832 O O . TRP A 1 369 ? 11.038 9.551 5.276 1.00 79.38 369 TRP A O 1
ATOM 2842 N N . SER A 1 370 ? 11.518 11.242 6.686 1.00 70.06 370 SER A N 1
ATOM 2843 C CA . SER A 1 370 ? 10.179 11.787 6.828 1.00 70.06 370 SER A CA 1
ATOM 2844 C C . SER A 1 370 ? 10.320 13.304 6.872 1.00 70.06 370 SER A C 1
ATOM 2846 O O . SER A 1 370 ? 10.918 13.856 7.797 1.00 70.06 370 SER A O 1
ATOM 2848 N N . ASP A 1 371 ? 9.872 13.983 5.817 1.00 60.91 371 ASP A N 1
ATOM 2849 C CA . ASP A 1 371 ? 9.831 15.444 5.770 1.00 60.91 371 ASP A CA 1
ATOM 2850 C C . ASP A 1 371 ? 8.453 15.892 5.287 1.00 60.91 371 ASP A C 1
ATOM 2852 O O . ASP A 1 371 ? 7.984 15.479 4.228 1.00 60.91 371 ASP A O 1
ATOM 2856 N N . THR A 1 372 ? 7.849 16.818 6.030 1.00 49.75 372 THR A N 1
ATOM 2857 C CA . THR A 1 372 ? 6.648 17.579 5.652 1.00 49.75 372 THR A CA 1
ATOM 2858 C C . THR A 1 372 ? 6.620 18.076 4.199 1.00 49.75 372 THR A C 1
ATOM 2860 O O . THR A 1 372 ? 5.540 18.224 3.635 1.00 49.75 372 THR A O 1
ATOM 2863 N N . MET A 1 373 ? 7.777 18.341 3.578 1.00 45.00 373 MET A N 1
ATOM 2864 C CA . MET A 1 373 ? 7.872 18.792 2.183 1.00 45.00 373 MET A CA 1
ATOM 2865 C C . MET A 1 373 ? 8.253 17.695 1.178 1.00 45.00 373 MET A C 1
ATOM 2867 O O . MET A 1 373 ? 7.916 17.833 0.001 1.00 45.00 373 MET A O 1
ATOM 2871 N N . ALA A 1 374 ? 8.969 16.649 1.603 1.00 53.16 374 ALA A N 1
ATOM 2872 C CA . ALA A 1 374 ? 9.496 15.598 0.720 1.00 53.16 374 ALA A CA 1
ATOM 2873 C C . ALA A 1 374 ? 8.734 14.261 0.816 1.00 53.16 374 ALA A C 1
ATOM 2875 O O . ALA A 1 374 ? 9.006 13.352 0.034 1.00 53.16 374 ALA A O 1
ATOM 2876 N N . GLY A 1 375 ? 7.774 14.153 1.739 1.00 68.81 375 GLY A N 1
ATOM 2877 C CA . GLY A 1 375 ? 7.041 12.923 2.030 1.00 68.81 375 GLY A CA 1
ATOM 2878 C C . GLY A 1 375 ? 7.852 11.939 2.875 1.00 68.81 375 GLY A C 1
ATOM 2879 O O . GLY A 1 375 ? 8.900 12.283 3.431 1.00 68.81 375 GLY A O 1
ATOM 2880 N N . VAL A 1 376 ? 7.349 10.707 2.966 1.00 78.62 376 VAL A N 1
ATOM 2881 C CA . VAL A 1 376 ? 8.051 9.583 3.598 1.00 78.62 376 VAL A CA 1
ATOM 2882 C C . VAL A 1 376 ? 8.690 8.714 2.531 1.00 78.62 376 VAL A C 1
ATOM 2884 O O . VAL A 1 376 ? 8.094 8.438 1.484 1.00 78.62 376 VAL A O 1
ATOM 2887 N N . GLY A 1 377 ? 9.911 8.271 2.800 1.00 87.38 377 GLY A N 1
ATOM 2888 C CA . GLY A 1 377 ? 10.610 7.354 1.924 1.00 87.38 377 GLY A CA 1
ATOM 2889 C C . GLY A 1 377 ? 11.797 6.674 2.576 1.00 87.38 377 GLY A C 1
ATOM 2890 O O . GLY A 1 377 ? 12.213 7.001 3.687 1.00 87.38 377 GLY A O 1
ATOM 2891 N N . MET A 1 378 ? 12.320 5.693 1.858 1.00 90.19 378 MET A N 1
ATOM 2892 C CA . MET A 1 378 ? 13.495 4.922 2.243 1.00 90.19 378 MET A CA 1
ATOM 2893 C C . MET A 1 378 ? 14.374 4.689 1.015 1.00 90.19 378 MET A C 1
ATOM 2895 O O . MET A 1 378 ? 13.882 4.654 -0.115 1.00 90.19 378 MET A O 1
ATOM 2899 N N . GLU A 1 379 ? 15.673 4.528 1.222 1.00 91.12 379 GLU A N 1
ATOM 2900 C CA . GLU A 1 379 ? 16.629 4.176 0.179 1.00 91.12 379 GLU A CA 1
ATOM 2901 C C . GLU A 1 379 ? 17.299 2.855 0.534 1.00 91.12 379 GLU A C 1
ATOM 2903 O O . GLU A 1 379 ? 17.741 2.666 1.667 1.00 91.12 379 GLU A O 1
ATOM 2908 N N . ALA A 1 380 ? 17.373 1.954 -0.443 1.00 92.12 380 ALA A N 1
ATOM 2909 C CA . ALA A 1 380 ? 18.170 0.741 -0.350 1.00 92.12 380 ALA A CA 1
ATOM 2910 C C . ALA A 1 380 ? 18.813 0.417 -1.702 1.00 92.12 380 ALA A C 1
ATOM 2912 O O . ALA A 1 380 ? 18.139 0.361 -2.736 1.00 92.12 380 ALA A O 1
ATOM 2913 N N . GLY A 1 381 ? 20.125 0.171 -1.696 1.00 91.06 381 GLY A N 1
ATOM 2914 C CA . GLY A 1 381 ? 20.860 -0.271 -2.885 1.00 91.06 381 GLY A CA 1
ATOM 2915 C C . GLY A 1 381 ? 20.814 0.697 -4.076 1.00 91.06 381 GLY A C 1
ATOM 2916 O O . GLY A 1 381 ? 20.806 0.246 -5.218 1.00 91.06 381 GLY A O 1
ATOM 2917 N N . GLY A 1 382 ? 20.762 2.007 -3.835 1.00 90.88 382 GLY A N 1
ATOM 2918 C CA . GLY A 1 382 ? 20.645 3.067 -4.840 1.00 90.88 382 GLY A CA 1
ATOM 2919 C C . GLY A 1 382 ? 19.226 3.278 -5.385 1.00 90.88 382 GLY A C 1
ATOM 2920 O O . GLY A 1 382 ? 19.051 4.010 -6.365 1.00 90.88 382 GLY A O 1
ATOM 2921 N N . VAL A 1 383 ? 18.220 2.630 -4.788 1.00 94.62 383 VAL A N 1
ATOM 2922 C CA . VAL A 1 383 ? 16.799 2.764 -5.141 1.00 94.62 383 VAL A CA 1
ATOM 2923 C C . VAL A 1 383 ? 16.060 3.493 -4.030 1.00 94.62 383 VAL A C 1
ATOM 2925 O O . VAL A 1 383 ? 16.108 3.074 -2.877 1.00 94.62 383 VAL A O 1
ATOM 2928 N N . MET A 1 384 ? 15.354 4.567 -4.381 1.00 93.50 384 MET A N 1
ATOM 2929 C CA . MET A 1 384 ? 14.503 5.310 -3.451 1.00 93.50 384 MET A CA 1
ATOM 2930 C C . MET A 1 384 ? 13.048 4.865 -3.609 1.00 93.50 384 MET A C 1
ATOM 2932 O O . MET A 1 384 ? 12.505 4.884 -4.714 1.00 93.50 384 MET A O 1
ATOM 2936 N N . TYR A 1 385 ? 12.422 4.507 -2.496 1.00 94.38 385 TYR A N 1
ATOM 2937 C CA . TYR A 1 385 ? 11.028 4.098 -2.382 1.00 94.38 385 TYR A CA 1
ATOM 2938 C C . TYR A 1 385 ? 10.252 5.228 -1.704 1.00 94.38 385 TYR A C 1
ATOM 2940 O O . TYR A 1 385 ? 10.562 5.603 -0.573 1.00 94.38 385 TYR A O 1
ATOM 2948 N N . VAL A 1 386 ? 9.277 5.802 -2.408 1.00 91.81 386 VAL A N 1
ATOM 2949 C CA . VAL A 1 386 ? 8.537 7.000 -1.986 1.00 91.81 386 VAL A CA 1
ATOM 2950 C C . VAL A 1 386 ? 7.085 6.635 -1.705 1.00 91.81 386 VAL A C 1
ATOM 2952 O O . VAL A 1 386 ? 6.415 6.065 -2.568 1.00 91.81 386 VAL A O 1
ATOM 2955 N N . TYR A 1 387 ? 6.582 6.998 -0.528 1.00 89.12 387 TYR A N 1
ATOM 2956 C CA . TYR A 1 387 ? 5.259 6.605 -0.044 1.00 89.12 387 TYR A CA 1
ATOM 2957 C C . TYR A 1 387 ? 4.333 7.799 0.092 1.00 89.12 387 TYR A C 1
ATOM 2959 O O . TYR A 1 387 ? 4.753 8.865 0.533 1.00 89.12 387 TYR A O 1
ATOM 2967 N N . HIS A 1 388 ? 3.051 7.582 -0.201 1.00 83.88 388 HIS A N 1
ATOM 2968 C CA . HIS A 1 388 ? 1.958 8.498 0.130 1.00 83.88 388 HIS A CA 1
ATOM 2969 C C . HIS A 1 388 ? 0.850 7.747 0.876 1.00 83.88 388 HIS A C 1
ATOM 2971 O O . HIS A 1 388 ? 0.712 6.534 0.728 1.00 83.88 388 HIS A O 1
ATOM 2977 N N . TYR A 1 389 ? 0.028 8.468 1.636 1.00 78.44 389 TYR A N 1
ATOM 2978 C CA . TYR A 1 389 ? -1.186 7.888 2.204 1.00 78.44 389 TYR A CA 1
ATOM 2979 C C . TYR A 1 389 ? -2.215 7.577 1.131 1.00 78.44 389 TYR A C 1
ATOM 2981 O O . TYR A 1 389 ? -2.545 8.447 0.317 1.00 78.44 389 TYR A O 1
ATOM 2989 N N . ASP A 1 390 ? -2.800 6.389 1.216 1.00 79.69 390 ASP A N 1
ATOM 2990 C CA . ASP A 1 390 ? -4.100 6.132 0.612 1.00 79.69 390 ASP A CA 1
ATOM 2991 C C . ASP A 1 390 ? -5.238 6.751 1.449 1.00 79.69 390 ASP A C 1
ATOM 2993 O O . ASP A 1 390 ? -5.039 7.519 2.400 1.00 79.69 390 ASP A O 1
ATOM 2997 N N . ASP A 1 391 ? -6.472 6.475 1.050 1.00 75.31 391 ASP A N 1
ATOM 2998 C CA . ASP A 1 391 ? -7.691 6.900 1.734 1.00 75.31 391 ASP A CA 1
ATOM 2999 C C . ASP A 1 391 ? -7.989 6.101 3.021 1.00 75.31 391 ASP A C 1
ATOM 3001 O O . ASP A 1 391 ? -8.897 6.459 3.776 1.00 75.31 391 ASP A O 1
ATOM 3005 N N . GLN A 1 392 ? -7.216 5.050 3.293 1.00 75.94 392 GLN A N 1
ATOM 3006 C CA . GLN A 1 392 ? -7.216 4.258 4.522 1.00 75.94 392 GLN A CA 1
ATOM 3007 C C . GLN A 1 392 ? -6.124 4.699 5.508 1.00 75.94 392 GLN A C 1
ATOM 3009 O O . GLN A 1 392 ? -6.012 4.097 6.574 1.00 75.94 392 GLN A O 1
ATOM 3014 N N . LEU A 1 393 ? -5.375 5.768 5.191 1.00 75.62 393 LEU A N 1
ATOM 3015 C CA . LEU A 1 393 ? -4.226 6.274 5.959 1.00 75.62 393 LEU A CA 1
ATOM 3016 C C . LEU A 1 393 ? -3.036 5.305 6.002 1.00 75.62 393 LEU A C 1
ATOM 3018 O O . LEU A 1 393 ? -2.127 5.470 6.816 1.00 75.62 393 LEU A O 1
ATOM 3022 N N . VAL A 1 394 ? -3.009 4.319 5.106 1.00 81.06 394 VAL A N 1
ATOM 3023 C CA . VAL A 1 394 ? -1.886 3.396 4.965 1.00 81.06 394 VAL A CA 1
ATOM 3024 C C . VAL A 1 394 ? -0.855 4.018 4.026 1.00 81.06 394 VAL A C 1
ATOM 3026 O O . VAL A 1 394 ? -1.191 4.555 2.969 1.00 81.06 394 VAL A O 1
ATOM 3029 N N . TRP A 1 395 ? 0.421 3.950 4.407 1.00 84.31 395 TRP A N 1
ATOM 3030 C CA . TRP A 1 395 ? 1.530 4.328 3.536 1.00 84.31 395 TRP A CA 1
ATOM 3031 C C . TRP A 1 395 ? 1.647 3.341 2.381 1.00 84.31 395 TRP A C 1
ATOM 3033 O O . TRP A 1 395 ? 2.078 2.206 2.580 1.00 84.31 395 TRP A O 1
ATOM 3043 N N . ARG A 1 396 ? 1.291 3.786 1.178 1.00 90.69 396 ARG A N 1
ATOM 3044 C CA . ARG A 1 396 ? 1.395 3.009 -0.056 1.00 90.69 396 ARG A CA 1
ATOM 3045 C C . ARG A 1 396 ? 2.567 3.494 -0.886 1.00 90.69 396 ARG A C 1
ATOM 3047 O O . ARG A 1 396 ? 2.733 4.700 -1.093 1.00 90.69 396 ARG A O 1
ATOM 3054 N N . LEU A 1 397 ? 3.366 2.547 -1.367 1.00 94.56 397 LEU A N 1
ATOM 3055 C CA . LEU A 1 397 ? 4.481 2.816 -2.258 1.00 94.56 397 LEU A CA 1
ATOM 3056 C C . LEU A 1 397 ? 3.942 3.460 -3.533 1.00 94.56 397 LEU A C 1
ATOM 3058 O O . LEU A 1 397 ? 3.199 2.839 -4.290 1.00 94.56 397 LEU A O 1
ATOM 3062 N N . ARG A 1 398 ? 4.291 4.724 -3.752 1.00 92.81 398 ARG A N 1
ATOM 3063 C CA . ARG A 1 398 ? 3.800 5.521 -4.876 1.00 92.81 398 ARG A CA 1
ATOM 3064 C C . ARG A 1 398 ? 4.834 5.689 -5.975 1.00 92.81 398 ARG A C 1
ATOM 3066 O O . ARG A 1 398 ? 4.454 5.924 -7.115 1.00 92.81 398 ARG A O 1
ATOM 3073 N N . GLY A 1 399 ? 6.112 5.645 -5.625 1.00 94.25 399 GLY A N 1
ATOM 3074 C CA . GLY A 1 399 ? 7.189 5.842 -6.577 1.00 94.25 399 GLY A CA 1
ATOM 3075 C C . GLY A 1 399 ? 8.406 5.005 -6.235 1.00 94.25 399 GLY A C 1
ATOM 3076 O O . GLY A 1 399 ? 8.766 4.887 -5.064 1.00 94.25 399 GLY A O 1
ATOM 3077 N N . ILE A 1 400 ? 9.055 4.468 -7.262 1.00 96.62 400 ILE A N 1
ATOM 3078 C CA . ILE A 1 400 ? 10.355 3.807 -7.157 1.00 96.62 400 ILE A CA 1
ATOM 3079 C C . ILE A 1 400 ? 11.328 4.520 -8.082 1.00 96.62 400 ILE A C 1
ATOM 3081 O O . ILE A 1 400 ? 11.044 4.748 -9.256 1.00 96.62 400 ILE A O 1
ATOM 3085 N N . ASN A 1 401 ? 12.459 4.959 -7.553 1.00 95.44 401 ASN A N 1
ATOM 3086 C CA . ASN A 1 401 ? 13.360 5.871 -8.243 1.00 95.44 401 ASN A CA 1
ATOM 3087 C C . ASN A 1 401 ? 14.767 5.275 -8.272 1.00 95.44 401 ASN A C 1
ATOM 3089 O O . ASN A 1 401 ? 15.398 5.078 -7.235 1.00 95.44 401 ASN A O 1
ATOM 3093 N N . PHE A 1 402 ? 15.276 5.036 -9.476 1.00 96.94 402 PHE A N 1
ATOM 3094 C CA . PHE A 1 402 ? 16.591 4.452 -9.723 1.00 96.94 402 PHE A CA 1
ATOM 3095 C C . PHE A 1 402 ? 17.576 5.583 -10.002 1.00 96.94 402 PHE A C 1
ATOM 3097 O O . PHE A 1 402 ? 17.334 6.399 -10.904 1.00 96.94 402 PHE A O 1
ATOM 3104 N N . ARG A 1 403 ? 18.665 5.663 -9.230 1.00 93.12 403 ARG A N 1
ATOM 3105 C CA . ARG A 1 403 ? 19.634 6.769 -9.306 1.00 93.12 403 ARG A CA 1
ATOM 3106 C C . ARG A 1 403 ? 21.081 6.284 -9.351 1.00 93.12 403 ARG A C 1
ATOM 3108 O O . ARG A 1 403 ? 21.410 5.199 -8.873 1.00 93.12 403 ARG A O 1
ATOM 3115 N N . PHE A 1 404 ? 21.952 7.107 -9.935 1.00 94.62 404 PHE A N 1
ATOM 3116 C CA . PHE A 1 404 ? 23.400 6.956 -9.798 1.00 94.62 404 PHE A CA 1
ATOM 3117 C C . PHE A 1 404 ? 23.865 7.459 -8.431 1.00 94.62 404 PHE A C 1
ATOM 3119 O O . PHE A 1 404 ? 23.249 8.348 -7.852 1.00 94.62 404 PHE A O 1
ATOM 3126 N N . ALA A 1 405 ? 25.005 6.949 -7.962 1.00 92.69 405 ALA A N 1
ATOM 3127 C CA . ALA A 1 405 ? 25.619 7.327 -6.692 1.00 92.69 405 ALA A CA 1
ATOM 3128 C C . ALA A 1 405 ? 25.708 8.845 -6.475 1.00 92.69 405 ALA A C 1
ATOM 3130 O O . ALA A 1 405 ? 25.428 9.323 -5.382 1.00 92.69 405 ALA A O 1
ATOM 3131 N N . GLU A 1 406 ? 26.065 9.602 -7.515 1.00 91.50 406 GLU A N 1
ATOM 3132 C CA . GLU A 1 406 ? 26.197 11.065 -7.464 1.00 91.50 406 GLU A CA 1
ATOM 3133 C C . GLU A 1 406 ? 24.879 11.817 -7.215 1.00 91.50 406 GLU A C 1
ATOM 3135 O O . GLU A 1 406 ? 24.918 12.956 -6.751 1.00 91.50 406 GLU A O 1
ATOM 3140 N N . ASP A 1 407 ? 23.741 11.160 -7.448 1.00 85.19 407 ASP A N 1
ATOM 3141 C CA . ASP A 1 407 ? 22.388 11.691 -7.257 1.00 85.19 407 ASP A CA 1
ATOM 3142 C C . ASP A 1 407 ? 21.689 11.099 -6.015 1.00 85.19 407 ASP A C 1
ATOM 3144 O O . ASP A 1 407 ? 20.496 11.323 -5.808 1.00 85.19 407 ASP A O 1
ATOM 3148 N N . THR A 1 408 ? 22.414 10.345 -5.180 1.00 82.38 408 THR A N 1
ATOM 3149 C CA . THR A 1 408 ? 21.906 9.774 -3.919 1.00 82.38 408 THR A CA 1
ATOM 3150 C C . THR A 1 408 ? 22.635 10.369 -2.718 1.00 82.38 408 THR A C 1
ATOM 3152 O O . THR A 1 408 ? 23.824 10.684 -2.779 1.00 82.38 408 THR A O 1
ATOM 3155 N N . SER A 1 409 ? 21.943 10.489 -1.588 1.00 78.25 409 SER A N 1
ATOM 3156 C CA . SER A 1 409 ? 22.536 10.893 -0.304 1.00 78.25 409 SER A CA 1
ATOM 3157 C C . SER A 1 409 ? 23.499 9.849 0.269 1.00 78.25 409 SER A C 1
ATOM 3159 O O . SER A 1 409 ? 24.394 10.200 1.038 1.00 78.25 409 SER A O 1
ATOM 3161 N N . THR A 1 410 ? 23.347 8.584 -0.118 1.00 85.38 410 THR A N 1
ATOM 3162 C CA . THR A 1 410 ? 24.148 7.454 0.372 1.00 85.38 410 THR A CA 1
ATOM 3163 C C . THR A 1 410 ? 25.341 7.123 -0.522 1.00 85.38 410 THR A C 1
ATOM 3165 O O . THR A 1 410 ? 26.225 6.368 -0.116 1.00 85.38 410 THR A O 1
ATOM 3168 N N . GLY A 1 411 ? 25.426 7.727 -1.712 1.00 91.56 411 GLY A N 1
ATOM 3169 C CA . GLY A 1 411 ? 26.532 7.518 -2.644 1.00 91.56 411 GLY A CA 1
ATOM 3170 C C . GLY A 1 411 ? 26.509 6.145 -3.321 1.00 91.56 411 GLY A C 1
ATOM 3171 O O . GLY A 1 411 ? 27.571 5.638 -3.689 1.00 91.56 411 GLY A O 1
ATOM 3172 N N . VAL A 1 412 ? 25.329 5.535 -3.478 1.00 92.75 412 VAL A N 1
ATOM 3173 C CA . VAL A 1 412 ? 25.147 4.191 -4.047 1.00 92.75 412 VAL A CA 1
ATOM 3174 C C . VAL A 1 412 ? 24.416 4.275 -5.389 1.00 92.75 412 VAL A C 1
ATOM 3176 O O . VAL A 1 412 ? 23.395 4.938 -5.516 1.00 92.75 412 VAL A O 1
ATOM 3179 N N . THR A 1 413 ? 24.944 3.605 -6.415 1.00 94.62 413 THR A N 1
ATOM 3180 C CA . THR A 1 413 ? 24.278 3.480 -7.723 1.00 94.62 413 THR A CA 1
ATOM 3181 C C . THR A 1 413 ? 23.346 2.279 -7.711 1.00 94.62 413 THR A C 1
ATOM 3183 O O . THR A 1 413 ? 23.787 1.187 -7.353 1.00 94.62 413 THR A O 1
ATOM 3186 N N . SER A 1 414 ? 22.111 2.459 -8.184 1.00 94.31 414 SER A N 1
ATOM 3187 C CA . SER A 1 414 ? 21.185 1.344 -8.369 1.00 94.31 414 SER A CA 1
ATOM 3188 C C . SER A 1 414 ? 21.722 0.313 -9.355 1.00 94.31 414 SER A C 1
ATOM 3190 O O . SER A 1 414 ? 22.112 0.649 -10.476 1.00 94.31 414 SER A O 1
ATOM 3192 N N . THR A 1 415 ? 21.709 -0.953 -8.943 1.00 93.06 415 THR A N 1
ATOM 3193 C CA . THR A 1 415 ? 21.984 -2.099 -9.820 1.00 93.06 415 THR A CA 1
ATOM 3194 C C . THR A 1 415 ? 20.723 -2.867 -10.200 1.00 93.06 415 THR A C 1
ATOM 3196 O O . THR A 1 415 ? 20.816 -3.783 -11.012 1.00 93.06 415 THR A O 1
ATOM 3199 N N . LEU A 1 416 ? 19.574 -2.529 -9.605 1.00 94.12 416 LEU A N 1
ATOM 3200 C CA . LEU A 1 416 ? 18.306 -3.181 -9.909 1.00 94.12 416 LEU A CA 1
ATOM 3201 C C . LEU A 1 416 ? 17.809 -2.716 -11.283 1.00 94.12 416 LEU A C 1
ATOM 3203 O O . LEU A 1 416 ? 17.739 -1.504 -11.522 1.00 94.12 416 LEU A O 1
ATOM 3207 N N . PRO A 1 417 ? 17.468 -3.641 -12.192 1.00 94.12 417 PRO A N 1
ATOM 3208 C CA . PRO A 1 417 ? 16.785 -3.268 -13.413 1.00 94.12 417 PRO A CA 1
ATOM 3209 C C . PRO A 1 417 ? 15.313 -2.932 -13.130 1.00 94.12 417 PRO A C 1
ATOM 3211 O O . PRO A 1 417 ? 14.704 -3.439 -12.189 1.00 94.12 417 PRO A O 1
ATOM 3214 N N . ALA A 1 418 ? 14.739 -2.085 -13.978 1.00 94.38 418 ALA A N 1
ATOM 3215 C CA . ALA A 1 418 ? 13.299 -1.890 -14.083 1.00 94.38 418 ALA A CA 1
ATOM 3216 C C . ALA A 1 418 ? 12.695 -2.883 -15.098 1.00 94.38 418 ALA A C 1
ATOM 3218 O O . ALA A 1 418 ? 13.389 -3.772 -15.608 1.00 94.38 418 ALA A O 1
ATOM 3219 N N . ALA A 1 419 ? 11.413 -2.698 -15.434 1.00 92.12 419 ALA A N 1
ATOM 3220 C CA . ALA A 1 419 ? 10.730 -3.460 -16.477 1.00 92.12 419 ALA A CA 1
ATOM 3221 C C . ALA A 1 419 ? 11.584 -3.579 -17.750 1.00 92.12 419 ALA A C 1
ATOM 3223 O O . ALA A 1 419 ? 12.333 -2.661 -18.106 1.00 92.12 419 ALA A O 1
ATOM 3224 N N . ARG A 1 420 ? 11.466 -4.718 -18.446 1.00 91.94 420 ARG A N 1
ATOM 3225 C CA . ARG A 1 420 ? 12.285 -5.060 -19.626 1.00 91.94 420 ARG A CA 1
ATOM 3226 C C . ARG A 1 420 ? 13.790 -5.170 -19.358 1.00 91.94 420 ARG A C 1
ATOM 3228 O O . ARG A 1 420 ? 14.591 -5.002 -20.277 1.00 91.94 420 ARG A O 1
ATOM 3235 N N . GLU A 1 421 ? 14.186 -5.440 -18.117 1.00 93.19 421 GLU A N 1
ATOM 3236 C CA . GLU A 1 421 ? 15.595 -5.491 -17.706 1.00 93.19 421 GLU A CA 1
ATOM 3237 C C . GLU A 1 421 ? 16.338 -4.170 -18.002 1.00 93.19 421 GLU A C 1
ATOM 3239 O O . GLU A 1 421 ? 17.529 -4.163 -18.323 1.00 93.19 421 GLU A O 1
ATOM 3244 N N . ILE A 1 422 ? 15.634 -3.032 -18.028 1.00 96.38 422 ILE A N 1
ATOM 3245 C CA . ILE A 1 422 ? 16.243 -1.733 -18.342 1.00 96.38 422 ILE A CA 1
ATOM 3246 C C . ILE A 1 422 ? 17.009 -1.247 -17.117 1.00 96.38 422 ILE A C 1
ATOM 3248 O O . ILE A 1 422 ? 16.450 -1.152 -16.029 1.00 96.38 422 ILE A O 1
ATOM 3252 N N . ALA A 1 423 ? 18.286 -0.917 -17.300 1.00 96.38 423 ALA A N 1
ATOM 3253 C CA . ALA A 1 423 ? 19.163 -0.501 -16.212 1.00 96.38 423 ALA A CA 1
ATOM 3254 C C . ALA A 1 423 ? 19.767 0.888 -16.449 1.00 96.38 423 ALA A C 1
ATOM 3256 O O . ALA A 1 423 ? 19.844 1.396 -17.574 1.00 96.38 423 ALA A O 1
ATOM 3257 N N . LEU A 1 424 ? 20.252 1.503 -15.369 1.00 97.25 424 LEU A N 1
ATOM 3258 C CA . LEU A 1 424 ? 21.031 2.734 -15.456 1.00 97.25 424 LEU A CA 1
ATOM 3259 C C . LEU A 1 424 ? 22.262 2.535 -16.353 1.00 97.25 424 LEU A C 1
ATOM 3261 O O . LEU A 1 424 ? 22.969 1.534 -16.263 1.00 97.25 424 LEU A O 1
ATOM 3265 N N . GLY A 1 425 ? 22.534 3.513 -17.219 1.00 96.50 425 GLY A N 1
ATOM 3266 C CA . GLY A 1 425 ? 23.638 3.457 -18.177 1.00 96.50 425 GLY A CA 1
ATOM 3267 C C . GLY A 1 425 ? 23.336 2.724 -19.488 1.00 96.50 425 GLY A C 1
ATOM 3268 O O . GLY A 1 425 ? 24.144 2.843 -20.414 1.00 96.50 425 GLY A O 1
ATOM 3269 N N . ASP A 1 426 ? 22.187 2.048 -19.624 1.00 98.00 426 ASP A N 1
ATOM 3270 C CA . ASP A 1 426 ? 21.757 1.492 -20.912 1.00 98.00 426 ASP A CA 1
ATOM 3271 C C . ASP A 1 426 ? 21.719 2.585 -21.987 1.00 98.00 426 ASP A C 1
ATOM 3273 O O . ASP A 1 426 ? 21.356 3.737 -21.738 1.00 98.00 426 ASP A O 1
ATOM 3277 N N . THR A 1 427 ? 22.095 2.238 -23.217 1.00 97.06 427 THR A N 1
ATOM 3278 C CA . THR A 1 427 ? 21.944 3.170 -24.342 1.00 97.06 427 THR A CA 1
ATOM 3279 C C . THR A 1 427 ? 20.480 3.252 -24.766 1.00 97.06 427 THR A C 1
ATOM 3281 O O . THR A 1 427 ? 19.759 2.258 -24.720 1.00 97.06 427 THR A O 1
ATOM 3284 N N . MET A 1 428 ? 20.047 4.408 -25.266 1.00 95.38 428 MET A N 1
ATOM 3285 C CA . MET A 1 428 ? 18.688 4.597 -25.781 1.00 95.38 428 MET A CA 1
ATOM 3286 C C . MET A 1 428 ? 18.333 3.579 -26.869 1.00 95.38 428 MET A C 1
ATOM 3288 O O . MET A 1 428 ? 17.204 3.109 -26.911 1.00 95.38 428 MET A O 1
ATOM 3292 N N . GLN A 1 429 ? 19.294 3.189 -27.712 1.00 93.94 429 GLN A N 1
ATOM 3293 C CA . GLN A 1 429 ? 19.060 2.140 -28.705 1.00 93.94 429 GLN A CA 1
ATOM 3294 C C . GLN A 1 429 ? 18.801 0.779 -28.045 1.00 93.94 429 GLN A C 1
ATOM 3296 O O . GLN A 1 429 ? 17.827 0.131 -28.403 1.00 93.94 429 GLN A O 1
ATOM 3301 N N . SER A 1 430 ? 19.606 0.391 -27.048 1.00 95.88 430 SER A N 1
ATOM 3302 C CA . SER A 1 430 ? 19.393 -0.846 -26.276 1.00 95.88 430 SER A CA 1
ATOM 3303 C C . SER A 1 430 ? 18.003 -0.882 -25.635 1.00 95.88 430 SER A C 1
ATOM 3305 O O . SER A 1 430 ? 17.319 -1.898 -25.691 1.00 95.88 430 SER A O 1
ATOM 3307 N N . VAL A 1 431 ? 17.543 0.250 -25.087 1.00 96.50 431 VAL A N 1
ATOM 3308 C CA . VAL A 1 431 ? 16.190 0.365 -24.523 1.00 96.50 431 VAL A CA 1
ATOM 3309 C C . VAL A 1 431 ? 15.114 0.192 -25.595 1.00 96.50 431 VAL A C 1
ATOM 3311 O O . VAL A 1 431 ? 14.181 -0.579 -25.402 1.00 96.50 431 VAL A O 1
ATOM 3314 N N . LEU A 1 432 ? 15.239 0.864 -26.742 1.00 94.75 432 LEU A N 1
ATOM 3315 C CA . LEU A 1 432 ? 14.272 0.738 -27.840 1.00 94.75 432 LEU A CA 1
ATOM 3316 C C . LEU A 1 432 ? 14.233 -0.680 -28.435 1.00 94.75 432 LEU A C 1
ATOM 3318 O O . LEU A 1 432 ? 13.181 -1.112 -28.907 1.00 94.75 432 LEU A O 1
ATOM 3322 N N . ASP A 1 433 ? 15.348 -1.409 -28.399 1.00 93.88 433 ASP A N 1
ATOM 3323 C CA . ASP A 1 433 ? 15.433 -2.798 -28.863 1.00 93.88 433 ASP A CA 1
ATOM 3324 C C . ASP A 1 433 ? 14.674 -3.773 -27.939 1.00 93.88 433 ASP A C 1
ATOM 3326 O O . ASP A 1 433 ? 14.241 -4.826 -28.401 1.00 93.88 433 ASP A O 1
ATOM 3330 N N . LYS A 1 434 ? 14.449 -3.398 -26.670 1.00 94.75 434 LYS A N 1
ATOM 3331 C CA . LYS A 1 434 ? 13.663 -4.153 -25.675 1.00 94.75 434 LYS A CA 1
ATOM 3332 C C . LYS A 1 434 ? 12.145 -3.898 -25.757 1.00 94.75 434 LYS A C 1
ATOM 3334 O O . LYS A 1 434 ? 11.375 -4.474 -24.991 1.00 94.75 434 LYS A O 1
ATOM 3339 N N . LEU A 1 435 ? 11.702 -3.015 -26.653 1.00 94.38 435 LEU A N 1
ATOM 3340 C CA . LEU A 1 435 ? 10.286 -2.701 -26.878 1.00 94.38 435 LEU A CA 1
ATOM 3341 C C . LEU A 1 435 ? 9.737 -3.458 -28.095 1.00 94.38 435 LEU A C 1
ATOM 3343 O O . LEU A 1 435 ? 10.514 -3.776 -29.001 1.00 94.38 435 LEU A O 1
ATOM 3347 N N . PRO A 1 436 ? 8.413 -3.678 -28.188 1.00 92.69 436 PRO A N 1
ATOM 3348 C CA . PRO A 1 436 ? 7.803 -4.269 -29.376 1.00 92.69 436 PRO A CA 1
ATOM 3349 C C . PRO A 1 436 ? 8.047 -3.427 -30.630 1.00 92.69 436 PRO A C 1
ATOM 3351 O O . PRO A 1 436 ? 8.419 -2.249 -30.571 1.00 92.69 436 PRO A O 1
ATOM 3354 N N . ASP A 1 437 ? 7.860 -4.049 -31.791 1.00 86.50 437 ASP A N 1
ATOM 3355 C CA . ASP A 1 437 ? 8.043 -3.384 -33.077 1.00 86.50 437 ASP A CA 1
ATOM 3356 C C . ASP A 1 437 ? 7.114 -2.175 -33.240 1.00 86.50 437 ASP A C 1
ATOM 3358 O O . ASP A 1 437 ? 5.915 -2.222 -32.971 1.00 86.50 437 ASP A O 1
ATOM 3362 N N . GLY A 1 438 ? 7.696 -1.070 -33.704 1.00 88.31 438 GLY A N 1
ATOM 3363 C CA . GLY A 1 438 ? 7.039 0.226 -33.759 1.00 88.31 438 GLY A CA 1
ATOM 3364 C C . GLY A 1 438 ? 7.954 1.308 -34.328 1.00 88.31 438 GLY A C 1
ATOM 3365 O O . GLY A 1 438 ? 8.959 1.019 -34.990 1.00 88.31 438 GLY A O 1
ATOM 3366 N N . ASP A 1 439 ? 7.630 2.574 -34.079 1.00 90.69 439 ASP A N 1
ATOM 3367 C CA . ASP A 1 439 ? 8.467 3.692 -34.511 1.00 90.69 439 ASP A CA 1
ATOM 3368 C C . ASP A 1 439 ? 9.658 3.871 -33.563 1.00 90.69 439 ASP A C 1
ATOM 3370 O O . ASP A 1 439 ? 9.623 4.668 -32.629 1.00 90.69 439 ASP A O 1
ATOM 3374 N N . LYS A 1 440 ? 10.735 3.123 -33.818 1.00 87.69 440 LYS A N 1
ATOM 3375 C CA . LYS A 1 440 ? 12.000 3.186 -33.060 1.00 87.69 440 LYS A CA 1
ATOM 3376 C C . LYS A 1 440 ? 13.028 4.149 -33.675 1.00 87.69 440 LYS A C 1
ATOM 3378 O O . LYS A 1 440 ? 14.147 4.273 -33.184 1.00 87.69 440 LYS A O 1
ATOM 3383 N N . THR A 1 441 ? 12.692 4.839 -34.771 1.00 87.69 441 THR A N 1
ATOM 3384 C CA . THR A 1 441 ? 13.634 5.762 -35.429 1.00 87.69 441 THR A CA 1
ATOM 3385 C C . THR A 1 441 ? 13.611 7.112 -34.726 1.00 87.69 441 THR A C 1
ATOM 3387 O O . THR A 1 441 ? 12.608 7.815 -34.789 1.00 87.69 441 THR A O 1
ATOM 3390 N N . LEU A 1 442 ? 14.714 7.506 -34.086 1.00 84.25 442 LEU A N 1
ATOM 3391 C CA . LEU A 1 442 ? 14.778 8.738 -33.296 1.00 84.25 442 LEU A CA 1
ATOM 3392 C C . LEU A 1 442 ? 14.444 9.994 -34.121 1.00 84.25 442 LEU A C 1
ATOM 3394 O O . LEU A 1 442 ? 15.219 10.424 -34.986 1.00 84.25 442 LEU A O 1
ATOM 3398 N N . LYS A 1 443 ? 13.330 10.649 -33.786 1.00 82.94 443 LYS A N 1
ATOM 3399 C CA . LYS A 1 443 ? 12.938 11.942 -34.357 1.00 82.94 443 LYS A CA 1
ATOM 3400 C C . LYS A 1 443 ? 13.424 13.073 -33.456 1.00 82.94 443 LYS A C 1
ATOM 3402 O O . LYS A 1 443 ? 12.962 13.249 -32.333 1.00 82.94 443 LYS A O 1
ATOM 3407 N N . LYS A 1 444 ? 14.366 13.879 -33.952 1.00 74.25 444 LYS A N 1
ATOM 3408 C CA . LYS A 1 444 ? 14.827 15.071 -33.223 1.00 74.25 444 LYS A CA 1
ATOM 3409 C C . LYS A 1 444 ? 13.666 16.048 -33.025 1.00 74.25 444 LYS A C 1
ATOM 3411 O O . LYS A 1 444 ? 12.959 16.352 -33.982 1.00 74.25 444 LYS A O 1
ATOM 3416 N N . TRP A 1 445 ? 13.557 16.593 -31.812 1.00 71.62 445 TRP A N 1
ATOM 3417 C CA . TRP A 1 445 ? 12.673 17.722 -31.484 1.00 71.62 445 TRP A CA 1
ATOM 3418 C C . TRP A 1 445 ? 11.174 17.431 -31.649 1.00 71.62 445 TRP A C 1
ATOM 3420 O O . TRP A 1 445 ? 10.403 18.327 -31.991 1.00 71.62 445 TRP A O 1
ATOM 3430 N N . ALA A 1 446 ? 10.754 16.184 -31.419 1.00 75.25 446 ALA A N 1
ATOM 3431 C CA . ALA A 1 446 ? 9.363 15.773 -31.557 1.00 75.25 446 ALA A CA 1
ATOM 3432 C C . ALA A 1 446 ? 8.904 14.875 -30.402 1.00 75.25 446 ALA A C 1
ATOM 3434 O O . ALA A 1 446 ? 9.710 14.257 -29.708 1.00 75.25 446 ALA A O 1
ATOM 3435 N N . TRP A 1 447 ? 7.586 14.826 -30.230 1.00 88.69 447 TRP A N 1
ATOM 3436 C CA . TRP A 1 447 ? 6.898 13.742 -29.541 1.00 88.69 447 TRP A CA 1
ATOM 3437 C C . TRP A 1 447 ? 6.756 12.563 -30.513 1.00 88.69 447 TRP A C 1
ATOM 3439 O O . TRP A 1 447 ? 6.405 12.767 -31.682 1.00 88.69 447 TRP A O 1
ATOM 3449 N N . GLN A 1 448 ? 7.058 11.360 -30.041 1.00 92.12 448 GLN A N 1
ATOM 3450 C CA . GLN A 1 448 ? 7.128 10.134 -30.826 1.00 92.12 448 GLN A CA 1
ATOM 3451 C C . GLN A 1 448 ? 6.429 9.000 -30.072 1.00 92.12 448 GLN A C 1
ATOM 3453 O O . GLN A 1 448 ? 6.904 8.551 -29.037 1.00 92.12 448 GLN A O 1
ATOM 3458 N N . GLU A 1 449 ? 5.312 8.527 -30.614 1.00 94.00 449 GLU A N 1
ATOM 3459 C CA . GLU A 1 449 ? 4.660 7.289 -30.177 1.00 94.00 449 GLU A CA 1
ATOM 3460 C C . GLU A 1 449 ? 5.485 6.111 -30.707 1.00 94.00 449 GLU A C 1
ATOM 3462 O O . GLU A 1 449 ? 5.555 5.912 -31.921 1.00 94.00 449 GLU A O 1
ATOM 3467 N N . VAL A 1 450 ? 6.165 5.381 -29.822 1.00 94.69 450 VAL A N 1
ATOM 3468 C CA . VAL A 1 450 ? 6.977 4.213 -30.193 1.00 94.69 450 VAL A CA 1
ATOM 3469 C C . VAL A 1 450 ? 6.052 3.044 -30.508 1.00 94.69 450 VAL A C 1
ATOM 3471 O O . VAL A 1 450 ? 6.142 2.470 -31.590 1.00 94.69 450 VAL A O 1
ATOM 3474 N N . TYR A 1 451 ? 5.123 2.744 -29.599 1.00 94.81 451 TYR A N 1
ATOM 3475 C CA . TYR A 1 451 ? 4.024 1.811 -29.825 1.00 94.81 451 TYR A CA 1
ATOM 3476 C C . TYR A 1 451 ? 2.796 2.213 -29.000 1.00 94.81 451 TYR A C 1
ATOM 3478 O O . TYR A 1 451 ? 2.891 2.951 -28.016 1.00 94.81 451 TYR A O 1
ATOM 3486 N N . THR A 1 452 ? 1.634 1.707 -29.393 1.00 93.56 452 THR A N 1
ATOM 3487 C CA . THR A 1 452 ? 0.391 1.711 -28.613 1.00 93.56 452 THR A CA 1
ATOM 3488 C C . THR A 1 452 ? -0.430 0.510 -29.057 1.00 93.56 452 THR A C 1
ATOM 3490 O O . THR A 1 452 ? -0.448 0.199 -30.251 1.00 93.56 452 THR A O 1
ATOM 3493 N N . ASP A 1 453 ? -1.097 -0.157 -28.124 1.00 88.12 453 ASP A N 1
ATOM 3494 C CA . ASP A 1 453 ? -1.967 -1.292 -28.419 1.00 88.12 453 ASP A CA 1
ATOM 3495 C C . ASP A 1 453 ? -3.427 -1.055 -27.987 1.00 88.12 453 ASP A C 1
ATOM 3497 O O . ASP A 1 453 ? -3.822 0.047 -27.595 1.00 88.12 453 ASP A O 1
ATOM 3501 N N . GLU A 1 454 ? -4.259 -2.090 -28.118 1.00 87.25 454 GLU A N 1
ATOM 3502 C CA . GLU A 1 454 ? -5.684 -2.024 -27.783 1.00 87.25 454 GLU A CA 1
ATOM 3503 C C . GLU A 1 454 ? -5.966 -2.101 -26.275 1.00 87.25 454 GLU A C 1
ATOM 3505 O O . GLU A 1 454 ? -7.029 -1.638 -25.853 1.00 87.25 454 GLU A O 1
ATOM 3510 N N . SER A 1 455 ? -5.044 -2.633 -25.460 1.00 83.19 455 SER A N 1
ATOM 3511 C CA . SER A 1 455 ? -5.202 -2.680 -24.000 1.00 83.19 455 SER A CA 1
ATOM 3512 C C . SER A 1 455 ? -4.901 -1.335 -23.337 1.00 83.19 455 SER A C 1
ATOM 3514 O O . SER A 1 455 ? -5.238 -1.135 -22.175 1.00 83.19 455 SER A O 1
ATOM 3516 N N . GLY A 1 456 ? -4.288 -0.407 -24.076 1.00 85.75 456 GLY A N 1
ATOM 3517 C CA . GLY A 1 456 ? -3.846 0.888 -23.566 1.00 85.75 456 GLY A CA 1
ATOM 3518 C C . GLY A 1 456 ? -2.371 0.914 -23.172 1.00 85.75 456 GLY A C 1
ATOM 3519 O O . GLY A 1 456 ? -1.885 1.977 -22.778 1.00 85.75 456 GLY A O 1
ATOM 3520 N N . ALA A 1 457 ? -1.648 -0.198 -23.341 1.00 91.81 457 ALA A N 1
ATOM 3521 C CA . ALA A 1 457 ? -0.209 -0.212 -23.166 1.00 91.81 457 ALA A CA 1
ATOM 3522 C C . ALA A 1 457 ? 0.445 0.621 -24.276 1.00 91.81 457 ALA A C 1
ATOM 3524 O O . ALA A 1 457 ? 0.117 0.507 -25.463 1.00 91.81 457 ALA A O 1
ATOM 3525 N N . CYS A 1 458 ? 1.388 1.484 -23.908 1.00 95.44 458 CYS A N 1
ATOM 3526 C CA . CYS A 1 458 ? 2.050 2.361 -24.869 1.00 95.44 458 CYS A CA 1
ATOM 3527 C C . CYS A 1 458 ? 3.461 2.734 -24.433 1.00 95.44 458 CYS A C 1
ATOM 3529 O O . CYS A 1 458 ? 3.810 2.634 -23.261 1.00 95.44 458 CYS A O 1
ATOM 3531 N N . ALA A 1 459 ? 4.267 3.196 -25.386 1.00 97.31 459 ALA A N 1
ATOM 3532 C CA . ALA A 1 459 ? 5.527 3.856 -25.089 1.00 97.31 459 ALA A CA 1
ATOM 3533 C C . ALA A 1 459 ? 5.665 5.140 -25.904 1.00 97.31 459 ALA A C 1
ATOM 3535 O O . ALA A 1 459 ? 5.491 5.133 -27.125 1.00 97.31 459 ALA A O 1
ATOM 3536 N N . ASN A 1 460 ? 5.990 6.242 -25.233 1.00 95.81 460 ASN A N 1
ATOM 3537 C CA . ASN A 1 460 ? 6.080 7.568 -25.832 1.00 95.81 460 ASN A CA 1
ATOM 3538 C C . ASN A 1 460 ? 7.434 8.202 -25.524 1.00 95.81 460 ASN A C 1
ATOM 3540 O O . ASN A 1 460 ? 7.797 8.381 -24.368 1.00 95.81 460 ASN A O 1
ATOM 3544 N N . LEU A 1 461 ? 8.163 8.577 -26.570 1.00 95.12 461 LEU A N 1
ATOM 3545 C CA . LEU A 1 461 ? 9.439 9.270 -26.492 1.00 95.12 461 LEU A CA 1
ATOM 3546 C C . LEU A 1 461 ? 9.237 10.767 -26.750 1.00 95.12 461 LEU A C 1
ATOM 3548 O O . LEU A 1 461 ? 8.648 11.173 -27.754 1.00 95.12 461 LEU A O 1
ATOM 3552 N N . GLN A 1 462 ? 9.768 11.610 -25.872 1.00 92.38 462 GLN A N 1
ATOM 3553 C CA . GLN A 1 462 ? 9.710 13.061 -25.995 1.00 92.38 462 GLN A CA 1
ATOM 3554 C C . GLN A 1 462 ? 11.096 13.684 -25.851 1.00 92.38 462 GLN A C 1
ATOM 3556 O O . GLN A 1 462 ? 11.886 13.310 -24.989 1.00 92.38 462 GLN A O 1
ATOM 3561 N N . PHE A 1 463 ? 11.371 14.706 -26.663 1.00 90.56 463 PHE A N 1
ATOM 3562 C CA . PHE A 1 463 ? 12.483 15.621 -26.416 1.00 90.56 463 PHE A CA 1
ATOM 3563 C C . PHE A 1 463 ? 12.030 16.800 -25.546 1.00 90.56 463 PHE A C 1
ATOM 3565 O O . PHE A 1 463 ? 11.146 17.567 -25.941 1.00 90.56 463 PHE A O 1
ATOM 3572 N N . VAL A 1 464 ? 12.632 16.949 -24.366 1.00 88.06 464 VAL A N 1
ATOM 3573 C CA . VAL A 1 464 ? 12.190 17.891 -23.330 1.00 88.06 464 VAL A CA 1
ATOM 3574 C C . VAL A 1 464 ? 13.153 19.070 -23.224 1.00 88.06 464 VAL A C 1
ATOM 3576 O O . VAL A 1 464 ? 14.368 18.895 -23.115 1.00 88.06 464 VAL A O 1
ATOM 3579 N N . ALA A 1 465 ? 12.589 20.285 -23.247 1.00 83.69 465 ALA A N 1
ATOM 3580 C CA . ALA A 1 465 ? 13.277 21.557 -22.987 1.00 83.69 465 ALA A CA 1
ATOM 3581 C C . ALA A 1 465 ? 14.603 21.745 -23.754 1.00 83.69 465 ALA A C 1
ATOM 3583 O O . ALA A 1 465 ? 15.571 22.288 -23.225 1.00 83.69 465 ALA A O 1
ATOM 3584 N N . ASP A 1 466 ? 14.673 21.242 -24.986 1.00 81.06 466 ASP A N 1
ATOM 3585 C CA . ASP A 1 466 ? 15.884 21.211 -25.808 1.00 81.06 466 ASP A CA 1
ATOM 3586 C C . ASP A 1 466 ? 17.120 20.546 -25.159 1.00 81.06 466 ASP A C 1
ATOM 3588 O O . ASP A 1 466 ? 18.263 20.760 -25.586 1.00 81.06 466 ASP A O 1
ATOM 3592 N N . SER A 1 467 ? 16.913 19.719 -24.130 1.00 83.56 467 SER A N 1
ATOM 3593 C CA . SER A 1 467 ? 17.961 19.353 -23.173 1.00 83.56 467 SER A CA 1
ATOM 3594 C C . SER A 1 467 ? 18.152 17.853 -22.983 1.00 83.56 467 SER A C 1
ATOM 3596 O O . SER A 1 467 ? 19.300 17.434 -22.870 1.00 83.56 467 SER A O 1
ATOM 3598 N N . TYR A 1 468 ? 17.094 17.042 -22.982 1.00 90.38 468 TYR A N 1
ATOM 3599 C CA . TYR A 1 468 ? 17.171 15.590 -22.757 1.00 90.38 468 TYR A CA 1
ATOM 3600 C C . TYR A 1 468 ? 15.989 14.861 -23.409 1.00 90.38 468 TYR A C 1
ATOM 3602 O O . TYR A 1 468 ? 15.057 15.505 -23.898 1.00 90.38 468 TYR A O 1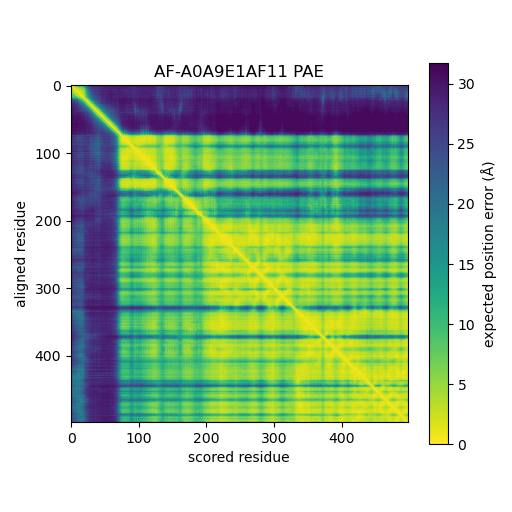
ATOM 3610 N N . TYR A 1 469 ? 16.055 13.530 -23.463 1.00 92.94 469 TYR A N 1
ATOM 3611 C CA . TYR A 1 469 ? 14.939 12.693 -23.912 1.00 92.94 469 TYR A CA 1
ATOM 3612 C C . TYR A 1 469 ? 14.297 11.990 -22.719 1.00 92.94 469 TYR A C 1
ATOM 3614 O O . TYR A 1 469 ? 15.008 11.592 -21.799 1.00 92.94 469 TYR A O 1
ATOM 3622 N N . VAL A 1 470 ? 12.979 11.822 -22.768 1.00 95.38 470 VAL A N 1
ATOM 3623 C CA . VAL A 1 470 ? 12.202 11.025 -21.812 1.00 95.38 470 VAL A CA 1
ATOM 3624 C C . VAL A 1 470 ? 11.395 9.999 -22.586 1.00 95.38 470 VAL A C 1
ATOM 3626 O O . VAL A 1 470 ? 10.732 10.366 -23.556 1.00 95.38 470 VAL A O 1
ATOM 3629 N N . LEU A 1 471 ? 11.480 8.736 -22.183 1.00 96.94 471 LEU A N 1
ATOM 3630 C CA . LEU A 1 471 ? 10.621 7.658 -22.658 1.00 96.94 471 LEU A CA 1
ATOM 3631 C C . LEU A 1 471 ? 9.699 7.242 -21.516 1.00 96.94 471 LEU A C 1
ATOM 3633 O O . LEU A 1 471 ? 10.189 6.751 -20.505 1.00 96.94 471 LEU A O 1
ATOM 3637 N N . ASP A 1 472 ? 8.396 7.395 -21.707 1.00 97.38 472 ASP A N 1
ATOM 3638 C CA . ASP A 1 472 ? 7.388 6.876 -20.787 1.00 97.38 472 ASP A CA 1
ATOM 3639 C C . ASP A 1 472 ? 6.821 5.580 -21.359 1.00 97.38 472 ASP A C 1
ATOM 3641 O O . ASP A 1 472 ? 6.296 5.584 -22.476 1.00 97.38 472 ASP A O 1
ATOM 3645 N N . ILE A 1 473 ? 6.924 4.490 -20.604 1.00 97.44 473 ILE A N 1
ATOM 3646 C CA . ILE A 1 473 ? 6.308 3.195 -20.894 1.00 97.44 473 ILE A CA 1
ATOM 3647 C C . ILE A 1 473 ? 5.137 3.016 -19.932 1.00 97.44 473 ILE A C 1
ATOM 3649 O O . ILE A 1 473 ? 5.308 3.164 -18.726 1.00 97.44 473 ILE A O 1
ATOM 3653 N N . VAL A 1 474 ? 3.963 2.701 -20.466 1.00 95.94 474 VAL A N 1
ATOM 3654 C CA . VAL A 1 474 ? 2.720 2.527 -19.711 1.00 95.94 474 VAL A CA 1
ATOM 3655 C C . VAL A 1 474 ? 2.187 1.119 -19.939 1.00 95.94 474 VAL A C 1
ATOM 3657 O O . VAL A 1 474 ? 2.071 0.693 -21.094 1.00 95.94 474 VAL A O 1
ATOM 3660 N N . SER A 1 475 ? 1.876 0.417 -18.852 1.00 91.69 475 SER A N 1
ATOM 3661 C CA . SER A 1 475 ? 1.264 -0.915 -18.865 1.00 91.69 475 SER A CA 1
ATOM 3662 C C . SER A 1 475 ? -0.272 -0.847 -18.998 1.00 91.69 475 SER A C 1
ATOM 3664 O O . SER A 1 475 ? -0.853 0.235 -18.860 1.00 91.69 475 SER A O 1
ATOM 3666 N N . PRO A 1 476 ? -0.968 -1.976 -19.238 1.00 87.44 476 PRO A N 1
ATOM 3667 C CA . PRO A 1 476 ? -2.433 -2.018 -19.273 1.00 87.44 476 PRO A CA 1
ATOM 3668 C C . PRO A 1 476 ? -3.105 -1.557 -17.964 1.00 87.44 476 PRO A C 1
ATOM 3670 O O . PRO A 1 476 ? -4.092 -0.823 -18.012 1.00 87.44 476 PRO A O 1
ATOM 3673 N N . GLY A 1 477 ? -2.558 -1.946 -16.808 1.00 82.75 477 GLY A N 1
ATOM 3674 C CA . GLY A 1 477 ? -2.990 -1.543 -15.464 1.00 82.75 477 GLY A CA 1
ATOM 3675 C C . GLY A 1 477 ? -2.649 -0.097 -15.098 1.00 82.75 477 GLY A C 1
ATOM 3676 O O . GLY A 1 477 ? -3.115 0.413 -14.081 1.00 82.75 477 GLY A O 1
ATOM 3677 N N . GLY A 1 478 ? -1.897 0.601 -15.955 1.00 88.56 478 GLY A N 1
ATOM 3678 C CA . GLY A 1 478 ? -1.568 2.012 -15.790 1.00 88.56 478 GLY A CA 1
ATOM 3679 C C . GLY A 1 478 ? -0.293 2.284 -14.994 1.00 88.56 478 GLY A C 1
ATOM 3680 O O . GLY A 1 478 ? -0.073 3.443 -14.639 1.00 88.56 478 GLY A O 1
ATOM 3681 N N . HIS A 1 479 ? 0.545 1.271 -14.753 1.00 91.38 479 HIS A N 1
ATOM 3682 C CA . HIS A 1 479 ? 1.891 1.473 -14.219 1.00 91.38 479 HIS A CA 1
ATOM 3683 C C . HIS A 1 479 ? 2.735 2.239 -15.233 1.00 91.38 479 HIS A C 1
ATOM 3685 O O . HIS A 1 479 ? 2.627 2.010 -16.445 1.00 91.38 479 HIS A O 1
ATOM 3691 N N . VAL A 1 480 ? 3.573 3.155 -14.750 1.00 95.69 480 VAL A N 1
ATOM 3692 C CA . VAL A 1 480 ? 4.383 4.021 -15.615 1.00 95.69 480 VAL A CA 1
ATOM 3693 C C . VAL A 1 480 ? 5.854 3.892 -15.269 1.00 95.69 480 VAL A C 1
ATOM 3695 O O . VAL A 1 480 ? 6.241 4.158 -14.141 1.00 95.69 480 VAL A O 1
ATOM 3698 N N . LEU A 1 481 ? 6.683 3.557 -16.260 1.00 97.62 481 LEU A N 1
ATOM 3699 C CA . LEU A 1 481 ? 8.141 3.617 -16.180 1.00 97.62 481 LEU A CA 1
ATOM 3700 C C . LEU A 1 481 ? 8.619 4.780 -17.050 1.00 97.62 481 LEU A C 1
ATOM 3702 O O . LEU A 1 481 ? 8.579 4.708 -18.279 1.00 97.62 481 LEU A O 1
ATOM 3706 N N . SER A 1 482 ? 9.073 5.850 -16.406 1.00 97.88 482 SER A N 1
ATOM 3707 C CA . SER A 1 482 ? 9.670 7.016 -17.048 1.00 97.88 482 SER A CA 1
ATOM 3708 C C . SER A 1 482 ? 11.189 6.899 -17.042 1.00 97.88 482 SER A C 1
ATOM 3710 O O . SER A 1 482 ? 11.812 6.728 -15.996 1.00 97.88 482 SER A O 1
ATOM 3712 N N . ILE A 1 483 ? 11.806 6.986 -18.216 1.00 98.25 483 ILE A N 1
ATOM 3713 C CA . ILE A 1 483 ? 13.243 6.790 -18.415 1.00 98.25 483 ILE A CA 1
ATOM 3714 C C . ILE A 1 483 ? 13.827 8.071 -18.989 1.00 98.25 483 ILE A C 1
ATOM 3716 O O . ILE A 1 483 ? 13.476 8.486 -20.096 1.00 98.25 483 ILE A O 1
ATOM 3720 N N . THR A 1 484 ? 14.762 8.682 -18.264 1.00 96.75 484 THR A N 1
ATOM 3721 C CA . THR A 1 484 ? 15.444 9.893 -18.728 1.00 96.75 484 THR A CA 1
ATOM 3722 C C . THR A 1 484 ? 16.804 9.561 -19.323 1.00 96.75 484 THR A C 1
ATOM 3724 O O . THR A 1 484 ? 17.663 8.972 -18.665 1.00 96.75 484 THR A O 1
ATOM 3727 N N . PHE A 1 485 ? 17.033 10.004 -20.560 1.00 95.19 485 PHE A N 1
ATOM 3728 C CA . PHE A 1 485 ? 18.303 9.852 -21.264 1.00 95.19 485 PHE A CA 1
ATOM 3729 C C . PHE A 1 485 ? 19.066 11.170 -21.334 1.00 95.19 485 PHE A C 1
ATOM 3731 O O . PHE A 1 485 ? 18.520 12.211 -21.720 1.00 95.19 485 PHE A O 1
ATOM 3738 N N . ALA A 1 486 ? 20.374 11.121 -21.092 1.00 88.38 486 ALA A N 1
ATOM 3739 C CA . ALA A 1 486 ? 21.231 12.266 -21.367 1.00 88.38 486 ALA A CA 1
ATOM 3740 C C . ALA A 1 486 ? 21.302 12.562 -22.869 1.00 88.38 486 ALA A C 1
ATOM 3742 O O . ALA A 1 486 ? 21.437 11.680 -23.712 1.00 88.38 486 ALA A O 1
ATOM 3743 N N . ARG A 1 487 ? 21.295 13.845 -23.232 1.00 83.69 487 ARG A N 1
ATOM 3744 C CA . ARG A 1 487 ? 21.322 14.258 -24.643 1.00 83.69 487 ARG A CA 1
ATOM 3745 C C . ARG A 1 487 ? 22.625 13.927 -25.372 1.00 83.69 487 ARG A C 1
ATOM 3747 O O . ARG A 1 487 ? 22.586 13.728 -26.584 1.00 83.69 487 ARG A O 1
ATOM 3754 N N . ILE A 1 488 ? 23.764 13.967 -24.677 1.00 85.69 488 ILE A N 1
ATOM 3755 C CA . ILE A 1 488 ? 25.091 13.872 -25.308 1.00 85.69 488 ILE A CA 1
ATOM 3756 C C . ILE A 1 488 ? 25.437 12.421 -25.638 1.00 85.69 488 ILE A C 1
ATOM 3758 O O . ILE A 1 488 ? 25.788 12.133 -26.779 1.00 85.69 488 ILE A O 1
ATOM 3762 N N . ASP A 1 489 ? 25.347 11.537 -24.647 1.00 89.62 489 ASP A N 1
ATOM 3763 C CA . ASP A 1 489 ? 25.737 10.130 -24.767 1.00 89.62 489 ASP A CA 1
ATOM 3764 C C . ASP A 1 489 ? 24.538 9.189 -24.981 1.00 89.62 489 ASP A C 1
ATOM 3766 O O . ASP A 1 489 ? 24.743 8.021 -25.292 1.00 89.62 489 ASP A O 1
ATOM 3770 N N . GLN A 1 490 ? 23.302 9.702 -24.880 1.00 91.75 490 GLN A N 1
ATOM 3771 C CA . GLN A 1 490 ? 22.058 8.940 -25.042 1.00 91.75 490 GLN A CA 1
ATOM 3772 C C . GLN A 1 490 ? 21.987 7.720 -24.124 1.00 91.75 490 GLN A C 1
ATOM 3774 O O . GLN A 1 490 ? 21.447 6.686 -24.505 1.00 91.75 490 GLN A O 1
ATOM 3779 N N . THR A 1 491 ? 22.537 7.845 -22.917 1.00 96.12 491 THR A N 1
ATOM 3780 C CA . THR A 1 491 ? 22.465 6.810 -21.881 1.00 96.12 491 THR A CA 1
ATOM 3781 C C . THR A 1 491 ? 21.384 7.130 -20.858 1.00 96.12 491 THR A C 1
ATOM 3783 O O . THR A 1 491 ? 21.119 8.307 -20.589 1.00 96.12 491 THR A O 1
ATOM 3786 N N . VAL A 1 492 ? 20.771 6.092 -20.288 1.00 97.69 492 VAL A N 1
ATOM 3787 C CA . VAL A 1 492 ? 19.831 6.200 -19.166 1.00 97.69 492 VAL A CA 1
ATOM 3788 C C . VAL A 1 492 ? 20.548 6.835 -17.974 1.00 97.69 492 VAL A C 1
ATOM 3790 O O . VAL A 1 492 ? 21.581 6.328 -17.533 1.00 97.69 492 VAL A O 1
ATOM 3793 N N . LYS A 1 493 ? 20.009 7.949 -17.466 1.00 95.31 493 LYS A N 1
ATOM 3794 C CA . LYS A 1 493 ? 20.537 8.677 -16.299 1.00 95.31 493 LYS A CA 1
ATOM 3795 C C . LYS A 1 493 ? 19.744 8.424 -15.030 1.00 95.31 493 LYS A C 1
ATOM 3797 O O . LYS A 1 493 ? 20.341 8.236 -13.981 1.00 95.31 493 LYS A O 1
ATOM 3802 N N . TRP A 1 494 ? 18.427 8.361 -15.134 1.00 93.81 494 TRP A N 1
ATOM 3803 C CA . TRP A 1 494 ? 17.572 7.920 -14.044 1.00 93.81 494 TRP A CA 1
ATOM 3804 C C . TRP A 1 494 ? 16.280 7.341 -14.600 1.00 93.81 494 TRP A C 1
ATOM 3806 O O . TRP A 1 494 ? 15.912 7.595 -15.755 1.00 93.81 494 TRP A O 1
ATOM 3816 N N . MET A 1 495 ? 15.617 6.553 -13.765 1.00 97.75 495 MET A N 1
ATOM 3817 C CA . MET A 1 495 ? 14.326 5.951 -14.065 1.00 97.75 495 MET A CA 1
ATOM 3818 C C . MET A 1 495 ? 13.394 6.164 -12.884 1.00 97.75 495 MET A C 1
ATOM 3820 O O . MET A 1 495 ? 13.842 6.125 -11.735 1.00 97.75 495 MET A O 1
ATOM 3824 N N . ASP A 1 496 ? 12.120 6.367 -13.178 1.00 96.69 496 ASP A N 1
ATOM 3825 C CA . ASP A 1 496 ? 11.069 6.544 -12.190 1.00 96.69 496 ASP A CA 1
ATOM 3826 C C . ASP A 1 496 ? 9.883 5.649 -12.536 1.00 96.69 496 ASP A C 1
ATOM 3828 O O . ASP A 1 496 ? 9.386 5.682 -13.659 1.00 96.69 496 ASP A O 1
ATOM 3832 N N . LEU A 1 497 ? 9.453 4.844 -11.572 1.00 96.00 497 LEU A N 1
ATOM 3833 C CA . LEU A 1 497 ? 8.326 3.929 -11.679 1.00 96.00 497 LEU A CA 1
ATOM 3834 C C . LEU A 1 497 ? 7.197 4.420 -10.764 1.00 96.00 497 LEU A C 1
ATOM 3836 O O . LEU A 1 497 ? 7.483 4.760 -9.615 1.00 96.00 497 LEU A O 1
ATOM 3840 N N . TYR A 1 498 ? 5.956 4.476 -11.262 1.00 90.56 498 TYR A N 1
ATOM 3841 C CA . TYR A 1 498 ? 4.780 5.016 -10.557 1.00 90.56 498 TYR A CA 1
ATOM 3842 C C . TYR A 1 498 ? 3.502 4.209 -10.763 1.00 90.56 498 TYR A C 1
ATOM 3844 O O . TYR A 1 498 ? 3.382 3.578 -11.842 1.00 90.56 498 TYR A O 1
#

Solvent-accessible surface area (backbone atoms only — not comparable to full-atom values): 28760 Å² total; per-residue (Å²): 120,80,60,60,62,48,51,58,53,48,53,56,51,52,57,53,57,71,72,62,79,82,82,80,84,90,77,80,85,86,85,82,92,80,88,85,86,80,88,82,86,85,83,84,86,87,82,86,81,90,81,90,80,84,86,80,86,80,91,78,92,76,79,93,74,89,70,84,70,75,79,72,78,73,79,57,64,67,61,32,51,51,55,40,59,52,83,62,94,53,88,83,43,42,57,69,52,41,49,62,76,26,36,75,32,46,55,56,48,60,74,38,48,68,69,43,42,60,62,49,47,48,64,58,69,70,38,68,68,64,57,74,54,81,80,53,61,63,45,61,68,45,47,51,51,52,51,50,53,63,53,42,65,81,45,97,85,48,68,78,85,87,63,94,66,47,69,70,56,55,60,38,52,48,53,49,53,52,54,56,43,36,71,78,38,79,56,42,48,71,75,75,56,45,84,48,50,67,55,29,27,46,33,55,62,36,47,42,54,41,55,64,70,47,67,60,46,60,78,66,36,66,30,24,46,42,42,37,51,52,52,51,25,35,51,55,65,69,48,76,28,59,88,42,32,29,69,76,71,68,90,54,63,46,73,65,52,58,72,85,31,60,73,46,32,36,33,39,89,88,27,32,31,37,41,36,36,32,40,85,88,79,64,44,48,27,37,44,33,29,40,50,27,54,33,22,69,48,28,76,52,78,22,27,27,32,43,34,40,31,42,69,87,68,52,73,50,79,46,64,17,78,38,36,84,51,67,41,82,72,87,88,54,48,80,43,72,63,50,55,47,44,58,39,34,95,68,59,48,44,70,65,31,39,59,62,61,45,40,69,55,70,47,83,58,80,42,76,49,78,38,101,87,79,43,38,36,37,29,46,73,25,31,37,41,33,37,42,67,52,99,72,63,44,46,23,30,50,33,40,37,40,30,41,22,92,77,40,98,84,58,35,50,34,79,71,44,49,52,80,72,44,41,73,61,41,40,53,64,62,56,53,68,48,42,36,87,56,57,75,73,89,62,84,87,36,80,41,70,28,43,72,56,93,72,59,19,32,30,39,38,33,55,45,90,94,59,30,38,38,38,39,36,31,16,55,86,61,44,34,43,37,38,34,26,42,63,87,80,34,24,33,58,36,38,40,36,66

pLDDT: mean 76.27, std 22.27, range [22.97, 98.25]

Nearest PDB structures (foldseek):
  4fma-assembly18_J  TM=6.436E-01  e=4.852E+00  Escherichia coli
  4fma-assembly7_G  TM=6.763E-01  e=5.965E+00  Escherichia coli
  4fma-assembly3_C  TM=6.728E-01  e=6.964E+00  Escherichia coli
  4fma-assembly15_K  TM=2.505E-01  e=6.614E+00  Escherichia coli
  4fma-assembly9_I  TM=1.217E-01  e=2.750E+00  Escherichia coli

Secondary structure (DSSP, 8-state):
-TTHHHHHHHHHHHHHHHT--------PPP-------------------------------------------PPPHHHHHHHHTPPPS-TT--HHHHHHHTHHHHHHHHT-HHHHHHHHHHHHHS-HHHHH----SSSHHHHHHHHHHHHSTTSTTPPPTT----HHHHHHHHHHHHHHHHHHSTTHHHHHS-SSHHHHHHHHH-HHHHHHHSPEET---HHHHHHHHHHHHHHHTT--SGGGT-PPPPTTHHHH--TTSEEEEEE-TTS-EEEEEE-TTT--EEEEEEE--TTTTTS--TTSSEEEEE-TTS-EEEEE-TTTT--PPPPP-TTSPPPGGGGS-TTS--TT-BHHHHHHHH-S-SEEEEETTTEEEEEETTEEEEEEE-TTS-EEEEEEEE--GGGSSS-------BGGGB-TT-BHHHHHHTSPSS--S--TTSEEEEEE-SSS-EEEEEEETTTEEEEEEE-TT--EEEEEEETTT-BEEEEEE-

Mean predicted aligned error: 13.18 Å

Sequence (498 aa):
MRNIKRIALLLSLVLLASMTGCARKSRRPALPAAPLQASLTAESADTGETASTDEMAPMMKSAAVSASRAVVMEEPVETLLEQFAEPLENEGALYQDYVQAHRSAYVKLRQRPEEVLPLILPELLSDRKALECYSDDTSRTTLLYCLFKDILQGEPFSWDGDSYRYLSEMLAEFIQFVSEHELEDSGWFDENAPLTGLCAASMKTKPSLRLNMTACEGMSNAQALTNAKQVFAAALEGRDAESYGFDAWPDGVEQDFDFTADWTLSQTEDGAVTLTAADPDTRQTVSLRYVPNGAERESILCGYGTLVWTNADGETVELLSENAHLTGQGAVSFDVPVQDGEFVLENGVETGMDYNTVLLLIGEPNQVWSDTMAGVGMEAGGVMYVYHYDDQLVWRLRGINFRFAEDTSTGVTSTLPAAREIALGDTMQSVLDKLPDGDKTLKKWAWQEVYTDESGACANLQFVADSYYVLDIVSPGGHVLSITFARIDQTVKWMDLY

Foldseek 3Di:
DVVVVVVVVVVVVVVVVLPPPPDDDDDDDDDDDDDDDDDDDDDDDDDDDDDDDDDDDDDDDDDDDPDPPPPPPDDQLVVLLCLLLPADPDPQDALVNSCVVSVVSLVVCLVCLQRLLLVLVLVLLVDVVVLVPPPHRNDSSNNSVVSVLVSCVPQPLNDDPPDPDRPLVSVVVVLVVVLVVCLVPPCCCVVRVNCTGNNVSVCLSFVLSVLLPADEAPPQAQLLSLQQSVQLRCLLNQHDCVVLQWDRHPPCLNVQADSNFDWHWYADNQSKIKIWGADPVPRQIKMKIWAAAQASSLHNDGQQIKIWTQGSVRDIDIIHGPNVVPHHDDDDDQQDFFARSLQQWPLRDHWFGFPSSVCVSQPDFPDWDDDPSQHTWTHHQQKIFHWDQDSSSTTTGHKIKFAALVPDPNSGHHPTAGGLSHGFFDALLNVLSSHHQAPSDDDPQDKDWRDADPLGWTWIWHDPPVFWIWIWTAHSVGKIKIFIAGPPRRTTHMIMID